Protein AF-0000000079763932 (afdb_homodimer)

Solvent-accessible surface area (backbone atoms only — not comparable to full-atom values): 23168 Å² total; per-residue (Å²): 128,81,52,71,60,56,52,47,22,42,35,22,72,59,38,64,94,49,87,74,55,71,66,56,52,50,50,48,52,51,35,51,53,48,44,70,73,46,50,54,69,40,68,52,70,49,78,34,53,29,45,62,50,88,66,25,36,31,36,45,70,90,44,79,42,71,17,48,64,57,24,61,65,33,59,88,20,56,32,27,40,40,37,39,38,33,36,32,54,56,43,49,50,54,46,52,43,27,60,74,69,33,49,31,57,24,47,50,36,49,33,39,50,51,33,49,49,48,52,52,50,50,52,50,50,50,56,54,36,57,62,34,43,77,69,59,31,32,65,43,64,78,46,40,58,43,44,88,60,30,54,48,71,52,47,57,54,51,39,59,76,62,41,25,52,81,75,60,55,39,46,59,48,97,79,68,43,52,35,38,68,63,47,50,54,37,38,25,25,36,24,80,56,88,62,93,64,73,79,61,60,54,85,74,43,81,57,84,81,39,91,76,45,76,128,127,80,52,72,57,54,51,46,21,43,37,22,71,58,38,64,91,50,88,75,55,71,67,57,52,50,50,49,52,52,36,52,53,50,46,69,72,47,49,54,68,41,68,51,72,49,76,34,52,29,45,62,48,87,66,26,36,30,35,44,70,91,45,80,42,69,16,47,66,56,24,62,66,33,59,87,20,55,30,26,40,40,37,39,38,32,36,32,55,54,44,50,51,55,46,51,43,27,60,74,71,34,48,32,59,24,47,51,37,49,33,40,50,52,34,50,49,48,52,51,52,50,51,50,49,50,56,54,38,56,62,33,42,79,69,60,30,31,61,42,62,76,45,40,58,43,42,87,60,30,55,49,72,52,45,58,54,52,39,60,77,63,42,25,52,79,73,58,58,38,48,62,49,99,79,68,43,52,35,37,70,65,48,49,54,37,39,24,24,36,24,78,54,89,62,92,63,72,78,61,60,54,84,75,41,83,56,84,79,39,91,77,44,77,127

Sequence (430 aa):
MTDARTKEAIRYLGYGRHAVDEQTLALIDVSFGELDQTTQAKSVYRIFDCKVTGEDQVTIGKMNIKSRSLGKNLRGCKEAVVFGATLGTSVDILMKRYSLTDMAKSVVLQACAAAYLEEYCDDLQLSIGEELKAQNKWLRPRFSPGYGDFDIHHQDDILRMLDTAKKIGLTMTDSYMLTPTKSVTAIIGISDTQEKCHIKGCEVCEKKDCIYRRNMTDARTKEAIRYLGYGRHAVDEQTLALIDVSFGELDQTTQAKSVYRIFDCKVTGEDQVTIGKMNIKSRSLGKNLRGCKEAVVFGATLGTSVDILMKRYSLTDMAKSVVLQACAAAYLEEYCDDLQLSIGEELKAQNKWLRPRFSPGYGDFDIHHQDDILRMLDTAKKIGLTMTDSYMLTPTKSVTAIIGISDTQEKCHIKGCEVCEKKDCIYRRN

pLDDT: mean 88.69, std 13.77, range [43.19, 98.81]

Foldseek 3Di:
DQDPLLLQLCVLVPCNPHDDDPVLSVLLVVLVVVLVVQFDKDKFKDKFFWDQDDQAWIDTHPDTWGGNLVSVQQPQFGMKMKMKMDRDCSLVVVLVVCVVPPVVSSVSSVSSLLSVLQVVVLVVQVVVQVVCVVVQKGKTAKAFAPADRRHLVCLQVSCVVGVCCVRPNWDADPVSQIPVNSMTITMMTIHNDDDPDDNDALVPVPPPPDSNHRD/DQDPLLLQLCVLVVCNPHDDDPVLSVLLVVLVVVLVVQFDKDKFKDKFFWDQDDQAWIDTHPDTWGGNLVSVQQPQFGMKMKMKMDRDVSLVVVLVVCVVPPVVSSVSSVSSLLSVLLVVVLVVQVVVQVVCVVVQKGKTAKAFAPADRRHLVCLQVSCVVGVCCVRPNWDADPVSQIPVNSMTITMMTIHNDDDPDDNDALVPVPPPPPSNRRD

Secondary structure (DSSP, 8-state):
---HHHHHHHHHTT-TTSPPPHHHHHHHHHHHHHHHHH---EEEEEEEEEEEETTTEEEETTEEEE-HHHHHHHTT-SEEEEEEEE--HHHHHHHHHHHHH-HHHHHHHHHHHHHHHHHHHHHHHHHHHHHHHTTT-EEEEEE-TTSTTS-TTHHHHHHHHHTHHHHH--EE-TTS-EESSSEEEEEEEEESS-----SS-TTT---TT-TT---/---HHHHHHHHHTT-TTSPPPHHHHHHHHHHHHHHHHH---EEEEEEEEEEEETTTEEEETTEEEE-HHHHHHHTT-SEEEEEEEE--HHHHHHHHHHHHH-HHHHHHHHHHHHHHHHHHHHHHHHHHHHHHHTTT-EEEEEE-TTSTTS-TTHHHHHHHHHTHHHHH--EE-TTS-EESSSEEEEEEEEESS-----SS-TTT---TT-TT---

Organism: NCBI:txid410072

Structure (mmCIF, N/CA/C/O backbone):
data_AF-0000000079763932-model_v1
#
loop_
_entity.id
_entity.type
_entity.pdbx_description
1 polymer 'Vitamin B12 dependent methionine synthase activation subunit'
#
loop_
_atom_site.group_PDB
_atom_site.id
_atom_site.type_symbol
_atom_site.label_atom_id
_atom_site.label_alt_id
_atom_site.label_comp_id
_atom_site.label_asym_id
_atom_site.label_entity_id
_atom_site.label_seq_id
_atom_site.pdbx_PDB_ins_code
_atom_site.Cartn_x
_atom_site.Cartn_y
_atom_site.Cartn_z
_atom_site.occupancy
_atom_site.B_iso_or_equiv
_atom_site.auth_seq_id
_atom_site.auth_comp_id
_atom_site.auth_asym_id
_atom_site.auth_atom_id
_atom_site.pdbx_PDB_model_num
ATOM 1 N N . MET A 1 1 ? 13.586 22.141 -15.555 1 43.69 1 MET A N 1
ATOM 2 C CA . MET A 1 1 ? 13.516 22.125 -14.102 1 43.69 1 MET A CA 1
ATOM 3 C C . MET A 1 1 ? 12.469 21.125 -13.617 1 43.69 1 MET A C 1
ATOM 5 O O . MET A 1 1 ? 11.312 21.172 -14.047 1 43.69 1 MET A O 1
ATOM 9 N N . THR A 1 2 ? 12.883 20.094 -12.992 1 66.56 2 THR A N 1
ATOM 10 C CA . THR A 1 2 ? 11.969 19.062 -12.531 1 66.56 2 THR A CA 1
ATOM 11 C C . THR A 1 2 ? 10.93 19.656 -11.57 1 66.56 2 THR A C 1
ATOM 13 O O . THR A 1 2 ? 11.281 20.391 -10.656 1 66.56 2 THR A O 1
ATOM 16 N N . ASP A 1 3 ? 9.641 19.641 -11.922 1 82.44 3 ASP A N 1
ATOM 17 C CA . ASP A 1 3 ? 8.57 20.188 -11.086 1 82.44 3 ASP A CA 1
ATOM 18 C C . ASP A 1 3 ? 8.609 19.594 -9.68 1 82.44 3 ASP A C 1
ATOM 20 O O . ASP A 1 3 ? 9.305 18.609 -9.438 1 82.44 3 ASP A O 1
ATOM 24 N N . ALA A 1 4 ? 8.016 20.266 -8.672 1 82.56 4 ALA A N 1
ATOM 25 C CA . ALA A 1 4 ? 8.086 19.984 -7.242 1 82.56 4 ALA A CA 1
ATOM 26 C C . ALA A 1 4 ? 7.684 18.547 -6.941 1 82.56 4 ALA A C 1
ATOM 28 O O . ALA A 1 4 ? 8.344 17.859 -6.152 1 82.56 4 ALA A O 1
ATOM 29 N N . ARG A 1 5 ? 6.609 18.125 -7.609 1 86.19 5 ARG A N 1
ATOM 30 C CA . ARG A 1 5 ? 6.148 16.781 -7.305 1 86.19 5 ARG A CA 1
ATOM 31 C C . ARG A 1 5 ? 7.121 15.727 -7.84 1 86.19 5 ARG A C 1
ATOM 33 O O . ARG A 1 5 ? 7.312 14.68 -7.223 1 86.19 5 ARG A O 1
ATOM 40 N N . THR A 1 6 ? 7.762 16.016 -8.938 1 88.75 6 THR A N 1
ATOM 41 C CA . THR A 1 6 ? 8.766 15.102 -9.484 1 88.75 6 THR A CA 1
ATOM 42 C C . THR A 1 6 ? 9.969 15 -8.547 1 88.75 6 THR A C 1
ATOM 44 O O . THR A 1 6 ? 10.461 13.898 -8.281 1 88.75 6 THR A O 1
ATOM 47 N N . LYS A 1 7 ? 10.375 16.109 -8.031 1 86.5 7 LYS A N 1
ATOM 48 C CA . LYS A 1 7 ? 11.492 16.141 -7.086 1 86.5 7 LYS A CA 1
ATOM 49 C C . LYS A 1 7 ? 11.172 15.312 -5.84 1 86.5 7 LYS A C 1
ATOM 51 O O . LYS A 1 7 ? 12.016 14.555 -5.363 1 86.5 7 LYS A O 1
ATOM 56 N N . GLU A 1 8 ? 9.961 15.453 -5.316 1 88.88 8 GLU A N 1
ATOM 57 C CA . GLU A 1 8 ? 9.539 14.711 -4.129 1 88.88 8 GLU A CA 1
ATOM 58 C C . GLU A 1 8 ? 9.508 13.211 -4.398 1 88.88 8 GLU A C 1
ATOM 60 O O . GLU A 1 8 ? 9.945 12.414 -3.564 1 88.88 8 GLU A O 1
ATOM 65 N N . ALA A 1 9 ? 8.969 12.844 -5.551 1 90.94 9 ALA A N 1
ATOM 66 C CA . ALA A 1 9 ? 8.914 11.43 -5.91 1 90.94 9 ALA A CA 1
ATOM 67 C C . ALA A 1 9 ? 10.32 10.828 -5.988 1 90.94 9 ALA A C 1
ATOM 69 O O . ALA A 1 9 ? 10.547 9.711 -5.508 1 90.94 9 ALA A O 1
ATOM 70 N N . ILE A 1 10 ? 11.25 11.578 -6.574 1 86.5 10 ILE A N 1
ATOM 71 C CA . ILE A 1 10 ? 12.633 11.133 -6.695 1 86.5 10 ILE A CA 1
ATOM 72 C C . ILE A 1 10 ? 13.227 10.922 -5.305 1 86.5 10 ILE A C 1
ATOM 74 O O . ILE A 1 10 ? 13.898 9.914 -5.055 1 86.5 10 ILE A O 1
ATOM 78 N N . ARG A 1 11 ? 12.93 11.789 -4.418 1 85.38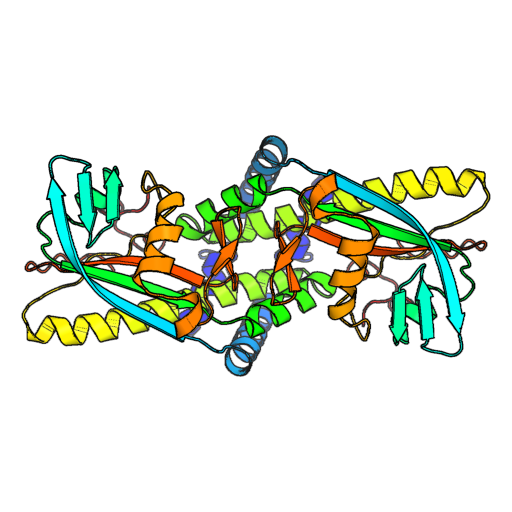 11 ARG A N 1
ATOM 79 C CA . ARG A 1 11 ? 13.398 11.672 -3.043 1 85.38 11 ARG A CA 1
ATOM 80 C C . ARG A 1 11 ? 12.836 10.43 -2.371 1 85.38 11 ARG A C 1
ATOM 82 O O . ARG A 1 11 ? 13.555 9.703 -1.68 1 85.38 11 ARG A O 1
ATOM 89 N N . TYR A 1 12 ? 11.586 10.148 -2.566 1 87.75 12 TYR A N 1
ATOM 90 C CA . TYR A 1 12 ? 10.938 8.992 -1.963 1 87.75 12 TYR A CA 1
ATOM 91 C C . TYR A 1 12 ? 11.555 7.695 -2.471 1 87.75 12 TYR A C 1
ATOM 93 O O . TYR A 1 12 ? 11.617 6.707 -1.738 1 87.75 12 TYR A O 1
ATOM 101 N N . LEU A 1 13 ? 12.031 7.742 -3.709 1 86.38 13 LEU A N 1
ATOM 102 C CA . LEU A 1 13 ? 12.609 6.547 -4.316 1 86.38 13 LEU A CA 1
ATOM 103 C C . LEU A 1 13 ? 14.031 6.32 -3.82 1 86.38 13 LEU A C 1
ATOM 105 O O . LEU A 1 13 ? 14.656 5.312 -4.16 1 86.38 13 LEU A O 1
ATOM 109 N N . GLY A 1 14 ? 14.578 7.207 -3.059 1 75.88 14 GLY A N 1
ATOM 110 C CA . GLY A 1 14 ? 15.867 7.008 -2.41 1 75.88 14 GLY A CA 1
ATOM 111 C C . GLY A 1 14 ? 17.016 7.641 -3.164 1 75.88 14 GLY A C 1
ATOM 112 O O . GLY A 1 14 ? 18.188 7.398 -2.842 1 75.88 14 GLY A O 1
ATOM 113 N N . TYR A 1 15 ? 16.703 8.328 -4.277 1 71.62 15 TYR A N 1
ATOM 114 C CA . TYR A 1 15 ? 17.781 8.906 -5.07 1 71.62 15 TYR A CA 1
ATOM 115 C C . TYR A 1 15 ? 18.281 10.211 -4.453 1 71.62 15 TYR A C 1
ATOM 117 O O . TYR A 1 15 ? 19.297 10.75 -4.871 1 71.62 15 TYR A O 1
ATOM 125 N N . GLY A 1 16 ? 17.922 10.477 -3.383 1 60.62 16 GLY A N 1
ATOM 126 C CA . GLY A 1 16 ? 18.375 11.703 -2.76 1 60.62 16 GLY A CA 1
ATOM 127 C C . GLY A 1 16 ? 18.906 12.719 -3.76 1 60.62 16 GLY A C 1
ATOM 128 O O . GLY A 1 16 ? 18.219 13.102 -4.699 1 60.62 16 GLY A O 1
ATOM 129 N N . ARG A 1 17 ? 20.203 13.031 -3.631 1 59.31 17 ARG A N 1
ATOM 130 C CA . ARG A 1 17 ? 20.906 14 -4.469 1 59.31 17 ARG A CA 1
ATOM 131 C C . ARG A 1 17 ? 21.578 13.312 -5.656 1 59.31 17 ARG A C 1
ATOM 133 O O . ARG A 1 17 ? 22.203 13.977 -6.484 1 59.31 17 ARG A O 1
ATOM 140 N N . HIS A 1 18 ? 21.375 12.055 -5.742 1 62.28 18 HIS A N 1
ATOM 141 C CA . HIS A 1 18 ? 22.031 11.312 -6.812 1 62.28 18 HIS A CA 1
ATOM 142 C C . HIS A 1 18 ? 21.234 11.391 -8.109 1 62.28 18 HIS A C 1
ATOM 144 O O . HIS A 1 18 ? 20.016 11.602 -8.078 1 62.28 18 HIS A O 1
ATOM 150 N N . ALA A 1 19 ? 21.969 11.32 -9.148 1 67.81 19 ALA A N 1
ATOM 151 C CA . ALA A 1 19 ? 21.375 11.422 -10.469 1 67.81 19 ALA A CA 1
ATOM 152 C C . ALA A 1 19 ? 20.406 10.258 -10.719 1 67.81 19 ALA A C 1
ATOM 154 O O . ALA A 1 19 ? 20.688 9.117 -10.359 1 67.81 19 ALA A O 1
ATOM 155 N N . VAL A 1 20 ? 19.188 10.602 -11.07 1 76.31 20 VAL A N 1
ATOM 156 C CA . VAL A 1 20 ? 18.172 9.641 -11.477 1 76.31 20 VAL A CA 1
ATOM 157 C C . VAL A 1 20 ? 18.312 9.336 -12.969 1 76.31 20 VAL A C 1
ATOM 159 O O . VAL A 1 20 ? 18.594 10.234 -13.766 1 76.31 20 VAL A O 1
ATOM 162 N N . ASP A 1 21 ? 18.219 8.047 -13.281 1 78.88 21 ASP A N 1
ATOM 163 C CA . ASP A 1 21 ? 18.391 7.68 -14.688 1 78.88 21 ASP A CA 1
ATOM 164 C C . ASP A 1 21 ? 17.141 8.031 -15.492 1 78.88 21 ASP A C 1
ATOM 166 O O . ASP A 1 21 ? 16.078 8.305 -14.922 1 78.88 21 ASP A O 1
ATOM 170 N N . GLU A 1 22 ? 17.328 8.016 -16.828 1 84.12 22 GLU A N 1
ATOM 171 C CA . GLU A 1 22 ? 16.297 8.453 -17.766 1 84.12 22 GLU A CA 1
ATOM 172 C C . GLU A 1 22 ? 15.078 7.535 -17.703 1 84.12 22 GLU A C 1
ATOM 174 O O . GLU A 1 22 ? 13.945 7.992 -17.844 1 84.12 22 GLU A O 1
ATOM 179 N N . GLN A 1 23 ? 15.227 6.32 -17.469 1 84.75 23 GLN A N 1
ATOM 180 C CA . GLN A 1 23 ? 14.125 5.363 -17.406 1 84.75 23 GLN A CA 1
ATOM 181 C C . GLN A 1 23 ? 13.219 5.641 -16.203 1 84.75 23 GLN A C 1
ATOM 183 O O . GLN A 1 23 ? 11.992 5.617 -16.328 1 84.75 23 GLN A O 1
ATOM 188 N N . THR A 1 24 ? 13.836 5.891 -15.125 1 85.75 24 THR A N 1
ATOM 189 C CA . THR A 1 24 ? 13.062 6.191 -13.922 1 85.75 24 THR A CA 1
ATOM 190 C C . THR A 1 24 ? 12.305 7.508 -14.078 1 85.75 24 THR A C 1
ATOM 192 O O . THR A 1 24 ? 11.141 7.609 -13.68 1 85.75 24 THR A O 1
ATOM 195 N N . LEU A 1 25 ? 12.961 8.453 -14.695 1 89.19 25 LEU A N 1
ATOM 196 C CA . LEU A 1 25 ? 12.297 9.727 -14.93 1 89.19 25 LEU A CA 1
ATOM 197 C C . LEU A 1 25 ? 11.086 9.555 -15.836 1 89.19 25 LEU A C 1
ATOM 199 O O . LEU A 1 25 ? 10.047 10.18 -15.617 1 89.19 25 LEU A O 1
ATOM 203 N N . ALA A 1 26 ? 11.227 8.719 -16.797 1 92.31 26 ALA A N 1
ATOM 204 C CA . ALA A 1 26 ? 10.109 8.438 -17.688 1 92.31 26 ALA A CA 1
ATOM 205 C C . ALA A 1 26 ? 8.961 7.762 -16.953 1 92.31 26 ALA A C 1
ATOM 207 O O . ALA A 1 26 ? 7.797 8.086 -17.172 1 92.31 26 ALA A O 1
ATOM 208 N N . LEU A 1 27 ? 9.281 6.863 -16.047 1 92.38 27 LEU A N 1
ATOM 209 C CA . LEU A 1 27 ? 8.273 6.176 -15.25 1 92.38 27 LEU A CA 1
ATOM 210 C C . LEU A 1 27 ? 7.543 7.156 -14.336 1 92.38 27 LEU A C 1
ATOM 212 O O . LEU A 1 27 ? 6.328 7.059 -14.164 1 92.38 27 LEU A O 1
ATOM 216 N N . ILE A 1 28 ? 8.305 8.078 -13.812 1 94.25 28 ILE A N 1
ATOM 217 C CA . ILE A 1 28 ? 7.719 9.086 -12.938 1 94.25 28 ILE A CA 1
ATOM 218 C C . ILE A 1 28 ? 6.734 9.945 -13.727 1 94.25 28 ILE A C 1
ATOM 220 O O . ILE A 1 28 ? 5.609 10.18 -13.281 1 94.25 28 ILE A O 1
ATOM 224 N N . ASP A 1 29 ? 7.145 10.328 -14.898 1 96.31 29 ASP A N 1
ATOM 225 C CA . ASP A 1 29 ? 6.297 11.164 -15.742 1 96.31 29 ASP A CA 1
ATOM 226 C C . ASP A 1 29 ? 5.008 10.445 -16.109 1 96.31 29 ASP A C 1
ATOM 228 O O . ASP A 1 29 ? 3.914 10.992 -15.969 1 96.31 29 ASP A O 1
ATOM 232 N N . VAL A 1 30 ? 5.105 9.242 -16.5 1 96.75 30 VAL A N 1
ATOM 233 C CA . VAL A 1 30 ? 3.945 8.438 -16.875 1 96.75 30 VAL A CA 1
ATOM 234 C C . VAL A 1 30 ? 3.047 8.227 -15.664 1 96.75 30 VAL A C 1
ATOM 236 O O . VAL A 1 30 ? 1.82 8.289 -15.773 1 96.75 30 VAL A O 1
ATOM 239 N N . SER A 1 31 ? 3.668 7.992 -14.516 1 97.44 31 SER A N 1
ATOM 240 C CA . SER A 1 31 ? 2.922 7.754 -13.281 1 97.44 31 SER A CA 1
ATOM 241 C C . SER A 1 31 ? 2.092 8.969 -12.898 1 97.44 31 SER A C 1
ATOM 243 O O . SER A 1 31 ? 0.906 8.844 -12.578 1 97.44 31 SER A O 1
ATOM 245 N N . PHE A 1 32 ? 2.709 10.125 -12.953 1 97.88 32 PHE A N 1
ATOM 246 C CA . PHE A 1 32 ? 1.952 11.32 -12.617 1 97.88 32 PHE A CA 1
ATOM 247 C C . PHE A 1 32 ? 0.854 11.578 -13.641 1 97.88 32 PHE A C 1
ATOM 249 O O . PHE A 1 32 ? -0.231 12.047 -13.297 1 97.88 32 PHE A O 1
ATOM 256 N N . GLY A 1 33 ? 1.136 11.305 -14.898 1 97.88 33 GLY A N 1
ATOM 257 C CA . GLY A 1 33 ? 0.1 11.414 -15.914 1 97.88 33 GLY A CA 1
ATOM 258 C C . GLY A 1 33 ? -1.1 10.523 -15.633 1 97.88 33 GLY A C 1
ATOM 259 O O . GLY A 1 33 ? -2.244 10.969 -15.742 1 97.88 33 GLY A O 1
ATOM 260 N N . GLU A 1 34 ? -0.882 9.359 -15.25 1 98 34 GLU A N 1
ATOM 261 C CA . GLU A 1 34 ? -1.954 8.422 -14.93 1 98 34 GLU A CA 1
ATOM 262 C C . GLU A 1 34 ? -2.701 8.852 -13.672 1 98 34 GLU A C 1
ATOM 264 O O . GLU A 1 34 ? -3.928 8.742 -13.602 1 98 34 GLU A O 1
ATOM 269 N N . LEU A 1 35 ? -1.959 9.328 -12.695 1 98.12 35 LEU A N 1
ATOM 270 C CA . LEU A 1 35 ? -2.592 9.812 -11.477 1 98.12 35 LEU A CA 1
ATOM 271 C C . LEU A 1 35 ? -3.496 11 -11.766 1 98.12 35 LEU A C 1
ATOM 273 O O . LEU A 1 35 ? -4.602 11.094 -11.227 1 98.12 35 LEU A O 1
ATOM 277 N N . ASP A 1 36 ? -3.016 11.867 -12.656 1 97.88 36 ASP A N 1
ATOM 278 C CA . ASP A 1 36 ? -3.818 13.031 -13.023 1 97.88 36 ASP A CA 1
ATOM 279 C C . ASP A 1 36 ? -5.141 12.602 -13.656 1 97.88 36 ASP A C 1
ATOM 281 O O . ASP A 1 36 ? -6.168 13.258 -13.453 1 97.88 36 ASP A O 1
ATOM 285 N N . GLN A 1 37 ? -5.133 11.516 -14.305 1 97.75 37 GLN A N 1
ATOM 286 C CA . GLN A 1 37 ? -6.309 11.062 -15.039 1 97.75 37 GLN A CA 1
ATOM 287 C C . GLN A 1 37 ? -7.223 10.227 -14.148 1 97.75 37 GLN A C 1
ATOM 289 O O . GLN A 1 37 ? -8.438 10.203 -14.344 1 97.75 37 GLN A O 1
ATOM 294 N N . THR A 1 38 ? -6.672 9.625 -13.141 1 96.94 38 THR A N 1
ATOM 295 C CA . THR A 1 38 ? -7.398 8.578 -12.43 1 96.94 38 THR A CA 1
ATOM 296 C C . THR A 1 38 ? -7.848 9.07 -11.055 1 96.94 38 THR A C 1
ATOM 298 O O . THR A 1 38 ? -8.859 8.609 -10.523 1 96.94 38 THR A O 1
ATOM 301 N N . THR A 1 39 ? -7.195 10.055 -10.492 1 97.94 39 THR A N 1
ATOM 302 C CA . THR A 1 39 ? -7.387 10.453 -9.102 1 97.94 39 THR A CA 1
ATOM 303 C C . THR A 1 39 ? -8.734 11.141 -8.922 1 97.94 39 THR A C 1
ATOM 305 O O . THR A 1 39 ? -9.102 12.016 -9.703 1 97.94 39 THR A O 1
ATOM 308 N N . GLN A 1 40 ? -9.422 10.703 -7.961 1 97.44 40 GLN A N 1
ATOM 309 C CA . GLN A 1 40 ? -10.625 11.367 -7.461 1 97.44 40 GLN A CA 1
ATOM 310 C C . GLN A 1 40 ? -10.43 11.836 -6.02 1 97.44 40 GLN A C 1
ATOM 312 O O . GLN A 1 40 ? -11.062 11.305 -5.102 1 97.44 40 GLN A O 1
ATOM 317 N N . ALA A 1 41 ? -9.664 12.891 -5.875 1 98.38 41 ALA A N 1
ATOM 318 C CA . ALA A 1 41 ? -9.273 13.367 -4.555 1 98.38 41 ALA A CA 1
ATOM 319 C C . ALA A 1 41 ? -10.461 14 -3.826 1 98.38 41 ALA A C 1
ATOM 321 O O . ALA A 1 41 ? -11.266 14.711 -4.434 1 98.38 41 ALA A O 1
ATOM 322 N N . LYS A 1 42 ? -10.648 13.625 -2.604 1 98.69 42 LYS A N 1
ATOM 323 C CA . LYS A 1 42 ? -11.664 14.195 -1.726 1 98.69 42 LYS A CA 1
ATOM 324 C C . LYS A 1 42 ? -11.094 14.484 -0.339 1 98.69 42 LYS A C 1
ATOM 326 O O . LYS A 1 42 ? -10.148 13.828 0.095 1 98.69 42 LYS A O 1
ATOM 331 N N . SER A 1 43 ? -11.656 15.438 0.294 1 98.81 43 SER A N 1
ATOM 332 C CA . SER A 1 43 ? -11.242 15.758 1.658 1 98.81 43 SER A CA 1
ATOM 333 C C . SER A 1 43 ? -12.406 16.312 2.467 1 98.81 43 SER A C 1
ATOM 335 O O . SER A 1 43 ? -13.43 16.719 1.901 1 98.81 43 SER A O 1
ATOM 337 N N . VAL A 1 44 ? -12.297 16.188 3.725 1 98.81 44 VAL A N 1
ATOM 338 C CA . VAL A 1 44 ? -13.227 16.781 4.68 1 98.81 44 VAL A CA 1
ATOM 339 C C . VAL A 1 44 ? -12.461 17.266 5.906 1 98.81 44 VAL A C 1
ATOM 341 O O . VAL A 1 44 ? -11.469 16.672 6.312 1 98.81 44 VAL A O 1
ATOM 344 N N . TYR A 1 45 ? -12.891 18.391 6.41 1 98.56 45 TYR A N 1
ATOM 345 C CA . TYR A 1 45 ? -12.297 18.859 7.656 1 98.56 45 TYR A CA 1
ATOM 346 C C . TYR A 1 45 ? -13.328 19.594 8.508 1 98.56 45 TYR A C 1
ATOM 348 O O . TYR A 1 45 ? -14.367 20.016 8 1 98.56 45 TYR A O 1
ATOM 356 N N . ARG A 1 46 ? -13.086 19.672 9.742 1 98.44 46 ARG A N 1
ATOM 357 C CA . ARG A 1 46 ? -13.828 20.453 10.727 1 98.44 46 ARG A CA 1
ATOM 358 C C . ARG A 1 46 ? -12.898 21.031 11.781 1 98.44 46 ARG A C 1
ATOM 360 O O . ARG A 1 46 ? -11.812 20.5 12.031 1 98.44 46 ARG A O 1
ATOM 367 N N . ILE A 1 47 ? -13.32 22.109 12.297 1 98.25 47 ILE A N 1
ATOM 368 C CA . ILE A 1 47 ? -12.57 22.75 13.375 1 98.25 47 ILE A CA 1
ATOM 369 C C . ILE A 1 47 ? -13.234 22.438 14.711 1 98.25 47 ILE A C 1
ATOM 371 O O . ILE A 1 47 ? -14.445 22.578 14.852 1 98.25 47 ILE A O 1
ATOM 375 N N . PHE A 1 48 ? -12.414 22 15.641 1 98.5 48 PHE A N 1
ATOM 376 C CA . PHE A 1 48 ? -12.891 21.656 16.984 1 98.5 48 PHE A CA 1
ATOM 377 C C . PHE A 1 48 ? -12.117 22.438 18.031 1 98.5 48 PHE A C 1
ATOM 379 O O . PHE A 1 48 ? -10.969 22.828 17.812 1 98.5 48 PHE A O 1
ATOM 386 N N . ASP A 1 49 ? -12.789 22.594 19.188 1 97.81 49 ASP A N 1
ATOM 387 C CA . ASP A 1 49 ? -12.047 23.078 20.344 1 97.81 49 ASP A CA 1
ATOM 388 C C . ASP A 1 49 ? -11 22.062 20.797 1 97.81 49 ASP A C 1
ATOM 390 O O . ASP A 1 49 ? -11.211 20.844 20.672 1 97.81 49 ASP A O 1
ATOM 394 N N . CYS A 1 50 ? -9.82 22.547 21.219 1 96.62 50 CYS A N 1
ATOM 395 C CA . CYS A 1 50 ? -8.82 21.641 21.75 1 96.62 50 CYS A CA 1
ATOM 396 C C . CYS A 1 50 ? -8.203 22.188 23.031 1 96.62 50 CYS A C 1
ATOM 398 O O . CYS A 1 50 ? -8.211 23.391 23.25 1 96.62 50 CYS A O 1
ATOM 400 N N . LYS A 1 51 ? -7.875 21.297 23.906 1 95.94 51 LYS A N 1
ATOM 401 C CA . LYS A 1 51 ? -7.266 21.641 25.188 1 95.94 51 LYS A CA 1
ATOM 402 C C . LYS A 1 51 ? -6.141 20.672 25.547 1 95.94 51 LYS A C 1
ATOM 404 O O . LYS A 1 51 ? -6.273 19.469 25.359 1 95.94 51 LYS A O 1
ATOM 409 N N . VAL A 1 52 ? -5.051 21.234 25.906 1 96.31 52 VAL A N 1
ATOM 410 C CA . VAL A 1 52 ? -3.938 20.438 26.406 1 96.31 52 VAL A CA 1
ATOM 411 C C . VAL A 1 52 ? -3.826 20.594 27.922 1 96.31 52 VAL A C 1
ATOM 413 O O . VAL A 1 52 ? -3.758 21.703 28.438 1 96.31 52 VAL A O 1
ATOM 416 N N . THR A 1 53 ? -3.965 19.484 28.578 1 94.75 53 THR A N 1
ATOM 417 C CA . THR A 1 53 ? -3.814 19.484 30.031 1 94.75 53 THR A CA 1
ATOM 418 C C . THR A 1 53 ? -2.557 18.719 30.438 1 94.75 53 THR A C 1
ATOM 420 O O . THR A 1 53 ? -2.383 17.547 30.078 1 94.75 53 THR A O 1
ATOM 423 N N . GLY A 1 54 ? -1.767 19.359 31.234 1 92.31 54 GLY A N 1
ATOM 424 C CA . GLY A 1 54 ? -0.491 18.734 31.562 1 92.31 54 GLY A CA 1
ATOM 425 C C . GLY A 1 54 ? 0.449 18.641 30.391 1 92.31 54 GLY A C 1
ATOM 426 O O . GLY A 1 54 ? 0.523 19.562 29.562 1 92.31 54 GLY A O 1
ATOM 427 N N . GLU A 1 55 ? 1.232 17.453 30.375 1 90.38 55 GLU A N 1
ATOM 428 C CA . GLU A 1 55 ? 2.256 17.312 29.328 1 90.38 55 GLU A CA 1
ATOM 429 C C . GLU A 1 55 ? 1.764 16.438 28.188 1 90.38 55 GLU A C 1
ATOM 431 O O . GLU A 1 55 ? 2.266 16.547 27.062 1 90.38 55 GLU A O 1
ATOM 436 N N . ASP A 1 56 ? 0.714 15.633 28.469 1 94.56 56 ASP A N 1
ATOM 437 C CA . ASP A 1 56 ? 0.474 14.625 27.438 1 94.56 56 ASP A CA 1
ATOM 438 C C . ASP A 1 56 ? -1.02 14.359 27.266 1 94.56 56 ASP A C 1
ATOM 440 O O . ASP A 1 56 ? -1.415 13.469 26.516 1 94.56 56 ASP A O 1
ATOM 444 N N . GLN A 1 57 ? -1.864 15.164 28 1 97.38 57 GLN A N 1
ATOM 445 C CA . GLN A 1 57 ? -3.303 14.969 27.844 1 97.38 57 GLN A CA 1
ATOM 446 C C . GLN A 1 57 ? -3.902 16 26.891 1 97.38 57 GLN A C 1
ATOM 448 O O . GLN A 1 57 ? -3.863 17.203 27.172 1 97.38 57 GLN A O 1
ATOM 453 N N . VAL A 1 58 ? -4.457 15.492 25.797 1 97.94 58 VAL A N 1
ATOM 454 C CA . VAL A 1 58 ? -5.016 16.359 24.766 1 97.94 58 VAL A CA 1
ATOM 455 C C . VAL A 1 58 ? -6.488 16.031 24.547 1 97.94 58 VAL A C 1
ATOM 457 O O . VAL A 1 58 ? -6.848 14.852 24.406 1 97.94 58 VAL A O 1
ATOM 460 N N . THR A 1 59 ? -7.285 17.062 24.609 1 98 59 THR A N 1
ATOM 461 C CA . THR A 1 59 ? -8.695 16.891 24.266 1 98 59 THR A CA 1
ATOM 462 C C . THR A 1 59 ? -9.047 17.688 23 1 98 59 THR A C 1
ATOM 464 O O . THR A 1 59 ? -8.758 18.875 22.922 1 98 59 THR A O 1
ATOM 467 N N . ILE A 1 60 ? -9.617 17.031 22.047 1 98.06 60 ILE A N 1
ATOM 468 C CA . ILE A 1 60 ? -10.102 17.656 20.812 1 98.06 60 ILE A CA 1
ATOM 469 C C . ILE A 1 60 ? -11.547 17.219 20.562 1 98.06 60 ILE A C 1
ATOM 471 O O . ILE A 1 60 ? -11.797 16.062 20.219 1 98.06 60 ILE A O 1
ATOM 475 N N . GLY A 1 61 ? -12.492 18.172 20.609 1 95.56 61 GLY A N 1
ATOM 476 C CA . GLY A 1 61 ? -13.883 17.766 20.547 1 95.56 61 GLY A CA 1
ATOM 477 C C . GLY A 1 61 ? -14.227 16.703 21.594 1 95.56 61 GLY A C 1
ATOM 478 O O . GLY A 1 61 ? -14.07 16.938 22.781 1 95.56 61 GLY A O 1
ATOM 479 N N . LYS A 1 62 ? -14.531 15.484 21.078 1 92.81 62 LYS A N 1
ATOM 480 C CA . LYS A 1 62 ? -14.891 14.391 21.969 1 92.81 62 LYS A CA 1
ATOM 481 C C . LYS A 1 62 ? -13.742 13.406 22.141 1 92.81 62 LYS A C 1
ATOM 483 O O . LYS A 1 62 ? -13.844 12.438 22.891 1 92.81 62 LYS A O 1
ATOM 488 N N . MET A 1 63 ? -12.641 13.727 21.531 1 96.69 63 MET A N 1
ATOM 489 C CA . MET A 1 63 ? -11.492 12.82 21.547 1 96.69 63 MET A CA 1
ATOM 490 C C . MET A 1 63 ? -10.547 13.156 22.703 1 96.69 63 MET A C 1
ATOM 492 O O . MET A 1 63 ? -10.195 14.32 22.891 1 96.69 63 MET A O 1
ATOM 496 N N . ASN A 1 64 ? -10.242 12.094 23.5 1 97.19 64 ASN A N 1
ATOM 497 C CA . ASN A 1 64 ? -9.227 12.219 24.547 1 97.19 64 ASN A CA 1
ATOM 498 C C . ASN A 1 64 ? -7.973 11.414 24.203 1 97.19 64 ASN A C 1
ATOM 500 O O . ASN A 1 64 ? -8.031 10.188 24.094 1 97.19 64 ASN A O 1
ATOM 504 N N . ILE A 1 65 ? -6.887 12.148 24.141 1 97.81 65 ILE A N 1
ATOM 505 C CA . ILE A 1 65 ? -5.66 11.547 23.641 1 97.81 65 ILE A CA 1
ATOM 506 C C . ILE A 1 65 ? -4.539 11.711 24.672 1 97.81 65 ILE A C 1
ATOM 508 O O . ILE A 1 65 ? -4.359 12.797 25.219 1 97.81 65 ILE A O 1
ATOM 512 N N . LYS A 1 66 ? -3.916 10.625 24.938 1 97.38 66 LYS A N 1
ATOM 513 C CA . LYS A 1 66 ? -2.674 10.703 25.703 1 97.38 66 LYS A CA 1
ATOM 514 C C . LYS A 1 66 ? -1.459 10.641 24.781 1 97.38 66 LYS A C 1
ATOM 516 O O . LYS A 1 66 ? -1.16 9.594 24.203 1 97.38 66 LYS A O 1
ATOM 521 N N . SER A 1 67 ? -0.804 11.773 24.594 1 96 67 SER A N 1
ATOM 522 C CA . SER A 1 67 ? 0.355 11.875 23.703 1 96 67 SER A CA 1
ATOM 523 C C . SER A 1 67 ? 1.198 13.102 24.047 1 96 67 SER A C 1
ATOM 525 O O . SER A 1 67 ? 0.727 14.234 23.938 1 96 67 SER A O 1
ATOM 527 N N . ARG A 1 68 ? 2.438 12.836 24.391 1 94.06 68 ARG A N 1
ATOM 528 C CA . ARG A 1 68 ? 3.348 13.938 24.688 1 94.06 68 ARG A CA 1
ATOM 529 C C . ARG A 1 68 ? 3.693 14.719 23.422 1 94.06 68 ARG A C 1
ATOM 531 O O . ARG A 1 68 ? 3.756 15.953 23.438 1 94.06 68 ARG A O 1
ATOM 538 N N . SER A 1 69 ? 3.939 14.039 22.359 1 90.56 69 SER A N 1
ATOM 539 C CA . SER A 1 69 ? 4.312 14.68 21.094 1 90.56 69 SER A CA 1
ATOM 540 C C . SER A 1 69 ? 3.191 15.562 20.562 1 90.56 69 SER A C 1
ATOM 542 O O . SER A 1 69 ? 3.438 16.703 20.141 1 90.56 69 SER A O 1
ATOM 544 N N . LEU A 1 70 ? 2.002 15.062 20.609 1 93 70 LEU A N 1
ATOM 545 C CA . LEU A 1 70 ? 0.86 15.859 20.172 1 93 70 LEU A CA 1
ATOM 546 C C . LEU A 1 70 ? 0.626 17.031 21.109 1 93 70 LEU A C 1
ATOM 548 O O . LEU A 1 70 ? 0.31 18.141 20.656 1 93 70 LEU A O 1
ATOM 552 N N . GLY A 1 71 ? 0.76 16.766 22.406 1 93.06 71 GLY A N 1
ATOM 553 C CA . GLY A 1 71 ? 0.633 17.844 23.391 1 93.06 71 GLY A CA 1
ATOM 554 C C . GLY A 1 71 ? 1.585 18.984 23.141 1 93.06 71 GLY A C 1
ATOM 555 O O . GLY A 1 71 ? 1.188 20.156 23.203 1 93.06 71 GLY A O 1
ATOM 556 N N . LYS A 1 72 ? 2.748 18.656 22.844 1 89.94 72 LYS A N 1
ATOM 557 C CA . LYS A 1 72 ? 3.752 19.672 22.531 1 89.94 72 LYS A CA 1
ATOM 558 C C . LYS A 1 72 ? 3.369 20.469 21.297 1 89.94 72 LYS A C 1
ATOM 560 O O . LYS A 1 72 ? 3.484 21.703 21.281 1 89.94 72 LYS A O 1
ATOM 565 N N . ASN A 1 73 ? 2.867 19.812 20.297 1 89.81 73 ASN A N 1
ATOM 566 C CA . ASN A 1 73 ? 2.479 20.453 19.047 1 89.81 73 ASN A CA 1
ATOM 567 C C . ASN A 1 73 ? 1.292 21.391 19.234 1 89.81 73 ASN A C 1
ATOM 569 O O . ASN A 1 73 ? 1.227 22.453 18.609 1 89.81 73 ASN A O 1
ATOM 573 N N . LEU A 1 74 ? 0.4 21.062 20.172 1 93.25 74 LEU A N 1
ATOM 574 C CA . LEU A 1 74 ? -0.857 21.797 20.297 1 93.25 74 LEU A CA 1
ATOM 575 C C . LEU A 1 74 ? -0.798 22.766 21.469 1 93.25 74 LEU A C 1
ATOM 577 O O . LEU A 1 74 ? -1.799 23.406 21.812 1 93.25 74 LEU A O 1
ATOM 581 N N . ARG A 1 75 ? 0.387 22.828 22.047 1 90.56 75 ARG A N 1
ATOM 582 C CA . ARG A 1 75 ? 0.502 23.703 23.219 1 90.56 75 ARG A CA 1
ATOM 583 C C . ARG A 1 75 ? 0.067 25.125 22.875 1 90.56 75 ARG A C 1
ATOM 585 O O . ARG A 1 75 ? 0.543 25.703 21.891 1 90.56 75 ARG A O 1
ATOM 592 N N . GLY A 1 76 ? -0.899 25.656 23.688 1 90.5 76 GLY A N 1
ATOM 593 C CA . GLY A 1 76 ? -1.348 27.031 23.516 1 90.5 76 GLY A CA 1
ATOM 594 C C . GLY A 1 76 ? -2.469 27.172 22.516 1 90.5 76 GLY A C 1
ATOM 595 O O . GLY A 1 76 ? -3.037 28.266 22.359 1 90.5 76 GLY A O 1
ATOM 596 N N . CYS A 1 77 ? -2.785 26.109 21.812 1 94.62 77 CYS A N 1
ATOM 597 C CA . CYS A 1 77 ? -3.869 26.156 20.844 1 94.62 77 CYS A CA 1
ATOM 598 C C . CYS A 1 77 ? -5.219 25.953 21.516 1 94.62 77 CYS A C 1
ATOM 600 O O . CYS A 1 77 ? -5.34 25.141 22.438 1 94.62 77 CYS A O 1
ATOM 602 N N . LYS A 1 78 ? -6.215 26.703 21.031 1 96 78 LYS A N 1
ATOM 603 C CA . LYS A 1 78 ? -7.562 26.547 21.578 1 96 78 LYS A CA 1
ATOM 604 C C . LYS A 1 78 ? -8.461 25.797 20.594 1 96 78 LYS A C 1
ATOM 606 O O . LYS A 1 78 ? -9.547 25.344 20.969 1 96 78 LYS A O 1
ATOM 611 N N . GLU A 1 79 ? -7.977 25.797 19.328 1 97.88 79 GLU A N 1
ATOM 612 C CA . GLU A 1 79 ? -8.695 25.094 18.281 1 97.88 79 GLU A CA 1
ATOM 613 C C . GLU A 1 79 ? -7.734 24.266 17.422 1 97.88 79 GLU A C 1
ATOM 615 O O . GLU A 1 79 ? -6.527 24.531 17.406 1 97.88 79 GLU A O 1
ATOM 620 N N . ALA A 1 80 ? -8.328 23.281 16.828 1 97.88 80 ALA A N 1
ATOM 621 C CA . ALA A 1 80 ? -7.555 22.469 15.906 1 97.88 80 ALA A CA 1
ATOM 622 C C . ALA A 1 80 ? -8.398 22.047 14.711 1 97.88 80 ALA A C 1
ATOM 624 O O . ALA A 1 80 ? -9.602 21.797 14.844 1 97.88 80 ALA A O 1
ATOM 625 N N . VAL A 1 81 ? -7.73 22.031 13.586 1 98.06 81 VAL A N 1
ATOM 626 C CA . VAL A 1 81 ? -8.328 21.438 12.391 1 98.06 81 VAL A CA 1
ATOM 627 C C . VAL A 1 81 ? -8.164 19.922 12.422 1 98.06 81 VAL A C 1
ATOM 629 O O . VAL A 1 81 ? -7.051 19.422 12.617 1 98.06 81 VAL A O 1
ATOM 632 N N . VAL A 1 82 ? -9.266 19.203 12.336 1 98.5 82 VAL A N 1
ATOM 633 C CA . VAL A 1 82 ? -9.234 17.75 12.102 1 98.5 82 VAL A CA 1
ATOM 634 C C . VAL A 1 82 ? -9.641 17.469 10.656 1 98.5 82 VAL A C 1
ATOM 636 O O . VAL A 1 82 ? -10.68 17.938 10.188 1 98.5 82 VAL A O 1
ATOM 639 N N . PHE A 1 83 ? -8.789 16.719 9.945 1 98.06 83 PHE A N 1
ATOM 640 C CA . PHE A 1 83 ? -9.172 16.516 8.555 1 98.06 83 PHE A CA 1
ATOM 641 C C . PHE A 1 83 ? -8.812 15.109 8.102 1 98.06 83 PHE A C 1
ATOM 643 O O . PHE A 1 83 ? -8.062 14.398 8.773 1 98.06 83 PHE A O 1
ATOM 650 N N . GLY A 1 84 ? -9.414 14.641 7.047 1 98.5 84 GLY A N 1
ATOM 651 C CA . GLY A 1 84 ? -9.148 13.445 6.258 1 98.5 84 GLY A CA 1
ATOM 652 C C . GLY A 1 84 ? -9.117 13.711 4.766 1 98.5 84 GLY A C 1
ATOM 653 O O . GLY A 1 84 ? -9.875 14.547 4.262 1 98.5 84 GLY A O 1
ATOM 654 N N . ALA A 1 85 ? -8.25 13.086 4.105 1 98.69 85 ALA A N 1
ATOM 655 C CA . ALA A 1 85 ? -8.094 13.234 2.662 1 98.69 85 ALA A CA 1
ATOM 656 C C . ALA A 1 85 ? -7.781 11.898 2 1 98.69 85 ALA A C 1
ATOM 658 O O . ALA A 1 85 ? -7.129 11.039 2.6 1 98.69 85 ALA A O 1
ATOM 659 N N . THR A 1 86 ? -8.266 11.68 0.799 1 98.56 86 THR A N 1
ATOM 660 C CA . THR A 1 86 ? -8.047 10.445 0.052 1 98.56 86 THR A CA 1
ATOM 661 C C . THR A 1 86 ? -7.879 10.742 -1.437 1 98.56 86 THR A C 1
ATOM 663 O O . THR A 1 86 ? -8.469 11.688 -1.959 1 98.56 86 THR A O 1
ATOM 666 N N . LEU A 1 87 ? -6.996 9.938 -2.057 1 98.38 87 LEU A N 1
ATOM 667 C CA . LEU A 1 87 ? -6.867 10.047 -3.506 1 98.38 87 LEU A CA 1
ATOM 668 C C . LEU A 1 87 ? -7.934 9.211 -4.207 1 98.38 87 LEU A C 1
ATOM 670 O O . LEU A 1 87 ? -8.102 9.305 -5.426 1 98.38 87 LEU A O 1
ATOM 674 N N . GLY A 1 88 ? -8.641 8.359 -3.416 1 97.31 88 GLY A N 1
ATOM 675 C CA . GLY A 1 88 ? -9.773 7.633 -3.967 1 97.31 88 GLY A CA 1
ATOM 676 C C . GLY A 1 88 ? -9.438 6.207 -4.363 1 97.31 88 GLY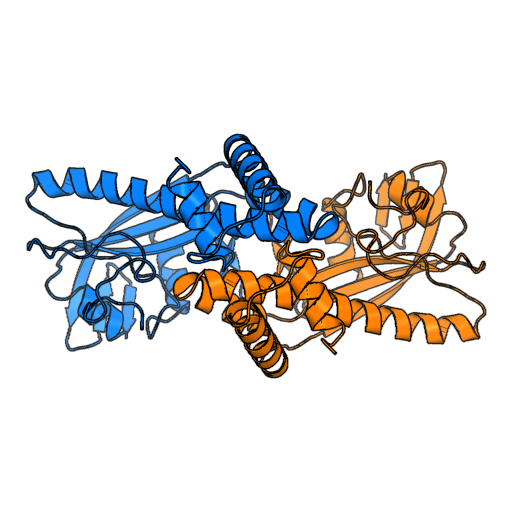 A C 1
ATOM 677 O O . GLY A 1 88 ? -8.266 5.871 -4.551 1 97.31 88 GLY A O 1
ATOM 678 N N . THR A 1 89 ? -10.477 5.402 -4.621 1 95.38 89 THR A N 1
ATOM 679 C CA . THR A 1 89 ? -10.359 3.975 -4.887 1 95.38 89 THR A CA 1
ATOM 680 C C . THR A 1 89 ? -9.766 3.727 -6.27 1 95.38 89 THR A C 1
ATOM 682 O O . THR A 1 89 ? -9.156 2.684 -6.512 1 95.38 89 THR A O 1
ATOM 685 N N . SER A 1 90 ? -9.984 4.664 -7.152 1 95.62 90 SER A N 1
ATOM 686 C CA . SER A 1 90 ? -9.469 4.504 -8.508 1 95.62 90 SER A CA 1
ATOM 687 C C . SER A 1 90 ? -7.945 4.383 -8.508 1 95.62 90 SER A C 1
ATOM 689 O O . SER A 1 90 ? -7.379 3.656 -9.328 1 95.62 90 SER A O 1
ATOM 691 N N . VAL A 1 91 ? -7.293 5.031 -7.57 1 96.75 91 VAL A N 1
ATOM 692 C CA . VAL A 1 91 ? -5.84 4.965 -7.449 1 96.75 91 VAL A CA 1
ATOM 693 C C . VAL A 1 91 ? -5.426 3.584 -6.941 1 96.75 91 VAL A C 1
ATOM 695 O O . VAL A 1 91 ? -4.449 3.006 -7.418 1 96.75 91 VAL A O 1
ATOM 698 N N . ASP A 1 92 ? -6.207 3.021 -6.02 1 94.25 92 ASP A N 1
ATOM 699 C CA . ASP A 1 92 ? -5.941 1.675 -5.52 1 94.25 92 ASP A CA 1
ATOM 700 C C . ASP A 1 92 ? -6 0.649 -6.648 1 94.25 92 ASP A C 1
ATOM 702 O O . ASP A 1 92 ? -5.141 -0.23 -6.742 1 94.25 92 ASP A O 1
ATOM 706 N N . ILE A 1 93 ? -6.969 0.812 -7.461 1 90.31 93 ILE A N 1
ATOM 707 C CA . ILE A 1 93 ? -7.172 -0.12 -8.562 1 90.31 93 ILE A CA 1
ATOM 708 C C . ILE A 1 93 ? -6 -0.031 -9.539 1 90.31 93 ILE A C 1
ATOM 710 O O . ILE A 1 93 ? -5.477 -1.055 -9.984 1 90.31 93 ILE A O 1
ATOM 714 N N . LEU A 1 94 ? -5.598 1.188 -9.828 1 92.69 94 LEU A N 1
ATOM 715 C CA . LEU A 1 94 ? -4.453 1.409 -10.711 1 92.69 94 LEU A CA 1
ATOM 716 C C . LEU A 1 94 ? -3.193 0.771 -10.141 1 92.69 94 LEU A C 1
ATOM 718 O O . LEU A 1 94 ? -2.471 0.068 -10.844 1 92.69 94 LEU A O 1
ATOM 722 N N . MET A 1 95 ? -2.965 0.972 -8.883 1 93.38 95 MET A N 1
ATOM 723 C CA . MET A 1 95 ? -1.779 0.435 -8.219 1 93.38 95 MET A CA 1
ATOM 724 C C . MET A 1 95 ? -1.818 -1.089 -8.188 1 93.38 95 MET A C 1
ATOM 726 O O . MET A 1 95 ? -0.794 -1.745 -8.383 1 93.38 95 MET A O 1
ATOM 730 N N . LYS A 1 96 ? -2.936 -1.634 -7.949 1 89.62 96 LYS A N 1
ATOM 731 C CA . LYS A 1 96 ? -3.086 -3.086 -7.926 1 89.62 96 LYS A CA 1
ATOM 732 C C . LYS A 1 96 ? -2.75 -3.695 -9.281 1 89.62 96 LYS A C 1
ATOM 734 O O . LYS A 1 96 ? -2.064 -4.719 -9.359 1 89.62 96 LYS A O 1
ATOM 739 N N . ARG A 1 97 ? -3.234 -3.092 -10.305 1 86.94 97 ARG A N 1
ATOM 740 C CA . ARG A 1 97 ? -2.971 -3.58 -11.656 1 86.94 97 ARG A CA 1
ATOM 741 C C . ARG A 1 97 ? -1.471 -3.689 -11.914 1 86.94 97 ARG A C 1
ATOM 743 O O . ARG A 1 97 ? -0.988 -4.73 -12.359 1 86.94 97 ARG A O 1
ATOM 750 N N . TYR A 1 98 ? -0.773 -2.674 -11.555 1 91.38 98 TYR A N 1
ATOM 751 C CA . TYR A 1 98 ? 0.66 -2.676 -11.828 1 91.38 98 TYR A CA 1
ATOM 752 C C . TYR A 1 98 ? 1.393 -3.625 -10.883 1 91.38 98 TYR A C 1
ATOM 754 O O . TYR A 1 98 ? 2.426 -4.191 -11.242 1 91.38 98 TYR A O 1
ATOM 762 N N . SER A 1 99 ? 0.87 -3.855 -9.703 1 90.44 99 SER A N 1
ATOM 763 C CA . SER A 1 99 ? 1.509 -4.781 -8.766 1 90.44 99 SER A CA 1
ATOM 764 C C . SER A 1 99 ? 1.494 -6.207 -9.312 1 90.44 99 SER A C 1
ATOM 766 O O . SER A 1 99 ? 2.283 -7.047 -8.875 1 90.44 99 SER A O 1
ATOM 768 N N . LEU A 1 100 ? 0.636 -6.445 -10.305 1 84.31 100 LEU A N 1
ATOM 769 C CA . LEU A 1 100 ? 0.499 -7.777 -10.883 1 84.31 100 LEU A CA 1
ATOM 770 C C . LEU A 1 100 ? 1.27 -7.887 -12.195 1 84.31 100 LEU A C 1
ATOM 772 O O . LEU A 1 100 ? 1.577 -8.992 -12.648 1 84.31 100 LEU A O 1
ATOM 776 N N . THR A 1 101 ? 1.607 -6.691 -12.773 1 85.12 101 THR A N 1
ATOM 777 C CA . THR A 1 101 ? 2.107 -6.758 -14.141 1 85.12 101 THR A CA 1
ATOM 778 C C . THR A 1 101 ? 3.51 -6.164 -14.234 1 85.12 101 THR A C 1
ATOM 780 O O . THR A 1 101 ? 4.312 -6.574 -15.078 1 85.12 101 THR A O 1
ATOM 783 N N . ASP A 1 102 ? 3.816 -5.195 -13.453 1 88.94 102 ASP A N 1
ATOM 784 C CA . ASP A 1 102 ? 5.066 -4.441 -13.516 1 88.94 102 ASP A CA 1
ATOM 785 C C . ASP A 1 102 ? 5.445 -3.885 -12.148 1 88.94 102 ASP A C 1
ATOM 787 O O . ASP A 1 102 ? 5.062 -2.766 -11.797 1 88.94 102 ASP A O 1
ATOM 791 N N . MET A 1 103 ? 6.324 -4.625 -11.508 1 86.62 103 MET A N 1
ATOM 792 C CA . MET A 1 103 ? 6.617 -4.285 -10.117 1 86.62 103 MET A CA 1
ATOM 793 C C . MET A 1 103 ? 7.422 -2.994 -10.031 1 86.62 103 MET A C 1
ATOM 795 O O . MET A 1 103 ? 7.219 -2.191 -9.117 1 86.62 103 MET A O 1
ATOM 799 N N . ALA A 1 104 ? 8.359 -2.795 -10.938 1 87 104 ALA A N 1
ATOM 800 C CA . ALA A 1 104 ? 9.102 -1.539 -10.922 1 87 104 ALA A CA 1
ATOM 801 C C . ALA A 1 104 ? 8.172 -0.344 -11.094 1 87 104 ALA A C 1
ATOM 803 O O . ALA A 1 104 ? 8.266 0.637 -10.352 1 87 104 ALA A O 1
ATOM 804 N N . LYS A 1 105 ? 7.246 -0.464 -12.094 1 92.56 105 LYS A N 1
ATOM 805 C CA . LYS A 1 105 ? 6.246 0.583 -12.289 1 92.56 105 LYS A CA 1
ATOM 806 C C . LYS A 1 105 ? 5.379 0.759 -11.047 1 92.56 105 LYS A C 1
ATOM 808 O O . LYS A 1 105 ? 5.047 1.885 -10.672 1 92.56 105 LYS A O 1
ATOM 813 N N . SER A 1 106 ? 5.055 -0.316 -10.43 1 93.81 106 SER A N 1
ATOM 814 C CA . SER A 1 106 ? 4.219 -0.269 -9.234 1 93.81 106 SER A CA 1
ATOM 815 C C . SER A 1 106 ? 4.891 0.525 -8.117 1 93.81 106 SER A C 1
ATOM 817 O O . SER A 1 106 ? 4.254 1.362 -7.477 1 93.81 106 SER A O 1
ATOM 819 N N . VAL A 1 107 ? 6.102 0.297 -7.902 1 92.25 107 VAL A N 1
ATOM 820 C CA . VAL A 1 107 ? 6.84 0.969 -6.836 1 92.25 107 VAL A CA 1
ATOM 821 C C . VAL A 1 107 ? 6.941 2.463 -7.141 1 92.25 107 VAL A C 1
ATOM 823 O O . VAL A 1 107 ? 6.695 3.297 -6.266 1 92.25 107 VAL A O 1
ATOM 826 N N . VAL A 1 108 ? 7.277 2.777 -8.336 1 92.56 108 VAL A N 1
ATOM 827 C CA . VAL A 1 108 ? 7.383 4.176 -8.734 1 92.56 108 VAL A CA 1
ATOM 828 C C . VAL A 1 108 ? 6.023 4.859 -8.602 1 92.56 108 VAL A C 1
ATOM 830 O O . VAL A 1 108 ? 5.93 5.98 -8.094 1 92.56 108 VAL A O 1
ATOM 833 N N . LEU A 1 109 ? 4.992 4.195 -9.055 1 96.5 109 LEU A N 1
ATOM 834 C CA . LEU A 1 109 ? 3.641 4.742 -8.953 1 96.5 109 LEU A CA 1
ATOM 835 C C . LEU A 1 109 ? 3.258 4.992 -7.504 1 96.5 109 LEU A C 1
ATOM 837 O O . LEU A 1 109 ? 2.627 6.004 -7.188 1 96.5 109 LEU A O 1
ATOM 841 N N . GLN A 1 110 ? 3.643 4.152 -6.648 1 95.25 110 GLN A N 1
ATOM 842 C CA . GLN A 1 110 ? 3.359 4.324 -5.23 1 95.25 110 GLN A CA 1
ATOM 843 C C . GLN A 1 110 ? 4.059 5.562 -4.676 1 95.25 110 GLN A C 1
ATOM 845 O O . GLN A 1 110 ? 3.465 6.332 -3.916 1 95.25 110 GLN A O 1
ATOM 850 N N . ALA A 1 111 ? 5.309 5.691 -5.02 1 93.38 111 ALA A N 1
ATOM 851 C CA . ALA A 1 111 ? 6.039 6.883 -4.594 1 93.38 111 ALA A CA 1
ATOM 852 C C . ALA A 1 111 ? 5.375 8.148 -5.121 1 93.38 111 ALA A C 1
ATOM 854 O O . ALA A 1 111 ? 5.223 9.133 -4.387 1 93.38 111 ALA A O 1
ATOM 855 N N . CYS A 1 112 ? 4.98 8.102 -6.367 1 96.62 112 CYS A N 1
ATOM 856 C CA . CYS A 1 112 ? 4.32 9.25 -6.98 1 96.62 112 CYS A CA 1
ATOM 857 C C . CYS A 1 112 ? 2.98 9.531 -6.312 1 96.62 112 CYS A C 1
ATOM 859 O O . CYS A 1 112 ? 2.617 10.695 -6.105 1 96.62 112 CYS A O 1
ATOM 861 N N . ALA A 1 113 ? 2.264 8.477 -6.008 1 97.31 113 ALA A N 1
ATOM 862 C CA . ALA A 1 113 ? 0.969 8.641 -5.352 1 97.31 113 ALA A CA 1
ATOM 863 C C . ALA A 1 113 ? 1.133 9.266 -3.967 1 97.31 113 ALA A C 1
ATOM 865 O O . ALA A 1 113 ? 0.311 10.078 -3.541 1 97.31 113 ALA A O 1
ATOM 866 N N . ALA A 1 114 ? 2.162 8.891 -3.281 1 94.81 114 ALA A N 1
ATOM 867 C CA . ALA A 1 114 ? 2.449 9.492 -1.982 1 94.81 114 ALA A CA 1
ATOM 868 C C . ALA A 1 114 ? 2.754 10.977 -2.123 1 94.81 114 ALA A C 1
ATOM 870 O O . ALA A 1 114 ? 2.229 11.797 -1.365 1 94.81 114 ALA A O 1
ATOM 871 N N . ALA A 1 115 ? 3.619 11.289 -3.074 1 93.94 115 ALA A N 1
ATOM 872 C CA . ALA A 1 115 ? 3.943 12.688 -3.328 1 93.94 115 ALA A CA 1
ATOM 873 C C . ALA A 1 115 ? 2.697 13.477 -3.73 1 93.94 115 ALA A C 1
ATOM 875 O O . ALA A 1 115 ? 2.512 14.617 -3.303 1 93.94 115 ALA A O 1
ATOM 876 N N . TYR A 1 116 ? 1.868 12.859 -4.531 1 96.88 116 TYR A N 1
ATOM 877 C CA . TYR A 1 116 ? 0.614 13.453 -4.973 1 96.88 116 TYR A CA 1
ATOM 878 C C . TYR A 1 116 ? -0.297 13.75 -3.791 1 96.88 116 TYR A C 1
ATOM 880 O O . TYR A 1 116 ? -0.867 14.844 -3.697 1 96.88 116 TYR A O 1
ATOM 888 N N . LEU A 1 117 ? -0.364 12.852 -2.912 1 96.5 117 LEU A N 1
ATOM 889 C CA . LEU A 1 117 ? -1.191 13.016 -1.722 1 96.5 117 LEU A CA 1
ATOM 890 C C . LEU A 1 117 ? -0.66 14.148 -0.846 1 96.5 117 LEU A C 1
ATOM 892 O O . LEU A 1 117 ? -1.436 14.961 -0.332 1 96.5 117 LEU A O 1
ATOM 896 N N . GLU A 1 118 ? 0.599 14.188 -0.674 1 93.06 118 GLU A N 1
ATOM 897 C CA . GLU A 1 118 ? 1.208 15.258 0.106 1 93.06 118 GLU A CA 1
ATOM 898 C C . GLU A 1 118 ? 0.912 16.625 -0.507 1 93.06 118 GLU A C 1
ATOM 900 O O . GLU A 1 118 ? 0.566 17.578 0.205 1 93.06 118 GLU A O 1
ATOM 905 N N . GLU A 1 119 ? 1.093 16.672 -1.753 1 93.56 119 GLU A N 1
ATOM 906 C CA . GLU A 1 119 ? 0.792 17.922 -2.449 1 93.56 119 GLU A CA 1
ATOM 907 C C . GLU A 1 119 ? -0.665 18.328 -2.246 1 93.56 119 GLU A C 1
ATOM 909 O O . GLU A 1 119 ? -0.958 19.5 -1.996 1 93.56 119 GLU A O 1
ATOM 914 N N . TYR A 1 120 ? -1.533 17.406 -2.357 1 97 120 TYR A N 1
ATOM 915 C CA . TYR A 1 120 ? -2.955 17.656 -2.154 1 97 120 TYR A CA 1
ATOM 916 C C . TYR A 1 120 ? -3.225 18.156 -0.737 1 97 120 TYR A C 1
ATOM 918 O O . TYR A 1 120 ? -3.959 19.125 -0.54 1 97 120 TYR A O 1
ATOM 926 N N . CYS A 1 121 ? -2.631 17.5 0.222 1 95.5 121 CYS A N 1
ATOM 927 C CA . CYS A 1 121 ? -2.791 17.891 1.62 1 95.5 121 CYS A CA 1
ATOM 928 C C . CYS A 1 121 ? -2.209 19.281 1.877 1 95.5 121 CYS A C 1
ATOM 930 O O . CYS A 1 121 ? -2.785 20.062 2.623 1 95.5 121 CYS A O 1
ATOM 932 N N . ASP A 1 122 ? -1.08 19.547 1.281 1 93.44 122 ASP A N 1
ATOM 933 C CA . ASP A 1 122 ? -0.458 20.859 1.427 1 93.44 122 ASP A CA 1
ATOM 934 C C . ASP A 1 122 ? -1.364 21.969 0.878 1 93.44 122 ASP A C 1
ATOM 936 O O . ASP A 1 122 ? -1.501 23.031 1.49 1 93.44 122 ASP A O 1
ATOM 940 N N . ASP A 1 123 ? -1.927 21.703 -0.24 1 95.69 123 ASP A N 1
ATOM 941 C CA . ASP A 1 123 ? -2.846 22.672 -0.832 1 95.69 123 ASP A CA 1
ATOM 942 C C . ASP A 1 123 ? -4.047 22.922 0.08 1 95.69 123 ASP A C 1
ATOM 944 O O . ASP A 1 123 ? -4.492 24.062 0.235 1 95.69 123 ASP A O 1
ATOM 948 N N . LEU A 1 124 ? -4.566 21.891 0.652 1 96.25 124 LEU A N 1
ATOM 949 C CA . LEU A 1 124 ? -5.68 22 1.588 1 96.25 124 LEU A CA 1
ATOM 950 C C . LEU A 1 124 ? -5.285 22.828 2.803 1 96.25 124 LEU A C 1
ATOM 952 O O . LEU A 1 124 ? -6.023 23.734 3.209 1 96.25 124 LEU A O 1
ATOM 956 N N . GLN A 1 125 ? -4.156 22.516 3.307 1 95.12 125 GLN A N 1
ATOM 957 C CA . GLN A 1 125 ? -3.664 23.25 4.473 1 95.12 125 GLN A CA 1
ATOM 958 C C . GLN A 1 125 ? -3.457 24.734 4.152 1 95.12 125 GLN A C 1
ATOM 960 O O . GLN A 1 125 ? -3.766 25.594 4.973 1 95.12 125 GLN A O 1
ATOM 965 N N . LEU A 1 126 ? -2.928 24.984 3.002 1 94.12 126 LEU A N 1
ATOM 966 C CA . LEU A 1 126 ? -2.729 26.359 2.568 1 94.12 126 LEU A CA 1
ATOM 967 C C . LEU A 1 126 ? -4.059 27.109 2.486 1 94.12 126 LEU A C 1
ATOM 969 O O . LEU A 1 126 ? -4.168 28.25 2.945 1 94.12 126 LEU A O 1
ATOM 973 N N . SER A 1 127 ? -5.023 26.516 1.942 1 96 127 SER A N 1
ATOM 974 C CA . SER A 1 127 ? -6.344 27.125 1.806 1 96 127 SER A CA 1
ATOM 975 C C . SER A 1 127 ? -6.961 27.422 3.17 1 96 127 SER A C 1
ATOM 977 O O . SER A 1 127 ? -7.473 28.516 3.4 1 96 127 SER A O 1
ATOM 979 N N . ILE A 1 128 ? -6.883 26.484 4.066 1 95.88 128 ILE A N 1
ATOM 980 C CA . ILE A 1 128 ? -7.402 26.656 5.418 1 95.88 128 ILE A CA 1
ATOM 981 C C . ILE A 1 128 ? -6.633 27.766 6.125 1 95.88 128 ILE A C 1
ATOM 983 O O . ILE A 1 128 ? -7.23 28.609 6.797 1 95.88 128 ILE A O 1
ATOM 987 N N . GLY A 1 129 ? -5.367 27.75 5.945 1 94.25 129 GLY A N 1
ATOM 988 C CA . GLY A 1 129 ? -4.508 28.734 6.574 1 94.25 129 GLY A CA 1
ATOM 989 C C . GLY A 1 129 ? -4.801 30.156 6.113 1 94.25 129 GLY A C 1
ATOM 990 O O . GLY A 1 129 ? -4.758 31.094 6.914 1 94.25 129 GLY A O 1
ATOM 991 N N . GLU A 1 130 ? -5.078 30.297 4.844 1 94.5 130 GLU A N 1
ATOM 992 C CA . GLU A 1 130 ? -5.402 31.609 4.301 1 94.5 130 GLU A CA 1
ATOM 993 C C . GLU A 1 130 ? -6.676 32.188 4.93 1 94.5 130 GLU A C 1
ATOM 995 O O . GLU A 1 130 ? -6.75 33.375 5.238 1 94.5 130 GLU A O 1
ATOM 1000 N N . GLU A 1 131 ? -7.57 31.359 5.16 1 94.62 131 GLU A N 1
ATOM 1001 C CA . GLU A 1 131 ? -8.812 31.781 5.801 1 94.62 131 GLU A CA 1
ATOM 1002 C C . GLU A 1 131 ? -8.578 32.188 7.258 1 94.62 131 GLU A C 1
ATOM 1004 O O . GLU A 1 131 ? -9.156 33.156 7.742 1 94.62 131 GLU A O 1
ATOM 1009 N N . LEU A 1 132 ? -7.723 31.516 7.879 1 94.88 132 LEU A N 1
ATOM 1010 C CA . LEU A 1 132 ? -7.453 31.75 9.297 1 94.88 132 LEU A CA 1
ATOM 1011 C C . LEU A 1 132 ? -6.555 32.969 9.484 1 94.88 132 LEU A C 1
ATOM 1013 O O . LEU A 1 132 ? -6.645 33.656 10.508 1 94.88 132 LEU A O 1
ATOM 1017 N N . LYS A 1 133 ? -5.754 33.188 8.5 1 92.25 133 LYS A N 1
ATOM 1018 C CA . LYS A 1 133 ? -4.859 34.344 8.562 1 92.25 133 LYS A CA 1
ATOM 1019 C C . LYS A 1 133 ? -5.648 35.656 8.68 1 92.25 133 LYS A C 1
ATOM 1021 O O . LYS A 1 133 ? -5.211 36.594 9.359 1 92.25 133 LYS A O 1
ATOM 1026 N N . ALA A 1 134 ? -6.734 35.688 8.062 1 92.5 134 ALA A N 1
ATOM 1027 C CA . ALA A 1 134 ? -7.613 36.844 8.148 1 92.5 134 ALA A CA 1
ATOM 1028 C C . ALA A 1 134 ? -8.055 37.094 9.586 1 92.5 134 ALA A C 1
ATOM 1030 O O . ALA A 1 134 ? -8.438 38.219 9.938 1 92.5 134 ALA A O 1
ATOM 1031 N N . GLN A 1 135 ? -7.922 36.156 10.359 1 93.69 135 GLN A N 1
ATOM 1032 C CA . GLN A 1 135 ? -8.312 36.25 11.758 1 93.69 135 GLN A CA 1
ATOM 1033 C C . GLN A 1 135 ? -7.086 36.25 12.672 1 93.69 135 GLN A C 1
ATOM 1035 O O . GLN A 1 135 ? -7.203 36.062 13.883 1 93.69 135 GLN A O 1
ATOM 1040 N N . ASN A 1 136 ? -5.938 36.406 12.062 1 93.56 136 ASN A N 1
ATOM 1041 C CA . ASN A 1 136 ? -4.652 36.438 12.758 1 93.56 136 ASN A CA 1
ATOM 1042 C C . ASN A 1 136 ? -4.367 35.125 13.469 1 93.56 136 ASN A C 1
ATOM 1044 O O . ASN A 1 136 ? -3.92 35.094 14.617 1 93.56 136 ASN A O 1
ATOM 1048 N N . LYS A 1 137 ? -4.73 34.125 12.852 1 95.19 137 LYS A N 1
ATOM 1049 C CA . LYS A 1 137 ? -4.453 32.75 13.328 1 95.19 137 LYS A CA 1
ATOM 1050 C C . LYS A 1 137 ? -3.535 32.031 12.367 1 95.19 137 LYS A C 1
ATOM 1052 O O . LYS A 1 137 ? -3.557 32.281 11.156 1 95.19 137 LYS A O 1
ATOM 1057 N N . TRP A 1 138 ? -2.771 31.078 12.961 1 93.12 138 TRP A N 1
ATOM 1058 C CA . TRP A 1 138 ? -1.79 30.344 12.18 1 93.12 138 TRP A CA 1
ATOM 1059 C C . TRP A 1 138 ? -1.881 28.844 12.461 1 93.12 138 TRP A C 1
ATOM 1061 O O . TRP A 1 138 ? -2.17 28.438 13.586 1 93.12 138 TRP A O 1
ATOM 1071 N N . LEU A 1 139 ? -1.48 28.125 11.453 1 94.06 139 LEU A N 1
ATOM 1072 C CA . LEU A 1 139 ? -1.575 26.688 11.562 1 94.06 139 LEU A CA 1
ATOM 1073 C C . LEU A 1 139 ? -0.265 26.094 12.078 1 94.06 139 LEU A C 1
ATOM 1075 O O . LEU A 1 139 ? 0.815 26.562 11.727 1 94.06 139 LEU A O 1
ATOM 1079 N N . ARG A 1 140 ? -0.406 25.031 12.867 1 91.56 140 ARG A N 1
ATOM 1080 C CA . ARG A 1 140 ? 0.721 24.203 13.281 1 91.56 140 ARG A CA 1
ATOM 1081 C C . ARG A 1 140 ? 0.953 23.062 12.289 1 91.56 140 ARG A C 1
ATOM 1083 O O . ARG A 1 140 ? 0.161 22.875 11.367 1 91.56 140 ARG A O 1
ATOM 1090 N N . PRO A 1 141 ? 2.107 22.328 12.406 1 89.62 141 PRO A N 1
ATOM 1091 C CA . PRO A 1 141 ? 2.336 21.172 11.547 1 89.62 141 PRO A CA 1
ATOM 1092 C C . PRO A 1 141 ? 1.276 20.078 11.734 1 89.62 141 PRO A C 1
ATOM 1094 O O . PRO A 1 141 ? 0.734 19.922 12.828 1 89.62 141 PRO A O 1
ATOM 1097 N N . ARG A 1 142 ? 1.063 19.391 10.625 1 92.25 142 ARG A N 1
ATOM 1098 C CA . ARG A 1 142 ? 0.103 18.281 10.664 1 92.25 142 ARG A CA 1
ATOM 1099 C C . ARG A 1 142 ? 0.636 17.125 11.484 1 92.25 142 ARG A C 1
ATOM 1101 O O . ARG A 1 142 ? 1.819 16.781 11.406 1 92.25 142 ARG A O 1
ATOM 1108 N N . PHE A 1 143 ? -0.261 16.531 12.211 1 92.06 143 PHE A N 1
ATOM 1109 C CA . PHE A 1 143 ? 0.081 15.391 13.07 1 92.06 143 PHE A CA 1
ATOM 1110 C C . PHE A 1 143 ? -0.907 14.25 12.875 1 92.06 143 PHE A C 1
ATOM 1112 O O . PHE A 1 143 ? -2.105 14.406 13.117 1 92.06 143 PHE A O 1
ATOM 1119 N N . SER A 1 144 ? -0.37 13.094 12.438 1 93.88 144 SER A N 1
ATOM 1120 C CA . SER A 1 144 ? -1.25 11.977 12.133 1 93.88 144 SER A CA 1
ATOM 1121 C C . SER A 1 144 ? -1.168 10.891 13.203 1 93.88 144 SER A C 1
ATOM 1123 O O . SER A 1 144 ? -0.107 10.672 13.789 1 93.88 144 SER A O 1
ATOM 1125 N N . PRO A 1 145 ? -2.328 10.18 13.453 1 94.69 145 PRO A N 1
ATOM 1126 C CA . PRO A 1 145 ? -2.25 9.008 14.328 1 94.69 145 PRO A CA 1
ATOM 1127 C C . PRO A 1 145 ? -1.287 7.945 13.805 1 94.69 145 PRO A C 1
ATOM 1129 O O . PRO A 1 145 ? -1.227 7.703 12.594 1 94.69 145 PRO A O 1
ATOM 1132 N N . GLY A 1 146 ? -0.635 7.367 14.781 1 88.81 146 GLY A N 1
ATOM 1133 C CA . GLY A 1 146 ? 0.36 6.367 14.422 1 88.81 146 GLY A CA 1
ATOM 1134 C C . GLY A 1 146 ? 1.778 6.906 14.438 1 88.81 146 GLY A C 1
ATOM 1135 O O . GLY A 1 146 ? 2.74 6.137 14.383 1 88.81 146 GLY A O 1
ATOM 1136 N N . TYR A 1 147 ? 1.857 8.109 14.453 1 83.69 147 TYR A N 1
ATOM 1137 C CA . TYR A 1 147 ? 3.158 8.766 14.539 1 83.69 147 TYR A CA 1
ATOM 1138 C C . TYR A 1 147 ? 3.59 8.93 15.984 1 83.69 147 TYR A C 1
ATOM 1140 O O . TYR A 1 147 ? 2.824 9.43 16.812 1 83.69 147 TYR A O 1
ATOM 1148 N N . GLY A 1 148 ? 4.805 8.562 16.234 1 84.44 148 GLY A N 1
ATOM 1149 C CA . GLY A 1 148 ? 5.316 8.734 17.594 1 84.44 148 GLY A CA 1
ATOM 1150 C C . GLY A 1 148 ? 4.484 8.008 18.641 1 84.44 148 GLY A C 1
ATOM 1151 O O . GLY A 1 148 ? 4.242 6.805 18.516 1 84.44 148 GLY A O 1
ATOM 1152 N N . ASP A 1 149 ? 4.09 8.867 19.734 1 91.31 149 ASP A N 1
ATOM 1153 C CA . ASP A 1 149 ? 3.301 8.273 20.812 1 91.31 149 ASP A CA 1
ATOM 1154 C C . ASP A 1 149 ? 1.816 8.586 20.641 1 91.31 149 ASP A C 1
ATOM 1156 O O . ASP A 1 149 ? 1.025 8.398 21.562 1 91.31 149 ASP A O 1
ATOM 1160 N N . PHE A 1 150 ? 1.488 9.172 19.438 1 93.25 150 PHE A N 1
ATOM 1161 C CA . PHE A 1 150 ? 0.088 9.375 19.078 1 93.25 150 PHE A CA 1
ATOM 1162 C C . PHE A 1 150 ? -0.537 8.078 18.594 1 93.25 150 PHE A C 1
ATOM 1164 O O . PHE A 1 150 ? -0.395 7.715 17.422 1 93.25 150 PHE A O 1
ATOM 1171 N N . ASP A 1 151 ? -1.263 7.402 19.391 1 93.81 151 ASP A N 1
ATOM 1172 C CA . ASP A 1 151 ? -1.758 6.047 19.188 1 93.81 151 ASP A CA 1
ATOM 1173 C C . ASP A 1 151 ? -2.613 5.953 17.922 1 93.81 151 ASP A C 1
ATOM 1175 O O . ASP A 1 151 ? -3.5 6.781 17.703 1 93.81 151 ASP A O 1
ATOM 1179 N N . ILE A 1 152 ? -2.355 4.953 17.109 1 92.25 152 ILE A N 1
ATOM 1180 C CA . ILE A 1 152 ? -3.021 4.746 15.836 1 92.25 152 ILE A CA 1
ATOM 1181 C C . ILE A 1 152 ? -4.512 4.504 16.062 1 92.25 152 ILE A C 1
ATOM 1183 O O . ILE A 1 152 ? -5.328 4.734 15.164 1 92.25 152 ILE A O 1
ATOM 1187 N N . HIS A 1 153 ? -4.961 4.148 17.266 1 93.44 153 HIS A N 1
ATOM 1188 C CA . HIS A 1 153 ? -6.352 3.848 17.578 1 93.44 153 HIS A CA 1
ATOM 1189 C C . HIS A 1 153 ? -7.227 5.094 17.469 1 93.44 153 HIS A C 1
ATOM 1191 O O . HIS A 1 153 ? -8.422 4.996 17.172 1 93.44 153 HIS A O 1
ATOM 1197 N N . HIS A 1 154 ? -6.625 6.18 17.578 1 96.31 154 HIS A N 1
ATOM 1198 C CA . HIS A 1 154 ? -7.383 7.426 17.5 1 96.31 154 HIS A CA 1
ATOM 1199 C C . HIS A 1 154 ? -7.785 7.75 16.078 1 96.31 154 HIS A C 1
ATOM 1201 O O . HIS A 1 154 ? -8.609 8.633 15.836 1 96.31 154 HIS A O 1
ATOM 1207 N N . GLN A 1 155 ? -7.23 7.016 15.125 1 96.44 155 GLN A N 1
ATOM 1208 C CA . GLN A 1 155 ? -7.66 7.191 13.742 1 96.44 155 GLN A CA 1
ATOM 1209 C C . GLN A 1 155 ? -9.148 6.887 13.586 1 96.44 155 GLN A C 1
ATOM 1211 O O . GLN A 1 155 ? -9.844 7.539 12.805 1 96.44 155 GLN A O 1
ATOM 1216 N N . ASP A 1 156 ? -9.594 5.949 14.336 1 96.75 156 ASP A N 1
ATOM 1217 C CA . ASP A 1 156 ? -11.016 5.617 14.305 1 96.75 156 ASP A CA 1
ATOM 1218 C C . ASP A 1 156 ? -11.859 6.789 14.805 1 96.75 156 ASP A C 1
ATOM 1220 O O . ASP A 1 156 ? -12.93 7.07 14.258 1 96.75 156 ASP A O 1
ATOM 1224 N N . ASP A 1 157 ? -11.414 7.43 15.844 1 97.69 157 ASP A N 1
ATOM 1225 C CA . ASP A 1 157 ? -12.109 8.594 16.375 1 97.69 157 ASP A CA 1
ATOM 1226 C C . ASP A 1 157 ? -12.234 9.688 15.312 1 97.69 157 ASP A C 1
ATOM 1228 O O . ASP A 1 157 ? -13.297 10.289 15.156 1 97.69 157 ASP A O 1
ATOM 1232 N N . ILE A 1 158 ? -11.172 9.875 14.617 1 98.12 158 ILE A N 1
ATOM 1233 C CA . ILE A 1 158 ? -11.141 10.922 13.602 1 98.12 158 ILE A CA 1
ATOM 1234 C C . ILE A 1 158 ? -12.141 10.594 12.492 1 98.12 158 ILE A C 1
ATOM 1236 O O . ILE A 1 158 ? -12.922 11.453 12.078 1 98.12 158 ILE A O 1
ATOM 1240 N N . LEU A 1 159 ? -12.141 9.375 12.062 1 98.44 159 LEU A N 1
ATOM 1241 C CA . LEU A 1 159 ? -13.039 8.961 10.984 1 98.44 159 LEU A CA 1
ATOM 1242 C C . LEU A 1 159 ? -14.492 9.156 11.391 1 98.44 159 LEU A C 1
ATOM 1244 O O . LEU A 1 159 ? -15.305 9.641 10.602 1 98.44 159 LEU A O 1
ATOM 1248 N N . ARG A 1 160 ? -14.789 8.867 12.609 1 97.69 160 ARG A N 1
ATOM 1249 C CA . ARG A 1 160 ? -16.156 9.008 13.109 1 97.69 160 ARG A CA 1
ATOM 1250 C C . ARG A 1 160 ? -16.531 10.477 13.273 1 97.69 160 ARG A C 1
ATOM 1252 O O . ARG A 1 160 ? -17.625 10.883 12.867 1 97.69 160 ARG A O 1
ATOM 1259 N N . MET A 1 161 ? -15.648 11.195 13.82 1 97.75 161 MET A N 1
ATOM 1260 C CA . MET A 1 161 ? -15.898 12.609 14.078 1 97.75 161 MET A CA 1
ATOM 1261 C C . MET A 1 161 ? -16.188 13.359 12.781 1 97.75 161 MET A C 1
ATOM 1263 O O . MET A 1 161 ? -16.969 14.312 12.773 1 97.75 161 MET A O 1
ATOM 1267 N N . LEU A 1 162 ? -15.609 12.867 11.719 1 98.44 162 LEU A N 1
ATOM 1268 C CA . LEU A 1 162 ? -15.727 13.57 10.453 1 98.44 162 LEU A CA 1
ATOM 1269 C C . LEU A 1 162 ? -16.75 12.898 9.547 1 98.44 162 LEU A C 1
ATOM 1271 O O . LEU A 1 162 ? -17.062 13.406 8.469 1 98.44 162 LEU A O 1
ATOM 1275 N N . ASP A 1 163 ? -17.281 11.797 9.969 1 98.38 163 ASP A N 1
ATOM 1276 C CA . ASP A 1 163 ? -18.172 11.016 9.133 1 98.38 163 ASP A CA 1
ATOM 1277 C C . ASP A 1 163 ? -17.578 10.773 7.75 1 98.38 163 ASP A C 1
ATOM 1279 O O . ASP A 1 163 ? -18.219 11.039 6.73 1 98.38 163 ASP A O 1
ATOM 1283 N N . THR A 1 164 ? -16.328 10.305 7.727 1 98.56 164 THR A N 1
ATOM 1284 C CA . THR A 1 164 ? -15.57 10.242 6.488 1 98.56 164 THR A CA 1
ATOM 1285 C C . THR A 1 164 ? -16.156 9.203 5.539 1 98.56 164 THR A C 1
ATOM 1287 O O . THR A 1 164 ? -16.078 9.359 4.316 1 98.56 164 THR A O 1
ATOM 1290 N N . ALA A 1 165 ? -16.688 8.047 6.043 1 97.69 165 ALA A N 1
ATOM 1291 C CA . ALA A 1 165 ? -17.266 7.016 5.184 1 97.69 165 ALA A CA 1
ATOM 1292 C C . ALA A 1 165 ? -18.359 7.598 4.297 1 97.69 165 ALA A C 1
ATOM 1294 O O . ALA A 1 165 ? -18.375 7.367 3.086 1 97.69 165 ALA A O 1
ATOM 1295 N N . LYS A 1 166 ? -19.156 8.367 4.871 1 98 166 LYS A N 1
ATOM 1296 C CA . LYS A 1 166 ? -20.281 8.961 4.168 1 98 166 LYS A CA 1
ATOM 1297 C C . LYS A 1 166 ? -19.828 10.125 3.293 1 98 166 LYS A C 1
ATOM 1299 O O . LYS A 1 166 ? -20.297 10.273 2.16 1 98 166 LYS A O 1
ATOM 1304 N N . LYS A 1 167 ? -18.953 10.961 3.744 1 98.5 167 LYS A N 1
ATOM 1305 C CA . LYS A 1 167 ? -18.641 12.227 3.098 1 98.5 167 LYS A CA 1
ATOM 1306 C C . LYS A 1 167 ? -17.625 12.039 1.975 1 98.5 167 LYS A C 1
ATOM 1308 O O . LYS A 1 167 ? -17.703 12.703 0.937 1 98.5 167 LYS A O 1
ATOM 1313 N N . ILE A 1 168 ? -16.641 11.156 2.256 1 98.5 168 ILE A N 1
ATOM 1314 C CA . ILE A 1 168 ? -15.594 11.094 1.237 1 98.5 168 ILE A CA 1
ATOM 1315 C C . ILE A 1 168 ? -15.227 9.633 0.961 1 98.5 168 ILE A C 1
ATOM 1317 O O . ILE A 1 168 ? -14.242 9.352 0.277 1 98.5 168 ILE A O 1
ATOM 1321 N N . GLY A 1 169 ? -15.93 8.688 1.491 1 97.31 169 GLY A N 1
ATOM 1322 C CA . GLY A 1 169 ? -15.688 7.281 1.224 1 97.31 169 GLY A CA 1
ATOM 1323 C C . GLY A 1 169 ? -14.422 6.758 1.883 1 97.31 169 GLY A C 1
ATOM 1324 O O . GLY A 1 169 ? -13.812 5.801 1.398 1 97.31 169 GLY A O 1
ATOM 1325 N N . LEU A 1 170 ? -13.953 7.379 2.904 1 98 170 LEU A N 1
ATOM 1326 C CA . LEU A 1 170 ? -12.734 7 3.611 1 98 170 LEU A CA 1
ATOM 1327 C C . LEU A 1 170 ? -13.062 6.188 4.859 1 98 170 LEU A C 1
ATOM 1329 O O . LEU A 1 170 ? -13.82 6.641 5.723 1 98 170 LEU A O 1
ATOM 1333 N N . THR A 1 171 ? -12.516 4.969 4.914 1 96.81 171 THR A N 1
ATOM 1334 C CA . THR A 1 171 ? -12.703 4.062 6.043 1 96.81 171 THR A CA 1
ATOM 1335 C C . THR A 1 171 ? -11.367 3.473 6.484 1 96.81 171 THR A C 1
ATOM 1337 O O . THR A 1 171 ? -10.305 3.947 6.074 1 96.81 171 THR A O 1
ATOM 1340 N N . MET A 1 172 ? -11.414 2.543 7.438 1 95.12 172 MET A N 1
ATOM 1341 C CA . MET A 1 172 ? -10.211 1.838 7.855 1 95.12 172 MET A CA 1
ATOM 1342 C C . MET A 1 172 ? -10.484 0.351 8.047 1 95.12 172 MET A C 1
ATOM 1344 O O . MET A 1 172 ? -11.625 -0.043 8.305 1 95.12 172 MET A O 1
ATOM 1348 N N . THR A 1 173 ? -9.5 -0.445 7.867 1 90.69 173 THR A N 1
ATOM 1349 C CA . THR A 1 173 ? -9.602 -1.876 8.133 1 90.69 173 THR A CA 1
ATOM 1350 C C . THR A 1 173 ? -9.484 -2.156 9.633 1 90.69 173 THR A C 1
ATOM 1352 O O . THR A 1 173 ? -9.219 -1.247 10.422 1 90.69 173 THR A O 1
ATOM 1355 N N . ASP A 1 174 ? -9.664 -3.422 9.977 1 84.5 174 ASP A N 1
ATOM 1356 C CA . ASP A 1 174 ? -9.539 -3.824 11.375 1 84.5 174 ASP A CA 1
ATOM 1357 C C . ASP A 1 174 ? -8.102 -3.656 11.867 1 84.5 174 ASP A C 1
ATOM 1359 O O . ASP A 1 174 ? -7.863 -3.553 13.07 1 84.5 174 ASP A O 1
ATOM 1363 N N . SER A 1 175 ? -7.191 -3.586 10.93 1 82.94 175 SER A N 1
ATOM 1364 C CA . SER A 1 175 ? -5.785 -3.402 11.281 1 82.94 175 SER A CA 1
ATOM 1365 C C . SER A 1 175 ? -5.391 -1.929 11.234 1 82.94 175 SER A C 1
ATOM 1367 O O . SER A 1 175 ? -4.207 -1.595 11.273 1 82.94 175 SER A O 1
ATOM 1369 N N . TYR A 1 176 ? -6.367 -1.034 11.078 1 88.44 176 TYR A N 1
ATOM 1370 C CA . TYR A 1 176 ? -6.242 0.415 11.188 1 88.44 176 TYR A CA 1
ATOM 1371 C C . TYR A 1 176 ? -5.551 0.999 9.961 1 88.44 176 TYR A C 1
ATOM 1373 O O . TYR A 1 176 ? -4.887 2.033 10.047 1 88.44 176 TYR A O 1
ATOM 1381 N N . MET A 1 177 ? -5.688 0.259 8.891 1 92.38 177 MET A N 1
ATOM 1382 C CA . MET A 1 177 ? -5.238 0.8 7.609 1 92.38 177 MET A CA 1
ATOM 1383 C C . MET A 1 177 ? -6.375 1.528 6.898 1 92.38 177 MET A C 1
ATOM 1385 O O . MET A 1 177 ? -7.496 1.025 6.836 1 92.38 177 MET A O 1
ATOM 1389 N N . LEU A 1 178 ? -6.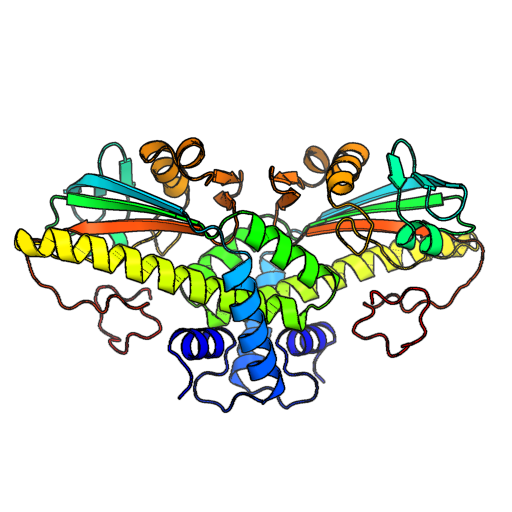023 2.639 6.445 1 95.81 178 LEU A N 1
ATOM 1390 C CA . LEU A 1 178 ? -7.051 3.422 5.77 1 95.81 178 LEU A CA 1
ATOM 1391 C C . LEU A 1 178 ? -7.395 2.812 4.41 1 95.81 178 LEU A C 1
ATOM 1393 O O . LEU A 1 178 ? -6.527 2.23 3.752 1 95.81 178 LEU A O 1
ATOM 1397 N N . THR A 1 179 ? -8.609 2.988 4.059 1 95.5 179 THR A N 1
ATOM 1398 C CA . THR A 1 179 ? -9.109 2.625 2.738 1 95.5 179 THR A CA 1
ATOM 1399 C C . THR A 1 179 ? -9.984 3.736 2.17 1 95.5 179 THR A C 1
ATOM 1401 O O . THR A 1 179 ? -10.992 4.113 2.775 1 95.5 179 THR A O 1
ATOM 1404 N N . PRO A 1 180 ? -9.609 4.18 1.005 1 96.5 180 PRO A N 1
ATOM 1405 C CA . PRO A 1 180 ? -8.516 3.832 0.096 1 96.5 180 PRO A CA 1
ATOM 1406 C C . PRO A 1 180 ? -7.141 3.98 0.745 1 96.5 180 PRO A C 1
ATOM 1408 O O . PRO A 1 180 ? -7 4.688 1.746 1 96.5 180 PRO A O 1
ATOM 1411 N N . THR A 1 181 ? -6.098 3.383 0.089 1 95 181 THR A N 1
ATOM 1412 C CA . THR A 1 181 ? -4.805 3.219 0.748 1 95 181 THR A CA 1
ATOM 1413 C C . THR A 1 181 ? -4.035 4.539 0.767 1 95 181 THR A C 1
ATOM 1415 O O . THR A 1 181 ? -3.318 4.828 1.726 1 95 181 THR A O 1
ATOM 1418 N N . LYS A 1 182 ? -4.148 5.305 -0.27 1 96 182 LYS A N 1
ATOM 1419 C CA . LYS A 1 182 ? -3.494 6.609 -0.28 1 96 182 LYS A CA 1
ATOM 1420 C C . LYS A 1 182 ? -4.398 7.684 0.313 1 96 182 LYS A C 1
ATOM 1422 O O . LYS A 1 182 ? -5.023 8.453 -0.421 1 96 182 LYS A O 1
ATOM 1427 N N . SER A 1 183 ? -4.379 7.684 1.589 1 97.31 183 SER A N 1
ATOM 1428 C CA . SER A 1 183 ? -5.223 8.547 2.406 1 97.31 183 SER A CA 1
ATOM 1429 C C . SER A 1 183 ? -4.504 8.969 3.686 1 97.31 183 SER A C 1
ATOM 1431 O O . SER A 1 183 ? -3.488 8.375 4.059 1 97.31 183 SER A O 1
ATOM 1433 N N . VAL A 1 184 ? -4.984 10.023 4.281 1 96.69 184 VAL A N 1
ATOM 1434 C CA . VAL A 1 184 ? -4.379 10.531 5.508 1 96.69 184 VAL A CA 1
ATOM 1435 C C . VAL A 1 184 ? -5.457 11.133 6.41 1 96.69 184 VAL A C 1
ATOM 1437 O O . VAL A 1 184 ? -6.473 11.633 5.922 1 96.69 184 VAL A O 1
ATOM 1440 N N . THR A 1 185 ? -5.312 10.922 7.664 1 97.62 185 THR A N 1
ATOM 1441 C CA . THR A 1 185 ? -5.996 11.719 8.672 1 97.62 185 THR A CA 1
ATOM 1442 C C . THR A 1 185 ? -4.988 12.492 9.523 1 97.62 185 THR A C 1
ATOM 1444 O O . THR A 1 185 ? -3.865 12.031 9.734 1 97.62 185 THR A O 1
ATOM 1447 N N . ALA A 1 186 ? -5.41 13.648 9.961 1 96.81 186 ALA A N 1
ATOM 1448 C CA . ALA A 1 186 ? -4.438 14.438 10.711 1 96.81 186 ALA A CA 1
ATOM 1449 C C . ALA A 1 186 ? -5.133 15.5 11.562 1 96.81 186 ALA A C 1
ATOM 1451 O O . ALA A 1 186 ? -6.316 15.781 11.367 1 96.81 186 ALA A O 1
ATOM 1452 N N . ILE A 1 187 ? -4.363 15.977 12.492 1 97 187 ILE A N 1
ATOM 1453 C CA . ILE A 1 187 ? -4.719 17.109 13.352 1 97 187 ILE A CA 1
ATOM 1454 C C . ILE A 1 187 ? -3.744 18.25 13.117 1 97 187 ILE A C 1
ATOM 1456 O O . ILE A 1 187 ? -2.535 18.047 13 1 97 187 ILE A O 1
ATOM 1460 N N . ILE A 1 188 ? -4.348 19.469 12.977 1 96.19 188 ILE A N 1
ATOM 1461 C CA . ILE A 1 188 ? -3.537 20.672 12.82 1 96.19 188 ILE A CA 1
ATOM 1462 C C . ILE A 1 188 ? -3.951 21.703 13.859 1 96.19 188 ILE A C 1
ATOM 1464 O O . ILE A 1 188 ? -5.094 22.172 13.867 1 96.19 188 ILE A O 1
ATOM 1468 N N . GLY A 1 189 ? -3.006 22.141 14.688 1 96.12 189 GLY A N 1
ATOM 1469 C CA . GLY A 1 189 ? -3.301 23.172 15.664 1 96.12 189 GLY A CA 1
ATOM 1470 C C . GLY A 1 189 ? -3.527 24.531 15.039 1 96.12 189 GLY A C 1
ATOM 1471 O O . GLY A 1 189 ? -2.936 24.859 14.008 1 96.12 189 GLY A O 1
ATOM 1472 N N . ILE A 1 190 ? -4.402 25.25 15.641 1 96.19 190 ILE A N 1
ATOM 1473 C CA . ILE A 1 190 ? -4.613 26.656 15.297 1 96.19 190 ILE A CA 1
ATOM 1474 C C . ILE A 1 190 ? -4.082 27.547 16.422 1 96.19 190 ILE A C 1
ATOM 1476 O O . ILE A 1 190 ? -4.602 27.516 17.531 1 96.19 190 ILE A O 1
ATOM 1480 N N . SER A 1 191 ? -3.08 28.266 16.062 1 93.12 191 SER A N 1
ATOM 1481 C CA . SER A 1 191 ? -2.391 29.062 17.062 1 93.12 191 SER A CA 1
ATOM 1482 C C . SER A 1 191 ? -2.631 30.562 16.844 1 93.12 191 SER A C 1
ATOM 1484 O O . SER A 1 191 ? -2.857 31 15.719 1 93.12 191 SER A O 1
ATOM 1486 N N . ASP A 1 192 ? -2.494 31.312 17.969 1 92 192 ASP A N 1
ATOM 1487 C CA . ASP A 1 192 ? -2.584 32.781 17.891 1 92 192 ASP A CA 1
ATOM 1488 C C . ASP A 1 192 ? -1.204 33.406 17.688 1 92 192 ASP A C 1
ATOM 1490 O O . ASP A 1 192 ? -1.077 34.625 17.609 1 92 192 ASP A O 1
ATOM 1494 N N . THR A 1 193 ? -0.217 32.531 17.656 1 85.5 193 THR A N 1
ATOM 1495 C CA . THR A 1 193 ? 1.15 33 17.453 1 85.5 193 THR A CA 1
ATOM 1496 C C . THR A 1 193 ? 1.741 32.438 16.172 1 85.5 193 THR A C 1
ATOM 1498 O O . THR A 1 193 ? 1.464 31.281 15.82 1 85.5 193 THR A O 1
ATOM 1501 N N . GLN A 1 194 ? 2.467 33.312 15.461 1 75.69 194 GLN A N 1
ATOM 1502 C CA . GLN A 1 194 ? 3.109 32.875 14.227 1 75.69 194 GLN A CA 1
ATOM 1503 C C . GLN A 1 194 ? 4.387 32.094 14.523 1 75.69 194 GLN A C 1
ATOM 1505 O O . GLN A 1 194 ? 5.285 32.594 15.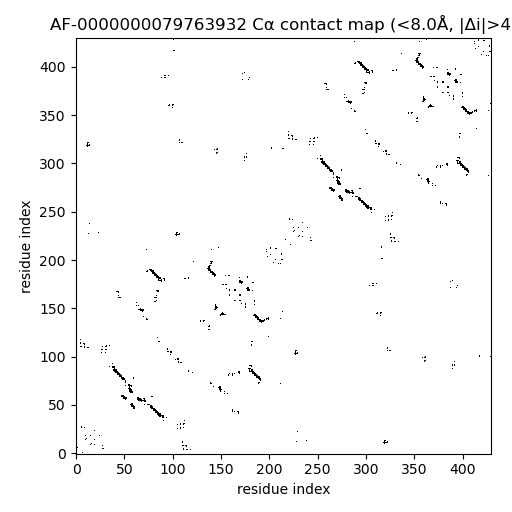195 1 75.69 194 GLN A O 1
ATOM 1510 N N . GLU A 1 195 ? 4.27 30.875 14.672 1 65.31 195 GLU A N 1
ATOM 1511 C CA . GLU A 1 195 ? 5.496 30.078 14.773 1 65.31 195 GLU A CA 1
ATOM 1512 C C . GLU A 1 195 ? 5.855 29.453 13.43 1 65.31 195 GLU A C 1
ATOM 1514 O O . GLU A 1 195 ? 4.977 29.062 12.664 1 65.31 195 GLU A O 1
ATOM 1519 N N . LYS A 1 196 ? 7.066 29.812 12.836 1 55.62 196 LYS A N 1
ATOM 1520 C CA . LYS A 1 196 ? 7.551 29.453 11.508 1 55.62 196 LYS A CA 1
ATOM 1521 C C . LYS A 1 196 ? 7.77 27.938 11.398 1 55.62 196 LYS A C 1
ATOM 1523 O O . LYS A 1 196 ? 8.688 27.406 12.023 1 55.62 196 LYS A O 1
ATOM 1528 N N . CYS A 1 197 ? 6.863 27.031 11.57 1 57.69 197 CYS A N 1
ATOM 1529 C CA . CYS A 1 197 ? 7.215 25.672 11.227 1 57.69 197 CYS A CA 1
ATOM 1530 C C . CYS A 1 197 ? 6.934 25.375 9.758 1 57.69 197 CYS A C 1
ATOM 1532 O O . CYS A 1 197 ? 5.922 25.828 9.219 1 57.69 197 CYS A O 1
ATOM 1534 N N . HIS A 1 198 ? 8.047 24.875 9.047 1 52.84 198 HIS A N 1
ATOM 1535 C CA . HIS A 1 198 ? 7.934 24.5 7.645 1 52.84 198 HIS A CA 1
ATOM 1536 C C . HIS A 1 198 ? 6.805 23.5 7.434 1 52.84 198 HIS A C 1
ATOM 1538 O O . HIS A 1 198 ? 6.672 22.531 8.195 1 52.84 198 HIS A O 1
ATOM 1544 N N . ILE A 1 199 ? 5.793 23.953 6.828 1 51.53 199 ILE A N 1
ATOM 1545 C CA . ILE A 1 199 ? 4.617 23.172 6.445 1 51.53 199 ILE A CA 1
ATOM 1546 C C . ILE A 1 199 ? 5.051 21.859 5.805 1 51.53 199 ILE A C 1
ATOM 1548 O O . ILE A 1 199 ? 4.375 20.844 5.957 1 51.53 199 ILE A O 1
ATOM 1552 N N . LYS A 1 200 ? 6.23 21.906 5.156 1 54.22 200 LYS A N 1
ATOM 1553 C CA . LYS A 1 200 ? 6.621 20.703 4.426 1 54.22 200 LYS A CA 1
ATOM 1554 C C . LYS A 1 200 ? 7.184 19.641 5.367 1 54.22 200 LYS A C 1
ATOM 1556 O O . LYS A 1 200 ? 7.445 19.922 6.539 1 54.22 200 LYS A O 1
ATOM 1561 N N . GLY A 1 201 ? 7.027 18.328 5.082 1 55.41 201 GLY A N 1
ATOM 1562 C CA . GLY A 1 201 ? 7.457 17.188 5.867 1 55.41 201 GLY A CA 1
ATOM 1563 C C . GLY A 1 201 ? 8.852 17.344 6.438 1 55.41 201 GLY A C 1
ATOM 1564 O O . GLY A 1 201 ? 9.672 18.078 5.883 1 55.41 201 GLY A O 1
ATOM 1565 N N . CYS A 1 202 ? 9.117 16.891 7.75 1 57.84 202 CYS A N 1
ATOM 1566 C CA . CYS A 1 202 ? 10.383 17 8.469 1 57.84 202 CYS A CA 1
ATOM 1567 C C . CYS A 1 202 ? 11.547 16.516 7.605 1 57.84 202 CYS A C 1
ATOM 1569 O O . CYS A 1 202 ? 12.695 16.875 7.84 1 57.84 202 CYS A O 1
ATOM 1571 N N . GLU A 1 203 ? 11.102 15.727 6.625 1 54.31 203 GLU A N 1
ATOM 1572 C CA . GLU A 1 203 ? 12.156 15.109 5.828 1 54.31 203 GLU A CA 1
ATOM 1573 C C . GLU A 1 203 ? 12.898 16.156 4.996 1 54.31 203 GLU A C 1
ATOM 1575 O O . GLU A 1 203 ? 14.07 15.969 4.672 1 54.31 203 GLU A O 1
ATOM 1580 N N . VAL A 1 204 ? 12.164 17.109 4.691 1 50.59 204 VAL A N 1
ATOM 1581 C CA . VAL A 1 204 ? 12.789 18.141 3.881 1 50.59 204 VAL A CA 1
ATOM 1582 C C . VAL A 1 204 ? 13.195 19.328 4.77 1 50.59 204 VAL A C 1
ATOM 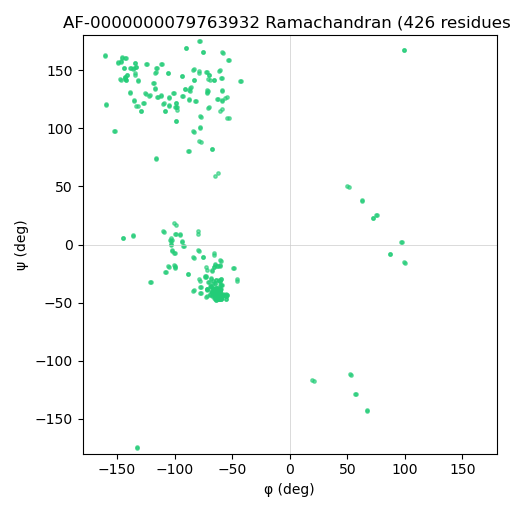1584 O O . VAL A 1 204 ? 13.906 20.234 4.324 1 50.59 204 VAL A O 1
ATOM 1587 N N . CYS A 1 205 ? 12.742 19.125 5.898 1 55.28 205 CYS A N 1
ATOM 1588 C CA . CYS A 1 205 ? 12.992 20.234 6.82 1 55.28 205 CYS A CA 1
ATOM 1589 C C . CYS A 1 205 ? 14.43 20.203 7.332 1 55.28 205 CYS A C 1
ATOM 1591 O O . CYS A 1 205 ? 14.906 19.172 7.801 1 55.28 205 CYS A O 1
ATOM 1593 N N . GLU A 1 206 ? 15.18 21.109 6.93 1 50.94 206 GLU A N 1
ATOM 1594 C CA . GLU A 1 206 ? 16.578 21.234 7.32 1 50.94 206 GLU A CA 1
ATOM 1595 C C . GLU A 1 206 ? 16.719 21.547 8.805 1 50.94 206 GLU A C 1
ATOM 1597 O O . GLU A 1 206 ? 17.828 21.562 9.352 1 50.94 206 GLU A O 1
ATOM 1602 N N . LYS A 1 207 ? 15.578 21.828 9.406 1 53.66 207 LYS A N 1
ATOM 1603 C CA . LYS A 1 207 ? 15.664 22.219 10.812 1 53.66 207 LYS A CA 1
ATOM 1604 C C . LYS A 1 207 ? 15.742 20.984 11.719 1 53.66 207 LYS A C 1
ATOM 1606 O O . LYS A 1 207 ? 14.727 20.344 11.984 1 53.66 207 LYS A O 1
ATOM 1611 N N . LYS A 1 208 ? 17 20.641 12.078 1 55.38 208 LYS A N 1
ATOM 1612 C CA . LYS A 1 208 ? 17.234 19.469 12.898 1 55.38 208 LYS A CA 1
ATOM 1613 C C . LYS A 1 208 ? 16.797 19.703 14.344 1 55.38 208 LYS A C 1
ATOM 1615 O O . LYS A 1 208 ? 16.625 18.75 15.109 1 55.38 208 LYS A O 1
ATOM 1620 N N . ASP A 1 209 ? 16.672 20.938 14.688 1 51.59 209 ASP A N 1
ATOM 1621 C CA . ASP A 1 209 ? 16.297 21.297 16.047 1 51.59 209 ASP A CA 1
ATOM 1622 C C . ASP A 1 209 ? 14.805 21.641 16.125 1 51.59 209 ASP A C 1
ATOM 1624 O O . ASP A 1 209 ? 14.375 22.375 17.016 1 51.59 209 ASP A O 1
ATOM 1628 N N . CYS A 1 210 ? 14.133 21.234 15.188 1 55 210 CYS A N 1
ATOM 1629 C CA . CYS A 1 210 ? 12.703 21.547 15.148 1 55 210 CYS A CA 1
ATOM 1630 C C . CYS A 1 210 ? 11.945 20.766 16.203 1 55 210 CYS A C 1
ATOM 1632 O O . CYS A 1 210 ? 12.07 19.547 16.297 1 55 210 CYS A O 1
ATOM 1634 N N . ILE A 1 211 ? 11.383 21.641 17.062 1 49.62 211 ILE A N 1
ATOM 1635 C CA . ILE A 1 211 ? 10.672 21.047 18.188 1 49.62 211 ILE A CA 1
ATOM 1636 C C . ILE A 1 211 ? 9.547 20.156 17.672 1 49.62 211 ILE A C 1
ATOM 1638 O O . ILE A 1 211 ? 9 19.344 18.422 1 49.62 211 ILE A O 1
ATOM 1642 N N . TYR A 1 212 ? 9.281 20.359 16.359 1 49.41 212 TYR A N 1
ATOM 1643 C CA . TYR A 1 212 ? 8.18 19.594 15.781 1 49.41 212 TYR A CA 1
ATOM 1644 C C . TYR A 1 212 ? 8.695 18.438 14.938 1 49.41 212 TYR A C 1
ATOM 1646 O O . TYR A 1 212 ? 7.91 17.719 14.312 1 49.41 212 TYR A O 1
ATOM 1654 N N . ARG A 1 213 ? 9.992 18.297 14.852 1 55.16 213 ARG A N 1
ATOM 1655 C CA . ARG A 1 213 ? 10.586 17.328 13.953 1 55.16 213 ARG A CA 1
ATOM 1656 C C . ARG A 1 213 ? 10.109 15.914 14.281 1 55.16 213 ARG A C 1
ATOM 1658 O O . ARG A 1 213 ? 10.062 15.523 15.453 1 55.16 213 ARG A O 1
ATOM 1665 N N . ARG A 1 214 ? 9.602 15.352 13.352 1 52.56 214 ARG A N 1
ATOM 1666 C CA . ARG A 1 214 ? 9.195 13.961 13.508 1 52.56 214 ARG A CA 1
ATOM 1667 C C . ARG A 1 214 ? 10.414 13.055 13.672 1 52.56 214 ARG A C 1
ATOM 1669 O O . ARG A 1 214 ? 11.344 13.109 12.867 1 52.56 214 ARG A O 1
ATOM 1676 N N . ASN A 1 215 ? 11.164 12.82 14.961 1 48.06 215 ASN A N 1
ATOM 1677 C CA . ASN A 1 215 ? 12.352 12.031 15.25 1 48.06 215 ASN A CA 1
ATOM 1678 C C . ASN A 1 215 ? 12.227 10.609 14.719 1 48.06 215 ASN A C 1
ATOM 1680 O O . ASN A 1 215 ? 11.141 10.016 14.789 1 48.06 215 ASN A O 1
ATOM 1684 N N . MET B 1 1 ? 27.859 -11.648 -2.895 1 43.19 1 MET B N 1
ATOM 1685 C CA . MET B 1 1 ? 26.797 -11.945 -3.855 1 43.19 1 MET B CA 1
ATOM 1686 C C . MET B 1 1 ? 25.438 -11.578 -3.287 1 43.19 1 MET B C 1
ATOM 1688 O O . MET B 1 1 ? 25.078 -12.016 -2.193 1 43.19 1 MET B O 1
ATOM 1692 N N . THR B 1 2 ? 24.812 -10.617 -3.826 1 65.94 2 THR B N 1
ATOM 1693 C CA . THR B 1 2 ? 23.531 -10.156 -3.326 1 65.94 2 THR B CA 1
ATOM 1694 C C . THR B 1 2 ? 22.484 -11.273 -3.385 1 65.94 2 THR B C 1
ATOM 1696 O O . THR B 1 2 ? 22.359 -11.953 -4.406 1 65.94 2 THR B O 1
ATOM 1699 N N . ASP B 1 3 ? 21.969 -11.75 -2.244 1 82.25 3 ASP B N 1
ATOM 1700 C CA . ASP B 1 3 ? 20.984 -12.828 -2.184 1 82.25 3 ASP B CA 1
ATOM 1701 C C . ASP B 1 3 ? 19.797 -12.531 -3.082 1 82.25 3 ASP B C 1
ATOM 1703 O O . ASP B 1 3 ? 19.625 -11.398 -3.553 1 82.25 3 ASP B O 1
ATOM 1707 N N . ALA B 1 4 ? 19.016 -13.547 -3.488 1 82.5 4 ALA B N 1
ATOM 1708 C CA . ALA B 1 4 ? 17.953 -13.523 -4.488 1 82.5 4 ALA B CA 1
ATOM 1709 C C . ALA B 1 4 ? 16.906 -12.453 -4.156 1 82.5 4 ALA B C 1
ATOM 1711 O O . ALA B 1 4 ? 16.469 -11.711 -5.039 1 82.5 4 ALA B O 1
ATOM 1712 N N . ARG B 1 5 ? 16.578 -12.398 -2.873 1 86.19 5 ARG B N 1
ATOM 1713 C CA . ARG B 1 5 ? 15.539 -11.438 -2.521 1 86.19 5 ARG B CA 1
ATOM 1714 C C . ARG B 1 5 ? 16.047 -10.008 -2.635 1 86.19 5 ARG B C 1
ATOM 1716 O O . ARG B 1 5 ? 15.305 -9.102 -3.008 1 86.19 5 ARG B O 1
ATOM 1723 N N . THR B 1 6 ? 17.328 -9.805 -2.373 1 88.69 6 THR B N 1
ATOM 1724 C CA . THR B 1 6 ? 17.906 -8.477 -2.523 1 88.69 6 THR B CA 1
ATOM 1725 C C . THR B 1 6 ? 17.938 -8.062 -3.99 1 88.69 6 THR B C 1
ATOM 1727 O O . THR B 1 6 ? 17.594 -6.922 -4.32 1 88.69 6 THR B O 1
ATOM 1730 N N . LYS B 1 7 ? 18.266 -8.977 -4.836 1 86.5 7 LYS B N 1
ATOM 1731 C CA . LYS B 1 7 ? 18.281 -8.711 -6.27 1 86.5 7 LYS B CA 1
ATOM 1732 C C . LYS B 1 7 ? 16.891 -8.328 -6.77 1 86.5 7 LYS B C 1
ATOM 1734 O O . LYS B 1 7 ? 16.734 -7.387 -7.547 1 86.5 7 LYS B O 1
ATOM 1739 N N . GLU B 1 8 ? 15.867 -9.039 -6.32 1 88.81 8 GLU B N 1
ATOM 1740 C CA . GLU B 1 8 ? 14.492 -8.766 -6.715 1 88.81 8 GLU B CA 1
ATOM 1741 C C . GLU B 1 8 ? 14.039 -7.387 -6.23 1 88.81 8 GLU B C 1
ATOM 1743 O O . GLU B 1 8 ? 13.391 -6.645 -6.973 1 88.81 8 GLU B O 1
ATOM 1748 N N . ALA B 1 9 ? 14.367 -7.074 -4.996 1 90.88 9 ALA B N 1
ATOM 1749 C CA . ALA B 1 9 ? 14.008 -5.77 -4.453 1 90.88 9 ALA B CA 1
ATOM 1750 C C . ALA B 1 9 ? 14.641 -4.645 -5.262 1 90.88 9 ALA B C 1
ATOM 1752 O O . ALA B 1 9 ? 13.984 -3.639 -5.555 1 90.88 9 ALA B O 1
ATOM 1753 N N . ILE B 1 10 ? 15.898 -4.828 -5.633 1 86.56 10 ILE B N 1
ATOM 1754 C CA . ILE B 1 10 ? 16.609 -3.84 -6.43 1 86.56 10 ILE B CA 1
ATOM 1755 C C . ILE B 1 10 ? 15.922 -3.654 -7.777 1 86.56 10 ILE B C 1
ATOM 1757 O O . ILE B 1 10 ? 15.727 -2.523 -8.234 1 86.56 10 ILE B O 1
ATOM 1761 N N . ARG B 1 11 ? 15.492 -4.711 -8.352 1 85.31 11 ARG B N 1
ATOM 1762 C CA . ARG B 1 11 ? 14.766 -4.66 -9.617 1 85.31 11 ARG B CA 1
ATOM 1763 C C . ARG B 1 11 ? 13.453 -3.9 -9.461 1 85.31 11 ARG B C 1
ATOM 1765 O O . ARG B 1 11 ? 13.094 -3.082 -10.312 1 85.31 11 ARG B O 1
ATOM 1772 N N . TYR B 1 12 ? 12.734 -4.129 -8.398 1 87.69 12 TYR B N 1
ATOM 1773 C CA . TYR B 1 12 ? 11.453 -3.475 -8.156 1 87.69 12 TYR B CA 1
ATOM 1774 C C . TYR B 1 12 ? 11.633 -1.971 -7.988 1 87.69 12 TYR B C 1
ATOM 1776 O O . TYR B 1 12 ? 10.758 -1.189 -8.359 1 87.69 12 TYR B O 1
ATOM 1784 N N . LEU B 1 13 ? 12.797 -1.585 -7.473 1 86.38 13 LEU B N 1
ATOM 1785 C CA . LEU B 1 13 ? 13.07 -0.172 -7.234 1 86.38 13 LEU B CA 1
ATOM 1786 C C . LEU B 1 13 ? 13.477 0.531 -8.523 1 86.38 13 LEU B C 1
ATOM 1788 O O . LEU B 1 13 ? 13.664 1.749 -8.539 1 86.38 13 LEU B O 1
ATOM 1792 N N . GLY B 1 14 ? 13.625 -0.175 -9.617 1 75.81 14 GLY B N 1
ATOM 1793 C CA . GLY B 1 14 ? 13.852 0.42 -10.922 1 75.81 14 GLY B CA 1
ATOM 1794 C C . GLY B 1 14 ? 15.32 0.47 -11.305 1 75.81 14 GLY B C 1
ATOM 1795 O O . GLY B 1 14 ? 15.68 1.111 -12.297 1 75.81 14 GLY B O 1
ATOM 1796 N N . TYR B 1 15 ? 16.172 -0.068 -10.43 1 71.56 15 TYR B N 1
ATOM 1797 C CA . TYR B 1 15 ? 17.609 0.008 -10.727 1 71.56 15 TYR B CA 1
ATOM 1798 C C . TYR B 1 15 ? 18 -1.064 -11.734 1 71.56 15 TYR B C 1
ATOM 1800 O O . TYR B 1 15 ? 19.125 -1.034 -12.273 1 71.56 15 TYR B O 1
ATOM 1808 N N . GLY B 1 16 ? 17.156 -1.669 -12.258 1 60.62 16 GLY B N 1
ATOM 1809 C CA . GLY B 1 16 ? 17.516 -2.697 -13.227 1 60.62 16 GLY B CA 1
ATOM 1810 C C . GLY B 1 16 ? 18.938 -3.201 -13.07 1 60.62 16 GLY B C 1
ATOM 1811 O O . GLY B 1 16 ? 19.328 -3.66 -11.992 1 60.62 16 GLY B O 1
ATOM 1812 N N . ARG B 1 17 ? 19.734 -2.982 -14.117 1 59.03 17 ARG B N 1
ATOM 1813 C CA . ARG B 1 17 ? 21.141 -3.406 -14.18 1 59.03 17 ARG B CA 1
ATOM 1814 C C . ARG B 1 17 ? 22.078 -2.295 -13.719 1 59.03 17 ARG B C 1
ATOM 1816 O O . ARG B 1 17 ? 23.297 -2.471 -13.695 1 59.03 17 ARG B O 1
ATOM 1823 N N . HIS B 1 18 ? 21.484 -1.235 -13.312 1 62.22 18 HIS B N 1
ATOM 1824 C CA . HIS B 1 18 ? 22.312 -0.104 -12.906 1 62.22 18 HIS B CA 1
ATOM 1825 C C . HIS B 1 18 ? 22.781 -0.256 -11.461 1 62.22 18 HIS B C 1
ATOM 1827 O O . HIS B 1 18 ? 22.156 -0.958 -10.664 1 62.22 18 HIS B O 1
ATOM 1833 N N . ALA B 1 19 ? 23.906 0.311 -11.25 1 67.31 19 ALA B N 1
ATOM 1834 C CA . ALA B 1 19 ? 24.516 0.23 -9.93 1 67.31 19 ALA B CA 1
ATOM 1835 C C . ALA B 1 19 ? 23.641 0.9 -8.875 1 67.31 19 ALA B C 1
ATOM 1837 O O . ALA B 1 19 ? 23.062 1.964 -9.117 1 67.31 19 ALA B O 1
ATOM 1838 N N . VAL B 1 20 ? 23.328 0.149 -7.84 1 76.31 20 VAL B N 1
ATOM 1839 C CA . VAL B 1 20 ? 22.609 0.648 -6.668 1 76.31 20 VAL B CA 1
ATOM 1840 C C . VAL B 1 20 ? 23.609 1.24 -5.672 1 76.31 20 VAL B C 1
ATOM 1842 O O . VAL B 1 20 ? 24.688 0.693 -5.469 1 76.31 20 VAL B O 1
ATOM 1845 N N . ASP B 1 21 ? 23.25 2.402 -5.16 1 79 21 ASP B N 1
ATOM 1846 C CA . ASP B 1 21 ? 24.172 3.045 -4.227 1 79 21 ASP B CA 1
ATOM 1847 C C . ASP B 1 21 ? 24.141 2.357 -2.863 1 79 21 ASP B C 1
ATOM 1849 O O . ASP B 1 21 ? 23.219 1.579 -2.574 1 79 21 ASP B O 1
ATOM 1853 N N . GLU B 1 22 ? 25.156 2.68 -2.062 1 84 22 GLU B N 1
ATOM 1854 C CA . GLU B 1 22 ? 25.375 2.027 -0.775 1 84 22 GLU B CA 1
ATOM 1855 C C . GLU B 1 22 ? 24.234 2.336 0.196 1 84 22 GLU B C 1
ATOM 1857 O O . GLU B 1 22 ? 23.859 1.484 1.001 1 84 22 GLU B O 1
ATOM 1862 N N . GLN B 1 23 ? 23.656 3.449 0.149 1 84.69 23 GLN B N 1
ATOM 1863 C CA . GLN B 1 23 ? 22.578 3.838 1.046 1 84.69 23 GLN B CA 1
ATOM 1864 C C . GLN B 1 23 ? 21.328 3.006 0.786 1 84.69 23 GLN B C 1
ATOM 1866 O O . GLN B 1 23 ? 20.672 2.539 1.726 1 84.69 23 GLN B O 1
ATOM 1871 N N . THR B 1 24 ? 21.047 2.842 -0.44 1 85.69 24 THR B N 1
ATOM 1872 C CA . THR B 1 24 ? 19.875 2.039 -0.804 1 85.69 24 THR B CA 1
ATOM 1873 C C . THR B 1 24 ? 20.078 0.581 -0.403 1 85.69 24 THR B C 1
ATOM 1875 O O . THR B 1 24 ? 19.156 -0.062 0.105 1 85.69 24 THR B O 1
ATOM 1878 N N . LEU B 1 25 ? 21.281 0.118 -0.598 1 89.12 25 LEU B N 1
ATOM 1879 C CA . LEU B 1 25 ? 21.578 -1.255 -0.205 1 89.12 25 LEU B CA 1
ATOM 1880 C C . LEU B 1 25 ? 21.406 -1.437 1.301 1 89.12 25 LEU B C 1
ATOM 1882 O O . LEU B 1 25 ? 20.906 -2.463 1.756 1 89.12 25 LEU B O 1
ATOM 1886 N N . ALA B 1 26 ? 21.828 -0.468 2.02 1 92.25 26 ALA B N 1
ATOM 1887 C CA . ALA B 1 26 ? 21.672 -0.516 3.471 1 92.25 26 ALA B CA 1
ATOM 1888 C C . ALA B 1 26 ? 20.203 -0.516 3.873 1 92.25 26 ALA B C 1
ATOM 1890 O O . ALA B 1 26 ? 19.797 -1.251 4.777 1 92.25 26 ALA B O 1
ATOM 1891 N N . LEU B 1 27 ? 19.391 0.258 3.193 1 92.38 27 LEU B N 1
ATOM 1892 C CA . LEU B 1 27 ? 17.953 0.314 3.459 1 92.38 27 LEU B CA 1
ATOM 1893 C C . LEU B 1 27 ? 17.297 -1.025 3.152 1 92.38 27 LEU B C 1
ATOM 1895 O O . LEU B 1 27 ? 16.422 -1.47 3.891 1 92.38 27 LEU B O 1
ATOM 1899 N N . ILE B 1 28 ? 17.766 -1.626 2.096 1 94.25 28 ILE B N 1
ATOM 1900 C CA . ILE B 1 28 ? 17.219 -2.926 1.711 1 94.25 28 ILE B CA 1
ATOM 1901 C C . ILE B 1 28 ? 17.547 -3.957 2.791 1 94.25 28 ILE B C 1
ATOM 1903 O O . ILE B 1 28 ? 16.656 -4.711 3.217 1 94.25 28 ILE B O 1
ATOM 1907 N N . ASP B 1 29 ? 18.75 -3.928 3.242 1 96.25 29 ASP B N 1
ATOM 1908 C CA . ASP B 1 29 ? 19.188 -4.871 4.27 1 96.25 29 ASP B CA 1
ATOM 1909 C C . ASP B 1 29 ? 18.375 -4.688 5.555 1 96.25 29 ASP B C 1
ATOM 1911 O O . ASP B 1 29 ? 17.859 -5.656 6.117 1 96.25 29 ASP B O 1
ATOM 1915 N N . VAL B 1 30 ? 18.219 -3.506 5.973 1 96.69 30 VAL B N 1
ATOM 1916 C CA . VAL B 1 30 ? 17.469 -3.197 7.188 1 96.69 30 VAL B CA 1
ATOM 1917 C C . VAL B 1 30 ? 16 -3.59 7.004 1 96.69 30 VAL B C 1
ATOM 1919 O O . VAL B 1 30 ? 15.383 -4.133 7.918 1 96.69 30 VAL B O 1
ATOM 1922 N N . SER B 1 31 ? 15.477 -3.332 5.809 1 97.38 31 SER B N 1
ATOM 1923 C CA . SER B 1 31 ? 14.078 -3.646 5.512 1 97.38 31 SER B CA 1
ATOM 1924 C C . SER B 1 31 ? 13.82 -5.145 5.602 1 97.38 31 SER B C 1
ATOM 1926 O O . SER B 1 31 ? 12.852 -5.578 6.223 1 97.38 31 SER B O 1
ATOM 1928 N N . PHE B 1 32 ? 14.695 -5.906 5.016 1 97.88 32 PHE B N 1
ATOM 1929 C CA . PHE B 1 32 ? 14.508 -7.352 5.09 1 97.88 32 PHE B CA 1
ATOM 1930 C C . PHE B 1 32 ? 14.672 -7.844 6.52 1 97.88 32 PHE B C 1
ATOM 1932 O O . PHE B 1 32 ? 13.984 -8.773 6.949 1 97.88 32 PHE B O 1
ATOM 1939 N N . GLY B 1 33 ? 15.609 -7.27 7.246 1 97.81 33 GLY B N 1
ATOM 1940 C CA . GLY B 1 33 ? 15.742 -7.605 8.656 1 97.81 33 GLY B CA 1
ATOM 1941 C C . GLY B 1 33 ? 14.477 -7.359 9.453 1 97.81 33 GLY B C 1
ATOM 1942 O O . GLY B 1 33 ? 14.055 -8.211 10.242 1 97.81 33 GLY B O 1
ATOM 1943 N N . GLU B 1 34 ? 13.859 -6.289 9.242 1 98 34 GLU B N 1
ATOM 1944 C CA . GLU B 1 34 ? 12.617 -5.953 9.922 1 98 34 GLU B CA 1
ATOM 1945 C C . GLU B 1 34 ? 11.477 -6.871 9.492 1 98 34 GLU B C 1
ATOM 1947 O O . GLU B 1 34 ? 10.656 -7.285 10.312 1 98 34 GLU B O 1
ATOM 1952 N N . LEU B 1 35 ? 11.43 -7.16 8.211 1 98.06 35 LEU B N 1
ATOM 1953 C CA . LEU B 1 35 ? 10.406 -8.07 7.715 1 98.06 35 LEU B CA 1
ATOM 1954 C C . LEU B 1 35 ? 10.562 -9.461 8.336 1 98.06 35 LEU B C 1
ATOM 1956 O O . LEU B 1 35 ? 9.578 -10.094 8.703 1 98.06 35 LEU B O 1
ATOM 1960 N N . ASP B 1 36 ? 11.82 -9.875 8.469 1 97.88 36 ASP B N 1
ATOM 1961 C CA . ASP B 1 36 ? 12.078 -11.18 9.078 1 97.88 36 ASP B CA 1
ATOM 1962 C C . ASP B 1 36 ? 11.555 -11.227 10.508 1 97.88 36 ASP B C 1
ATOM 1964 O O . ASP B 1 36 ? 11.07 -12.266 10.961 1 97.88 36 ASP B O 1
ATOM 1968 N N . GLN B 1 37 ? 11.57 -10.141 11.148 1 97.75 37 GLN B N 1
ATOM 1969 C CA . GLN B 1 37 ? 11.195 -10.086 12.555 1 97.75 37 GLN B CA 1
ATOM 1970 C C . GLN B 1 37 ? 9.695 -9.875 12.719 1 97.75 37 GLN B C 1
ATOM 1972 O O . GLN B 1 37 ? 9.102 -10.32 13.703 1 97.75 37 GLN B O 1
ATOM 1977 N N . THR B 1 38 ? 9.07 -9.289 11.742 1 96.88 38 THR B N 1
ATOM 1978 C CA . THR B 1 38 ? 7.719 -8.781 11.938 1 96.88 38 THR B CA 1
ATOM 1979 C C . THR B 1 38 ? 6.703 -9.656 11.195 1 96.88 38 THR B C 1
ATOM 1981 O O . THR B 1 38 ? 5.547 -9.75 11.609 1 96.88 38 THR B O 1
ATOM 1984 N N . THR B 1 39 ? 7.109 -10.367 10.188 1 97.94 39 THR B N 1
ATOM 1985 C CA . THR B 1 39 ? 6.199 -11.055 9.273 1 97.94 39 THR B CA 1
ATOM 1986 C C . THR B 1 39 ? 5.551 -12.258 9.961 1 97.94 39 THR B C 1
ATOM 1988 O O . THR B 1 39 ? 6.238 -13.055 10.609 1 97.94 39 THR B O 1
ATOM 1991 N N . GLN B 1 40 ? 4.301 -12.312 9.844 1 97.44 40 GLN B N 1
ATOM 1992 C CA . GLN B 1 40 ? 3.514 -13.484 10.211 1 97.44 40 GLN B CA 1
ATOM 1993 C C . GLN B 1 40 ? 2.816 -14.086 8.992 1 97.44 40 GLN B C 1
ATOM 1995 O O . GLN B 1 40 ? 1.59 -14.039 8.891 1 97.44 40 GLN B O 1
ATOM 2000 N N . ALA B 1 41 ? 3.598 -14.734 8.172 1 98.38 41 ALA B N 1
ATOM 2001 C CA . ALA B 1 41 ? 3.104 -15.234 6.891 1 98.38 41 ALA B CA 1
ATOM 2002 C C . ALA B 1 41 ? 2.158 -16.422 7.094 1 98.38 41 ALA B C 1
ATOM 2004 O O . ALA B 1 41 ? 2.404 -17.281 7.941 1 98.38 41 ALA B O 1
ATOM 2005 N N . LYS B 1 42 ? 1.056 -16.391 6.438 1 98.69 42 LYS B N 1
ATOM 2006 C CA . LYS B 1 42 ? 0.079 -17.469 6.43 1 98.69 42 LYS B CA 1
ATOM 2007 C C . LYS B 1 42 ? -0.431 -17.734 5.016 1 98.69 42 LYS B C 1
ATOM 2009 O O . LYS B 1 42 ? -0.438 -16.844 4.172 1 98.69 42 LYS B O 1
ATOM 2014 N N . SER B 1 43 ? -0.81 -18.938 4.785 1 98.81 43 SER B N 1
ATOM 2015 C CA . SER B 1 43 ? -1.387 -19.297 3.496 1 98.81 43 SER B CA 1
ATOM 2016 C C . SER B 1 43 ? -2.404 -20.422 3.639 1 98.81 43 SER B C 1
ATOM 2018 O O . SER B 1 43 ? -2.441 -21.109 4.668 1 98.81 43 SER B O 1
ATOM 2020 N N . VAL B 1 44 ? -3.271 -20.484 2.709 1 98.81 44 VAL B N 1
ATOM 2021 C CA . VAL B 1 44 ? -4.242 -21.562 2.58 1 98.81 44 VAL B CA 1
ATOM 2022 C C . VAL B 1 44 ? -4.441 -21.906 1.105 1 98.81 44 VAL B C 1
ATOM 2024 O O . VAL B 1 44 ? -4.383 -21.031 0.244 1 98.81 44 VAL B O 1
ATOM 2027 N N . TYR B 1 45 ? -4.586 -23.172 0.848 1 98.56 45 TYR B N 1
ATOM 2028 C CA . TYR B 1 45 ? -4.906 -23.578 -0.519 1 98.56 45 TYR B CA 1
ATOM 2029 C C . TYR B 1 45 ? -5.805 -24.812 -0.531 1 98.56 45 TYR B C 1
ATOM 2031 O O . TYR B 1 45 ? -5.902 -25.516 0.468 1 98.56 45 TYR B O 1
ATOM 2039 N N . ARG B 1 46 ? -6.488 -24.984 -1.569 1 98.44 46 ARG B N 1
ATOM 2040 C CA . ARG B 1 46 ? -7.297 -26.172 -1.88 1 98.44 46 ARG B CA 1
ATOM 2041 C C . ARG B 1 46 ? -7.238 -26.484 -3.369 1 98.44 46 ARG B C 1
ATOM 2043 O O . ARG B 1 46 ? -6.992 -25.609 -4.195 1 98.44 46 ARG B O 1
ATOM 2050 N N . ILE B 1 47 ? -7.395 -27.734 -3.631 1 98.25 47 ILE B N 1
ATOM 2051 C CA . ILE B 1 47 ? -7.441 -28.172 -5.023 1 98.25 47 ILE B CA 1
ATOM 2052 C C . ILE B 1 47 ? -8.891 -28.406 -5.438 1 98.25 47 ILE B C 1
ATOM 2054 O O . ILE B 1 47 ? -9.648 -29.062 -4.719 1 98.25 47 ILE B O 1
ATOM 2058 N N . PHE B 1 48 ? -9.25 -27.828 -6.562 1 98.5 48 PHE B N 1
ATOM 2059 C CA . PHE B 1 48 ? -10.602 -27.969 -7.098 1 98.5 48 PHE B CA 1
ATOM 2060 C C . PHE B 1 48 ? -10.562 -28.531 -8.516 1 98.5 48 PHE B C 1
ATOM 2062 O O . PHE B 1 48 ? -9.562 -28.375 -9.227 1 98.5 48 PHE B O 1
ATOM 2069 N N . ASP B 1 49 ? -11.688 -29.156 -8.875 1 97.81 49 ASP B N 1
ATOM 2070 C CA . ASP B 1 49 ? -11.852 -29.484 -10.281 1 97.81 49 ASP B CA 1
ATOM 2071 C C . ASP B 1 49 ? -11.977 -28.234 -11.141 1 97.81 49 ASP B C 1
ATOM 2073 O O . ASP B 1 49 ? -12.516 -27.219 -10.688 1 97.81 49 ASP B O 1
ATOM 2077 N N . CYS B 1 50 ? -11.367 -28.266 -12.344 1 96.69 50 CYS B N 1
ATOM 2078 C CA . CYS B 1 50 ? -11.531 -27.125 -13.25 1 96.69 50 CYS B CA 1
ATOM 2079 C C . CYS B 1 50 ? -11.828 -27.594 -14.664 1 96.69 50 CYS B C 1
ATOM 2081 O O . CYS B 1 50 ? -11.5 -28.719 -15.031 1 96.69 50 CYS B O 1
ATOM 2083 N N . LYS B 1 51 ? -12.602 -26.812 -15.359 1 95.94 51 LYS B N 1
ATOM 2084 C CA . LYS B 1 51 ? -12.992 -27.094 -16.734 1 95.94 51 LYS B CA 1
ATOM 2085 C C . LYS B 1 51 ? -12.969 -25.828 -17.578 1 95.94 51 LYS B C 1
ATOM 2087 O O . LYS B 1 51 ? -13.406 -24.766 -17.141 1 95.94 51 LYS B O 1
ATOM 2092 N N . VAL B 1 52 ? -12.336 -25.953 -18.688 1 96.25 52 VAL B N 1
ATOM 2093 C CA . VAL B 1 52 ? -12.359 -24.859 -19.656 1 96.25 52 VAL B CA 1
ATOM 2094 C C . VAL B 1 52 ? -13.281 -25.219 -20.812 1 96.25 52 VAL B C 1
ATOM 2096 O O . VAL B 1 52 ? -13.141 -26.281 -21.422 1 96.25 52 VAL B O 1
ATOM 2099 N N . THR B 1 53 ? -14.281 -24.406 -20.984 1 94.75 53 THR B N 1
ATOM 2100 C CA . THR B 1 53 ? -15.203 -24.594 -22.094 1 94.75 53 THR B CA 1
ATOM 2101 C C . THR B 1 53 ? -15.055 -23.469 -23.109 1 94.75 53 THR B C 1
ATOM 2103 O O . THR B 1 53 ? -15.188 -22.297 -22.781 1 94.75 53 THR B O 1
ATOM 2106 N N . GLY B 1 54 ? -14.867 -23.875 -24.328 1 92.38 54 GLY B N 1
ATOM 2107 C CA . GLY B 1 54 ? -14.594 -22.859 -25.344 1 92.38 54 GLY B CA 1
ATOM 2108 C C . GLY B 1 54 ? -13.25 -22.172 -25.141 1 92.38 54 GLY B C 1
ATOM 2109 O O . GLY B 1 54 ? -12.266 -22.828 -24.781 1 92.38 54 GLY B O 1
ATOM 2110 N N . GLU B 1 55 ? -13.273 -20.781 -25.453 1 90.44 55 GLU B N 1
ATOM 2111 C CA . GLU B 1 55 ? -12.008 -20.047 -25.422 1 90.44 55 GLU B CA 1
ATOM 2112 C C . GLU B 1 55 ? -11.859 -19.266 -24.125 1 90.44 55 GLU B C 1
ATOM 2114 O O . GLU B 1 55 ? -10.742 -18.953 -23.703 1 90.44 55 GLU B O 1
ATOM 2119 N N . ASP B 1 56 ? -13.016 -19.031 -23.453 1 94.44 56 ASP B N 1
ATOM 2120 C CA . ASP B 1 56 ? -12.852 -18.047 -22.391 1 94.44 56 ASP B CA 1
ATOM 2121 C C . ASP B 1 56 ? -13.727 -18.391 -21.188 1 94.44 56 ASP B C 1
ATOM 2123 O O . ASP B 1 56 ? -13.812 -17.625 -20.234 1 94.44 56 ASP B O 1
ATOM 2127 N N . GLN B 1 57 ? -14.398 -19.578 -21.25 1 97.38 57 GLN B N 1
ATOM 2128 C CA . GLN B 1 57 ? -15.227 -19.969 -20.109 1 97.38 57 GLN B CA 1
ATOM 2129 C C . GLN B 1 57 ? -14.5 -20.969 -19.219 1 97.38 57 GLN B C 1
ATOM 2131 O O . GLN B 1 57 ? -14.172 -22.078 -19.656 1 97.38 57 GLN B O 1
ATOM 2136 N N . VAL B 1 58 ? -14.273 -20.562 -17.984 1 97.88 58 VAL B N 1
ATOM 2137 C CA . VAL B 1 58 ? -13.531 -21.375 -17.031 1 97.88 58 VAL B CA 1
ATOM 2138 C C . VAL B 1 58 ? -14.391 -21.656 -15.805 1 97.88 58 VAL B C 1
ATOM 2140 O O . VAL B 1 58 ? -14.984 -20.719 -15.242 1 97.88 58 VAL B O 1
ATOM 2143 N N . THR B 1 59 ? -14.477 -22.906 -15.461 1 98.06 59 THR B N 1
ATOM 2144 C CA . THR B 1 59 ? -15.141 -23.281 -14.219 1 98.06 59 THR B CA 1
ATOM 2145 C C . THR B 1 59 ? -14.148 -23.906 -13.242 1 98.06 59 THR B C 1
ATOM 2147 O O . THR B 1 59 ? -13.422 -24.844 -13.602 1 98.06 59 THR B O 1
ATOM 2150 N N . ILE B 1 60 ? -14.086 -23.391 -12.055 1 98.06 60 ILE B N 1
ATOM 2151 C CA . ILE B 1 60 ? -13.266 -23.922 -10.977 1 98.06 60 ILE B CA 1
ATOM 2152 C C . ILE B 1 60 ? -14.109 -24.094 -9.719 1 98.06 60 ILE B C 1
ATOM 2154 O O . ILE B 1 60 ? -14.5 -23.094 -9.094 1 98.06 60 ILE B O 1
ATOM 2158 N N . GLY B 1 61 ? -14.305 -25.328 -9.266 1 95.56 61 GLY B N 1
ATOM 2159 C CA . GLY B 1 61 ? -15.258 -25.531 -8.188 1 95.56 61 GLY B CA 1
ATOM 2160 C C . GLY B 1 61 ? -16.625 -24.922 -8.469 1 95.56 61 GLY B C 1
ATOM 2161 O O . GLY B 1 61 ? -17.266 -25.266 -9.453 1 95.56 61 GLY B O 1
ATOM 2162 N N . LYS B 1 62 ? -16.938 -23.859 -7.676 1 92.81 62 LYS B N 1
ATOM 2163 C CA . LYS B 1 62 ? -18.234 -23.203 -7.855 1 92.81 62 LYS B CA 1
ATOM 2164 C C . LYS B 1 62 ? -18.078 -21.875 -8.594 1 92.81 62 LYS B C 1
ATOM 2166 O O . LYS B 1 62 ? -19.062 -21.188 -8.859 1 92.81 62 LYS B O 1
ATOM 2171 N N . MET B 1 63 ? -16.875 -21.594 -9 1 96.69 63 MET B N 1
ATOM 2172 C CA . MET B 1 63 ? -16.578 -20.312 -9.641 1 96.69 63 MET B CA 1
ATOM 2173 C C . MET B 1 63 ? -16.688 -20.438 -11.156 1 96.69 63 MET B C 1
ATOM 2175 O O . MET B 1 63 ? -16.141 -21.359 -11.758 1 96.69 63 MET B O 1
ATOM 2179 N N . ASN B 1 64 ? -17.5 -19.5 -11.734 1 97.25 64 ASN B N 1
ATOM 2180 C CA . ASN B 1 64 ? -17.578 -19.375 -13.188 1 97.25 64 ASN B CA 1
ATOM 2181 C C . ASN B 1 64 ? -16.922 -18.094 -13.68 1 97.25 64 ASN B C 1
ATOM 2183 O O . ASN B 1 64 ? -17.375 -17 -13.344 1 97.25 64 ASN B O 1
ATOM 2187 N N . ILE B 1 65 ? -15.945 -18.281 -14.531 1 97.81 65 ILE B N 1
ATOM 2188 C CA . ILE B 1 65 ? -15.109 -17.141 -14.914 1 97.81 65 ILE B CA 1
ATOM 2189 C C . ILE B 1 65 ? -15.094 -17.016 -16.438 1 97.81 65 ILE B C 1
ATOM 2191 O O . ILE B 1 65 ? -14.93 -18 -17.156 1 97.81 65 ILE B O 1
ATOM 2195 N N . LYS B 1 66 ? -15.352 -15.844 -16.859 1 97.44 66 LYS B N 1
ATOM 2196 C CA . LYS B 1 66 ? -15.117 -15.531 -18.266 1 97.44 66 LYS B CA 1
ATOM 2197 C C . LYS B 1 66 ? -13.781 -14.812 -18.453 1 97.44 66 LYS B C 1
ATOM 2199 O O . LYS B 1 66 ? -13.641 -13.648 -18.078 1 97.44 66 LYS B O 1
ATOM 2204 N N . SER B 1 67 ? -12.812 -15.508 -18.984 1 96 67 SER B N 1
ATOM 2205 C CA . SER B 1 67 ? -11.477 -14.969 -19.203 1 96 67 SER B CA 1
ATOM 2206 C C . SER B 1 67 ? -10.711 -15.773 -20.25 1 96 67 SER B C 1
ATOM 2208 O O . SER B 1 67 ? -10.453 -16.953 -20.047 1 96 67 SER B O 1
ATOM 2210 N N . ARG B 1 68 ? -10.32 -15.086 -21.297 1 94.06 68 ARG B N 1
ATOM 2211 C CA . ARG B 1 68 ? -9.531 -15.742 -22.328 1 94.06 68 ARG B CA 1
ATOM 2212 C C . ARG B 1 68 ? -8.133 -16.078 -21.828 1 94.06 68 ARG B C 1
ATOM 2214 O O . ARG B 1 68 ? -7.602 -17.156 -22.109 1 94.06 68 ARG B O 1
ATOM 2221 N N . SER B 1 69 ? -7.523 -15.18 -21.141 1 90.5 69 SER B N 1
ATOM 2222 C CA . SER B 1 69 ? -6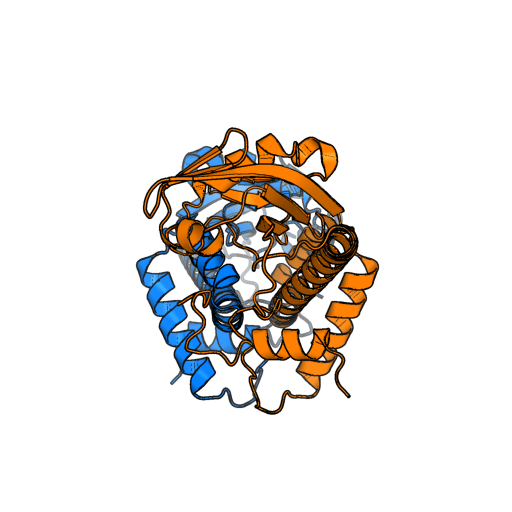.164 -15.367 -20.641 1 90.5 69 SER B CA 1
ATOM 2223 C C . SER B 1 69 ? -6.102 -16.531 -19.656 1 90.5 69 SER B C 1
ATOM 2225 O O . SER B 1 69 ? -5.199 -17.375 -19.734 1 90.5 69 SER B O 1
ATOM 2227 N N . LEU B 1 70 ? -7.031 -16.594 -18.766 1 93 70 LEU B N 1
ATOM 2228 C CA . LEU B 1 70 ? -7.078 -17.688 -17.812 1 93 70 LEU B CA 1
ATOM 2229 C C . LEU B 1 70 ? -7.383 -19 -18.531 1 93 70 LEU B C 1
ATOM 2231 O O . LEU B 1 70 ? -6.805 -20.047 -18.188 1 93 70 LEU B O 1
ATOM 2235 N N . GLY B 1 71 ? -8.336 -18.938 -19.469 1 93.06 71 GLY B N 1
ATOM 2236 C CA . GLY B 1 71 ? -8.648 -20.109 -20.25 1 93.06 71 GLY B CA 1
ATOM 2237 C C . GLY B 1 71 ? -7.441 -20.719 -20.953 1 93.06 71 GLY B C 1
ATOM 2238 O O . GLY B 1 71 ? -7.246 -21.922 -20.938 1 93.06 71 GLY B O 1
ATOM 2239 N N . LYS B 1 72 ? -6.676 -19.875 -21.5 1 89.88 72 LYS B N 1
ATOM 2240 C CA . LYS B 1 72 ? -5.461 -20.328 -22.172 1 89.88 72 LYS B CA 1
ATOM 2241 C C . LYS B 1 72 ? -4.496 -20.984 -21.188 1 89.88 72 LYS B C 1
ATOM 2243 O O . LYS B 1 72 ? -3.914 -22.031 -21.484 1 89.88 72 LYS B O 1
ATOM 2248 N N . ASN B 1 73 ? -4.367 -20.422 -20.031 1 89.69 73 ASN B N 1
ATOM 2249 C CA . ASN B 1 73 ? -3.461 -20.922 -19 1 89.69 73 ASN B CA 1
ATOM 2250 C C . ASN B 1 73 ? -3.912 -22.297 -18.484 1 89.69 73 ASN B C 1
ATOM 2252 O O . ASN B 1 73 ? -3.084 -23.156 -18.188 1 89.69 73 ASN B O 1
ATOM 2256 N N . LEU B 1 74 ? -5.215 -22.531 -18.453 1 93.25 74 LEU B N 1
ATOM 2257 C CA . LEU B 1 74 ? -5.754 -23.719 -17.797 1 93.25 74 LEU B CA 1
ATOM 2258 C C . LEU B 1 74 ? -6.129 -24.781 -18.844 1 93.25 74 LEU B C 1
ATOM 2260 O O . LEU B 1 74 ? -6.684 -25.828 -18.484 1 93.25 74 LEU B O 1
ATOM 2264 N N . ARG B 1 75 ? -5.816 -24.438 -20.078 1 90.56 75 ARG B N 1
ATOM 2265 C CA . ARG B 1 75 ? -6.191 -25.391 -21.125 1 90.56 75 ARG B CA 1
ATOM 2266 C C . ARG B 1 75 ? -5.625 -26.766 -20.828 1 90.56 75 ARG B C 1
ATOM 2268 O O . ARG B 1 75 ? -4.426 -26.922 -20.594 1 90.56 75 ARG B O 1
ATOM 2275 N N . GLY B 1 76 ? -6.547 -27.797 -20.828 1 90.5 76 GLY B N 1
ATOM 2276 C CA . GLY B 1 76 ? -6.129 -29.188 -20.656 1 90.5 76 GLY B CA 1
ATOM 2277 C C . GLY B 1 76 ? -6.031 -29.594 -19.203 1 90.5 76 GLY B C 1
ATOM 2278 O O . GLY B 1 76 ? -5.805 -30.766 -18.891 1 90.5 76 GLY B O 1
ATOM 2279 N N . CYS B 1 77 ? -6.16 -28.656 -18.312 1 94.62 77 CYS B N 1
ATOM 2280 C CA . CYS B 1 77 ? -6.102 -28.969 -16.875 1 94.62 77 CYS B CA 1
ATOM 2281 C C . CYS B 1 77 ? -7.457 -29.453 -16.375 1 94.62 77 CYS B C 1
ATOM 2283 O O . CYS B 1 77 ? -8.5 -28.938 -16.781 1 94.62 77 CYS B O 1
ATOM 2285 N N . LYS B 1 78 ? -7.418 -30.438 -15.492 1 96 78 LYS B N 1
ATOM 2286 C CA . LYS B 1 78 ? -8.648 -30.953 -14.898 1 96 78 LYS B CA 1
ATOM 2287 C C . LYS B 1 78 ? -8.812 -30.484 -13.461 1 96 78 LYS B C 1
ATOM 2289 O O . LYS B 1 78 ? -9.898 -30.578 -12.883 1 96 78 LYS B O 1
ATOM 2294 N N . GLU B 1 79 ? -7.641 -30.062 -12.922 1 97.88 79 GLU B N 1
ATOM 2295 C CA . GLU B 1 79 ? -7.621 -29.547 -11.562 1 97.88 79 GLU B CA 1
ATOM 2296 C C . GLU B 1 79 ? -6.797 -28.25 -11.477 1 97.88 79 GLU B C 1
ATOM 2298 O O . GLU B 1 79 ? -5.977 -27.984 -12.359 1 97.88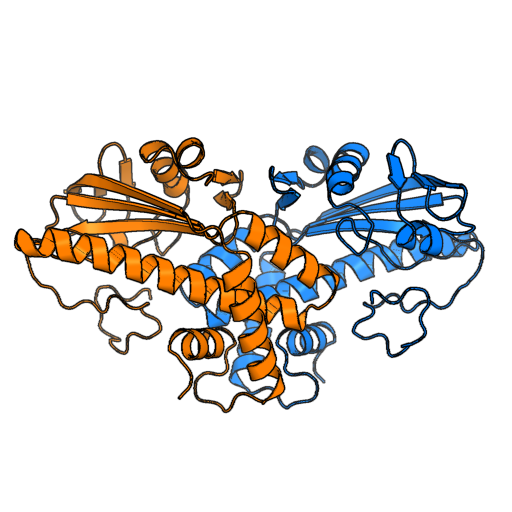 79 GLU B O 1
ATOM 2303 N N . ALA B 1 80 ? -7.137 -27.531 -10.477 1 97.88 80 ALA B N 1
ATOM 2304 C CA . ALA B 1 80 ? -6.375 -26.297 -10.219 1 97.88 80 ALA B CA 1
ATOM 2305 C C . ALA B 1 80 ? -6.207 -26.062 -8.719 1 97.88 80 ALA B C 1
ATOM 2307 O O . ALA B 1 80 ? -7.109 -26.359 -7.934 1 97.88 80 ALA B O 1
ATOM 2308 N N . VAL B 1 81 ? -5.051 -25.562 -8.398 1 98.12 81 VAL B N 1
ATOM 2309 C CA . VAL B 1 81 ? -4.809 -25.078 -7.043 1 98.12 81 VAL B CA 1
ATOM 2310 C C . VAL B 1 81 ? -5.352 -23.656 -6.898 1 98.12 81 VAL B C 1
ATOM 2312 O O . VAL B 1 81 ? -5.043 -22.781 -7.715 1 98.12 81 VAL B O 1
ATOM 2315 N N . VAL B 1 82 ? -6.238 -23.453 -5.941 1 98.56 82 VAL B N 1
ATOM 2316 C CA . VAL B 1 82 ? -6.645 -22.125 -5.527 1 98.56 82 VAL B CA 1
ATOM 2317 C C . VAL B 1 82 ? -5.996 -21.766 -4.191 1 98.56 82 VAL B C 1
ATOM 2319 O O . VAL B 1 82 ? -6.086 -22.531 -3.23 1 98.56 82 VAL B O 1
ATOM 2322 N N . PHE B 1 83 ? -5.301 -20.625 -4.148 1 98.06 83 PHE B N 1
ATOM 2323 C CA . PHE B 1 83 ? -4.648 -20.344 -2.875 1 98.06 83 PHE B CA 1
ATOM 2324 C C . PHE B 1 83 ? -4.695 -18.859 -2.549 1 98.06 83 PHE B C 1
ATOM 2326 O O . PHE B 1 83 ? -5.02 -18.047 -3.412 1 98.06 83 PHE B O 1
ATOM 2333 N N . GLY B 1 84 ? -4.512 -18.5 -1.317 1 98.5 84 GLY B N 1
ATOM 2334 C CA . GLY B 1 84 ? -4.297 -17.188 -0.736 1 98.5 84 GLY B CA 1
ATOM 2335 C C . GLY B 1 84 ? -3.131 -17.141 0.232 1 98.5 84 GLY B C 1
ATOM 2336 O O . GLY B 1 84 ? -2.883 -18.109 0.957 1 98.5 84 GLY B O 1
ATOM 2337 N N . ALA B 1 85 ? -2.414 -16.109 0.196 1 98.69 85 ALA B N 1
ATOM 2338 C CA . ALA B 1 85 ? -1.258 -15.93 1.069 1 98.69 85 ALA B CA 1
ATOM 2339 C C . ALA B 1 85 ? -1.161 -14.484 1.555 1 98.69 85 ALA B C 1
ATOM 2341 O O . ALA B 1 85 ? -1.545 -13.555 0.84 1 98.69 85 ALA B O 1
ATOM 2342 N N . THR B 1 86 ? -0.698 -14.273 2.762 1 98.56 86 THR B N 1
ATOM 2343 C CA . THR B 1 86 ? -0.558 -12.953 3.354 1 98.56 86 THR B CA 1
ATOM 2344 C C . THR B 1 86 ? 0.695 -12.875 4.223 1 98.56 86 THR B C 1
ATOM 2346 O O . THR B 1 86 ? 1.101 -13.875 4.824 1 98.56 86 THR B O 1
ATOM 2349 N N . LEU B 1 87 ? 1.321 -11.688 4.18 1 98.38 87 LEU B N 1
ATOM 2350 C CA . LEU B 1 87 ? 2.445 -11.469 5.082 1 98.38 87 LEU B CA 1
ATOM 2351 C C . LEU B 1 87 ? 1.96 -11.039 6.465 1 98.38 87 LEU B C 1
ATOM 2353 O O . LEU B 1 87 ? 2.748 -10.969 7.41 1 98.38 87 LEU B O 1
ATOM 2357 N N . GLY B 1 88 ? 0.64 -10.703 6.555 1 97.25 88 GLY B N 1
ATOM 2358 C CA . GLY B 1 88 ? 0.056 -10.422 7.859 1 97.25 88 GLY B CA 1
ATOM 2359 C C . GLY B 1 88 ? -0.057 -8.938 8.156 1 97.25 88 GLY B C 1
ATOM 2360 O O . GLY B 1 88 ? 0.619 -8.125 7.527 1 97.25 88 GLY B O 1
ATOM 2361 N N . THR B 1 89 ? -0.822 -8.609 9.211 1 95.31 89 THR B N 1
ATOM 2362 C CA . THR B 1 89 ? -1.157 -7.234 9.57 1 95.31 89 THR B CA 1
ATOM 2363 C C . THR B 1 89 ? 0.052 -6.52 10.164 1 95.31 89 THR B C 1
ATOM 2365 O O . THR B 1 89 ? 0.154 -5.293 10.086 1 95.31 89 THR B O 1
ATOM 2368 N N . SER B 1 90 ? 0.925 -7.285 10.758 1 95.69 90 SER B N 1
ATOM 2369 C CA . SER B 1 90 ? 2.104 -6.684 11.375 1 95.69 90 SER B CA 1
ATOM 2370 C C . SER B 1 90 ? 2.955 -5.953 10.344 1 95.69 90 SER B C 1
ATOM 2372 O O . SER B 1 90 ? 3.559 -4.922 10.641 1 95.69 90 SER B O 1
ATOM 2374 N N . VAL B 1 91 ? 2.951 -6.434 9.117 1 96.75 91 VAL B N 1
ATOM 2375 C CA . VAL B 1 91 ? 3.701 -5.801 8.039 1 96.75 91 VAL B CA 1
ATOM 2376 C C . VAL B 1 91 ? 3.025 -4.488 7.641 1 96.75 91 VAL B C 1
ATOM 2378 O O . VAL B 1 91 ? 3.699 -3.484 7.402 1 96.75 91 VAL B O 1
ATOM 2381 N N . ASP B 1 92 ? 1.693 -4.469 7.641 1 94.25 92 ASP B N 1
ATOM 2382 C CA . ASP B 1 92 ? 0.95 -3.244 7.352 1 94.25 92 ASP B CA 1
ATOM 2383 C C . ASP B 1 92 ? 1.277 -2.15 8.359 1 94.25 92 ASP B C 1
ATOM 2385 O O . ASP B 1 92 ? 1.485 -0.994 7.988 1 94.25 92 ASP B O 1
ATOM 2389 N N . ILE B 1 93 ? 1.339 -2.551 9.57 1 90.25 93 ILE B N 1
ATOM 2390 C CA . ILE B 1 93 ? 1.602 -1.603 10.648 1 90.25 93 ILE B CA 1
ATOM 2391 C C . ILE B 1 93 ? 3.008 -1.026 10.492 1 90.25 93 ILE B C 1
ATOM 2393 O O . ILE B 1 93 ? 3.207 0.184 10.625 1 90.25 93 ILE B O 1
ATOM 2397 N N . LEU B 1 94 ? 3.943 -1.898 10.203 1 92.69 94 LEU B N 1
ATOM 2398 C CA . LEU B 1 94 ? 5.32 -1.472 9.984 1 92.69 94 LEU B CA 1
ATOM 2399 C C . LEU B 1 94 ? 5.406 -0.487 8.82 1 92.69 94 LEU B C 1
ATOM 2401 O O . LEU B 1 94 ? 6.043 0.563 8.938 1 92.69 94 LEU B O 1
ATOM 2405 N N . MET B 1 95 ? 4.754 -0.792 7.754 1 93.31 95 MET B N 1
ATOM 2406 C CA . MET B 1 95 ? 4.773 0.055 6.562 1 93.31 95 MET B CA 1
ATOM 2407 C C . MET B 1 95 ? 4.105 1.397 6.84 1 93.31 95 MET B C 1
ATOM 2409 O O . MET B 1 95 ? 4.582 2.439 6.387 1 93.31 95 MET B O 1
ATOM 2413 N N . LYS B 1 96 ? 3.059 1.395 7.547 1 89.5 96 LYS B N 1
ATOM 2414 C CA . LYS B 1 96 ? 2.355 2.627 7.895 1 89.5 96 LYS B CA 1
ATOM 2415 C C . LYS B 1 96 ? 3.244 3.553 8.719 1 89.5 96 LYS B C 1
ATOM 2417 O O . LYS B 1 96 ? 3.281 4.762 8.477 1 89.5 96 LYS B O 1
ATOM 2422 N N . ARG B 1 97 ? 3.916 2.99 9.656 1 86.69 97 ARG B N 1
ATOM 2423 C CA . ARG B 1 97 ? 4.809 3.775 10.5 1 86.69 97 ARG B CA 1
ATOM 2424 C C . ARG B 1 97 ? 5.832 4.535 9.656 1 86.69 97 ARG B C 1
ATOM 2426 O O . ARG B 1 97 ? 6 5.746 9.82 1 86.69 97 ARG B O 1
ATOM 2433 N N . TYR B 1 98 ? 6.414 3.85 8.742 1 91.38 98 TYR B N 1
ATOM 2434 C CA . TYR B 1 98 ? 7.449 4.488 7.938 1 91.38 98 TYR B CA 1
ATOM 2435 C C . TYR B 1 98 ? 6.84 5.469 6.941 1 91.38 98 TYR B C 1
ATOM 2437 O O . TYR B 1 98 ? 7.469 6.465 6.578 1 91.38 98 TYR B O 1
ATOM 2445 N N . SER B 1 99 ? 5.609 5.25 6.516 1 90.38 99 SER B N 1
ATOM 2446 C CA . SER B 1 99 ? 4.961 6.172 5.59 1 90.38 99 SER B CA 1
ATOM 2447 C C . SER B 1 99 ? 4.742 7.539 6.23 1 90.38 99 SER B C 1
ATOM 2449 O O . SER B 1 99 ? 4.562 8.539 5.531 1 90.38 99 SER B O 1
ATOM 2451 N N . LEU B 1 100 ? 4.824 7.582 7.566 1 84.19 100 LEU B N 1
ATOM 2452 C CA . LEU B 1 100 ? 4.598 8.82 8.305 1 84.19 100 LEU B CA 1
ATOM 2453 C C . LEU B 1 100 ? 5.918 9.469 8.695 1 84.19 100 LEU B C 1
ATOM 2455 O O . LEU B 1 100 ? 5.961 10.672 8.992 1 84.19 100 LEU B O 1
ATOM 2459 N N . THR B 1 101 ? 7.008 8.641 8.664 1 85.12 101 THR B N 1
ATOM 2460 C CA . THR B 1 101 ? 8.227 9.156 9.281 1 85.12 101 THR B CA 1
ATOM 2461 C C . THR B 1 101 ? 9.359 9.211 8.266 1 85.12 101 THR B C 1
ATOM 2463 O O . THR B 1 101 ? 10.25 10.062 8.367 1 85.12 101 THR B O 1
ATOM 2466 N N . ASP B 1 102 ? 9.398 8.336 7.328 1 88.94 102 ASP B N 1
ATOM 2467 C CA . ASP B 1 102 ? 10.492 8.188 6.371 1 88.94 102 ASP B CA 1
ATOM 2468 C C . ASP B 1 102 ? 10 7.602 5.055 1 88.94 102 ASP B C 1
ATOM 2470 O O . ASP B 1 102 ? 9.984 6.379 4.879 1 88.94 102 ASP B O 1
ATOM 2474 N N . MET B 1 103 ? 9.773 8.5 4.121 1 86.56 103 MET B N 1
ATOM 2475 C CA . MET B 1 103 ? 9.117 8.062 2.893 1 86.56 103 MET B CA 1
ATOM 2476 C C . MET B 1 103 ? 10.062 7.227 2.041 1 86.56 103 MET B C 1
ATOM 2478 O O . MET B 1 103 ? 9.641 6.262 1.4 1 86.56 103 MET B O 1
ATOM 2482 N N . ALA B 1 104 ? 11.328 7.602 1.992 1 86.94 104 ALA B N 1
ATOM 2483 C CA . ALA B 1 104 ? 12.273 6.781 1.238 1 86.94 104 ALA B CA 1
ATOM 2484 C C . ALA B 1 104 ? 12.328 5.359 1.792 1 86.94 104 ALA B C 1
ATOM 2486 O O . ALA B 1 104 ? 12.273 4.391 1.032 1 86.94 104 ALA B O 1
ATOM 2487 N N . LYS B 1 105 ? 12.43 5.262 3.146 1 92.56 105 LYS B N 1
ATOM 2488 C CA . LYS B 1 105 ? 12.414 3.953 3.791 1 92.56 105 LYS B CA 1
ATOM 2489 C C . LYS B 1 105 ? 11.109 3.219 3.5 1 92.56 105 LYS B C 1
ATOM 2491 O O . LYS B 1 105 ? 11.109 2.008 3.268 1 92.56 105 LYS B O 1
ATOM 2496 N N . SER B 1 106 ? 10.047 3.939 3.484 1 93.75 106 SER B N 1
ATOM 2497 C CA . SER B 1 106 ? 8.742 3.34 3.225 1 93.75 106 SER B CA 1
ATOM 2498 C C . SER B 1 106 ? 8.688 2.705 1.84 1 93.75 106 SER B C 1
ATOM 2500 O O . SER B 1 106 ? 8.211 1.578 1.686 1 93.75 106 SER B O 1
ATOM 2502 N N . VAL B 1 107 ? 9.156 3.365 0.894 1 92.25 107 VAL B N 1
ATOM 2503 C CA . VAL B 1 107 ? 9.133 2.877 -0.481 1 92.25 107 VAL B CA 1
ATOM 2504 C C . VAL B 1 107 ? 10.016 1.636 -0.605 1 92.25 107 VAL B C 1
ATOM 2506 O O . VAL B 1 107 ? 9.609 0.632 -1.193 1 92.25 107 VAL B O 1
ATOM 2509 N N . VAL B 1 108 ? 11.18 1.709 -0.061 1 92.5 108 VAL B N 1
ATOM 2510 C CA . VAL B 1 108 ? 12.094 0.57 -0.114 1 92.5 108 VAL B CA 1
ATOM 2511 C C . VAL B 1 108 ? 11.477 -0.62 0.616 1 92.5 108 VAL B C 1
ATOM 2513 O O . VAL B 1 108 ? 11.523 -1.751 0.127 1 92.5 108 VAL B O 1
ATOM 2516 N N . LEU B 1 109 ? 10.898 -0.37 1.767 1 96.5 109 LEU B N 1
ATOM 2517 C CA . LEU B 1 109 ? 10.258 -1.431 2.535 1 96.5 109 LEU B CA 1
ATOM 2518 C C . LEU B 1 109 ? 9.125 -2.068 1.741 1 96.5 109 LEU B C 1
ATOM 2520 O O . LEU B 1 109 ? 8.945 -3.287 1.779 1 96.5 109 LEU B O 1
ATOM 2524 N N . GLN B 1 110 ? 8.414 -1.312 1.036 1 95.25 110 GLN B N 1
ATOM 2525 C CA . GLN B 1 110 ? 7.332 -1.837 0.21 1 95.25 110 GLN B CA 1
ATOM 2526 C C . GLN B 1 110 ? 7.867 -2.756 -0.883 1 95.25 110 GLN B C 1
ATOM 2528 O O . GLN B 1 110 ? 7.301 -3.82 -1.141 1 95.25 110 GLN B O 1
ATOM 2533 N N . ALA B 1 111 ? 8.898 -2.293 -1.531 1 93.38 111 ALA B N 1
ATOM 2534 C CA . ALA B 1 111 ? 9.523 -3.133 -2.549 1 93.38 111 ALA B CA 1
ATOM 2535 C C . ALA B 1 111 ? 10.016 -4.445 -1.946 1 93.38 111 ALA B C 1
ATOM 2537 O O . ALA B 1 111 ? 9.82 -5.516 -2.525 1 93.38 111 ALA B O 1
ATOM 2538 N N . CYS B 1 112 ? 10.641 -4.344 -0.797 1 96.62 112 CYS B N 1
ATOM 2539 C CA . CYS B 1 112 ? 11.148 -5.531 -0.118 1 96.62 112 CYS B CA 1
ATOM 2540 C C . CYS B 1 112 ? 10.008 -6.453 0.298 1 96.62 112 CYS B C 1
ATOM 2542 O O . CYS B 1 112 ? 10.117 -7.676 0.192 1 96.62 112 CYS B O 1
ATOM 2544 N N . ALA B 1 113 ? 8.938 -5.863 0.773 1 97.25 113 ALA B N 1
ATOM 2545 C CA . ALA B 1 113 ? 7.789 -6.66 1.185 1 97.25 113 ALA B CA 1
ATOM 2546 C C . ALA B 1 113 ? 7.176 -7.395 -0.005 1 97.25 113 ALA B C 1
ATOM 2548 O O . ALA B 1 113 ? 6.73 -8.539 0.124 1 97.25 113 ALA B O 1
ATOM 2549 N N . ALA B 1 114 ? 7.148 -6.754 -1.131 1 94.81 114 ALA B N 1
ATOM 2550 C CA . ALA B 1 114 ? 6.656 -7.406 -2.342 1 94.81 114 ALA B CA 1
ATOM 2551 C C . ALA B 1 114 ? 7.547 -8.586 -2.725 1 94.81 114 ALA B C 1
ATOM 2553 O O . ALA B 1 114 ? 7.047 -9.672 -3.035 1 94.81 114 ALA B O 1
ATOM 2554 N N . ALA B 1 115 ? 8.852 -8.336 -2.717 1 94 115 ALA B N 1
ATOM 2555 C CA . ALA B 1 115 ? 9.797 -9.414 -3.016 1 94 115 ALA B CA 1
ATOM 2556 C C . ALA B 1 115 ? 9.656 -10.555 -2.012 1 94 115 ALA B C 1
ATOM 2558 O O . ALA B 1 115 ? 9.719 -11.727 -2.387 1 94 115 ALA B O 1
ATOM 2559 N N . TYR B 1 116 ? 9.469 -10.203 -0.77 1 96.81 116 TYR B N 1
ATOM 2560 C CA . TYR B 1 116 ? 9.281 -11.172 0.303 1 96.81 116 TYR B CA 1
ATOM 2561 C C . TYR B 1 116 ? 8.039 -12.031 0.056 1 96.81 116 TYR B C 1
ATOM 2563 O O . TYR B 1 116 ? 8.086 -13.25 0.188 1 96.81 116 TYR B O 1
ATOM 2571 N N . LEU B 1 117 ? 7.02 -11.406 -0.341 1 96.5 117 LEU B N 1
ATOM 2572 C CA . LEU B 1 117 ? 5.773 -12.109 -0.628 1 96.5 117 LEU B CA 1
ATOM 2573 C C . LEU B 1 117 ? 5.945 -13.055 -1.812 1 96.5 117 LEU B C 1
ATOM 2575 O O . LEU B 1 117 ? 5.465 -14.188 -1.777 1 96.5 117 LEU B O 1
ATOM 2579 N N . GLU B 1 118 ? 6.586 -12.602 -2.822 1 93.12 118 GLU B N 1
ATOM 2580 C CA . GLU B 1 118 ? 6.848 -13.445 -3.984 1 93.12 118 GLU B CA 1
ATOM 2581 C C . GLU B 1 118 ? 7.656 -14.68 -3.598 1 93.12 118 GLU B C 1
ATOM 2583 O O . GLU B 1 118 ? 7.344 -15.789 -4.023 1 93.12 118 GLU B O 1
ATOM 2588 N N . GLU B 1 119 ? 8.648 -14.422 -2.861 1 93.56 119 GLU B N 1
ATOM 2589 C CA . GLU B 1 119 ? 9.469 -15.539 -2.395 1 93.56 119 GLU B CA 1
ATOM 2590 C C . GLU B 1 119 ? 8.633 -16.547 -1.598 1 93.56 119 GLU B C 1
ATOM 2592 O O . GLU B 1 119 ? 8.758 -17.75 -1.781 1 93.56 119 GLU B O 1
ATOM 2597 N N . TYR B 1 120 ? 7.816 -16.062 -0.745 1 97 120 TYR B N 1
ATOM 2598 C CA . TYR B 1 120 ? 6.938 -16.906 0.055 1 97 120 TYR B CA 1
ATOM 2599 C C . TYR B 1 120 ? 5.996 -17.719 -0.835 1 97 120 TYR B C 1
ATOM 2601 O O . TYR B 1 120 ? 5.82 -18.922 -0.639 1 97 120 TYR B O 1
ATOM 2609 N N . CYS B 1 121 ? 5.406 -17.062 -1.799 1 95.5 121 CYS B N 1
ATOM 2610 C CA . CYS B 1 121 ? 4.496 -17.719 -2.73 1 95.5 121 CYS B CA 1
ATOM 2611 C C . CYS B 1 121 ? 5.23 -18.766 -3.566 1 95.5 121 CYS B C 1
ATOM 2613 O O . CYS B 1 121 ? 4.695 -19.844 -3.826 1 95.5 121 CYS B O 1
ATOM 2615 N N . ASP B 1 122 ? 6.426 -18.438 -3.984 1 93.44 122 ASP B N 1
ATOM 2616 C CA . ASP B 1 122 ? 7.23 -19.375 -4.754 1 93.44 122 ASP B CA 1
ATOM 2617 C C . ASP B 1 122 ? 7.527 -20.641 -3.943 1 93.44 122 ASP B C 1
ATOM 2619 O O . ASP B 1 122 ? 7.457 -21.75 -4.469 1 93.44 122 ASP B O 1
ATOM 2623 N N . ASP B 1 123 ? 7.867 -20.438 -2.729 1 95.69 123 ASP B N 1
ATOM 2624 C CA . ASP B 1 123 ? 8.133 -21.578 -1.853 1 95.69 123 ASP B CA 1
ATOM 2625 C C . ASP B 1 123 ? 6.891 -22.453 -1.698 1 95.69 123 ASP B C 1
ATOM 2627 O O . ASP B 1 123 ? 6.988 -23.688 -1.706 1 95.69 123 ASP B O 1
ATOM 2631 N N . LEU B 1 124 ? 5.758 -21.844 -1.544 1 96.25 124 LEU B N 1
ATOM 2632 C CA . LEU B 1 124 ? 4.5 -22.562 -1.445 1 96.25 124 LEU B CA 1
ATOM 2633 C C . LEU B 1 124 ? 4.23 -23.359 -2.717 1 96.25 124 LEU B C 1
ATOM 2635 O O . LEU B 1 124 ? 3.887 -24.547 -2.652 1 96.25 124 LEU B O 1
ATOM 2639 N N . GLN B 1 125 ? 4.422 -22.703 -3.803 1 95.12 125 GLN B N 1
ATOM 2640 C CA . GLN B 1 125 ? 4.199 -23.359 -5.09 1 95.12 125 GLN B CA 1
ATOM 2641 C C . GLN B 1 125 ? 5.152 -24.531 -5.277 1 95.12 125 GLN B C 1
ATOM 2643 O O . GLN B 1 125 ? 4.758 -25.578 -5.793 1 95.12 125 GLN B O 1
ATOM 2648 N N . LEU B 1 126 ? 6.379 -24.344 -4.887 1 94.12 126 LEU B N 1
ATOM 2649 C CA . LEU B 1 126 ? 7.367 -25.422 -4.973 1 94.12 126 LEU B CA 1
ATOM 2650 C C . LEU B 1 126 ? 6.941 -26.609 -4.133 1 94.12 126 LEU B C 1
ATOM 2652 O O . LEU B 1 126 ? 7.023 -27.766 -4.586 1 94.12 126 LEU B O 1
ATOM 2656 N N . SER B 1 127 ? 6.496 -26.391 -2.969 1 96 127 SER B N 1
ATOM 2657 C CA . SER B 1 127 ? 6.062 -27.453 -2.072 1 96 127 SER B CA 1
ATOM 2658 C C . SER B 1 127 ? 4.871 -28.219 -2.652 1 96 127 SER B C 1
ATOM 2660 O O . SER B 1 127 ? 4.859 -29.453 -2.662 1 96 127 SER B O 1
ATOM 2662 N N . ILE B 1 128 ? 3.908 -27.5 -3.16 1 95.88 128 ILE B N 1
ATOM 2663 C CA . ILE B 1 128 ? 2.736 -28.109 -3.777 1 95.88 128 ILE B CA 1
ATOM 2664 C C . ILE B 1 128 ? 3.156 -28.906 -5.008 1 95.88 128 ILE B C 1
ATOM 2666 O O . ILE B 1 128 ? 2.682 -30.031 -5.223 1 95.88 128 ILE B O 1
ATOM 2670 N N . GLY B 1 129 ? 4.02 -28.328 -5.762 1 94.25 129 GLY B N 1
ATOM 2671 C CA . GLY B 1 129 ? 4.5 -28.969 -6.973 1 94.25 129 GLY B CA 1
ATOM 2672 C C . GLY B 1 129 ? 5.227 -30.266 -6.711 1 94.25 129 GLY B C 1
ATOM 2673 O O . GLY B 1 129 ? 5.086 -31.234 -7.473 1 94.25 129 GLY B O 1
ATOM 2674 N N . GLU B 1 130 ? 6.008 -30.297 -5.656 1 94.5 130 GLU B N 1
ATOM 2675 C CA . GLU B 1 130 ? 6.73 -31.516 -5.293 1 94.5 130 GLU B CA 1
ATOM 2676 C C . GLU B 1 130 ? 5.77 -32.656 -4.953 1 94.5 130 GLU B C 1
ATOM 2678 O O . GLU B 1 130 ? 5.996 -33.812 -5.34 1 94.5 130 GLU B O 1
ATOM 2683 N N . GLU B 1 131 ? 4.746 -32.344 -4.352 1 94.69 131 GLU B N 1
ATOM 2684 C CA . GLU B 1 131 ? 3.74 -33.344 -4.012 1 94.69 131 GLU B CA 1
ATOM 2685 C C . GLU B 1 131 ? 3.029 -33.844 -5.262 1 94.69 131 GLU B C 1
ATOM 2687 O O . GLU B 1 131 ? 2.75 -35.031 -5.379 1 94.69 131 GLU B O 1
ATOM 2692 N N . LEU B 1 132 ? 2.824 -33 -6.164 1 94.94 132 LEU B N 1
ATOM 2693 C CA . LEU B 1 132 ? 2.094 -33.344 -7.383 1 94.94 132 LEU B CA 1
ATOM 2694 C C . LEU B 1 132 ? 2.988 -34.125 -8.359 1 94.94 132 LEU B C 1
ATOM 2696 O O . LEU B 1 132 ? 2.51 -34.938 -9.133 1 94.94 132 LEU B O 1
ATOM 2700 N N . LYS B 1 133 ? 4.242 -33.781 -8.273 1 92.25 133 LYS B N 1
ATOM 2701 C CA . LYS B 1 133 ? 5.199 -34.469 -9.148 1 92.25 133 LYS B CA 1
ATOM 2702 C C . LYS B 1 133 ? 5.191 -35.969 -8.914 1 92.25 133 LYS B C 1
ATOM 2704 O O . LYS B 1 133 ? 5.355 -36.75 -9.852 1 92.25 133 LYS B O 1
ATOM 2709 N N . ALA B 1 134 ? 4.996 -36.344 -7.723 1 92.62 134 ALA B N 1
ATOM 2710 C CA . ALA B 1 134 ? 4.898 -37.75 -7.379 1 92.62 134 ALA B CA 1
ATOM 2711 C C . ALA B 1 134 ? 3.736 -38.406 -8.109 1 92.62 134 ALA B C 1
ATOM 2713 O O . ALA B 1 134 ? 3.725 -39.656 -8.281 1 92.62 134 ALA B O 1
ATOM 2714 N N . GLN B 1 135 ? 2.889 -37.656 -8.578 1 93.81 135 GLN B N 1
ATOM 2715 C CA . GLN B 1 135 ? 1.719 -38.156 -9.297 1 93.81 135 GLN B CA 1
ATOM 2716 C C . GLN B 1 135 ? 1.815 -37.844 -10.789 1 93.81 135 GLN B C 1
ATOM 2718 O O . GLN B 1 135 ? 0.821 -37.938 -11.516 1 93.81 135 GLN B O 1
ATOM 2723 N N . ASN B 1 136 ? 2.967 -37.406 -11.188 1 93.56 136 ASN B N 1
ATOM 2724 C CA . ASN B 1 136 ? 3.256 -37.031 -12.57 1 93.56 136 ASN B CA 1
ATOM 2725 C C . ASN B 1 136 ? 2.383 -35.844 -13.031 1 93.56 136 ASN B C 1
ATOM 2727 O O . ASN B 1 136 ? 1.843 -35.875 -14.133 1 93.56 136 ASN B O 1
ATOM 2731 N N . LYS B 1 137 ? 2.191 -35 -12.164 1 95.19 137 LYS B N 1
ATOM 2732 C CA . LYS B 1 137 ? 1.467 -33.781 -12.445 1 95.19 137 LYS B CA 1
ATOM 2733 C C . LYS B 1 137 ? 2.371 -32.562 -12.281 1 95.19 137 LYS B C 1
ATOM 2735 O O . LYS B 1 137 ? 3.297 -32.562 -11.469 1 95.19 137 LYS B O 1
ATOM 2740 N N . TRP B 1 138 ? 2.021 -31.516 -13.055 1 93.12 138 TRP B N 1
ATOM 2741 C CA . TRP B 1 138 ? 2.848 -30.312 -13.047 1 93.12 138 TRP B CA 1
ATOM 2742 C C . TRP B 1 138 ? 1.985 -29.047 -12.914 1 93.12 138 TRP B C 1
ATOM 2744 O O . TRP B 1 138 ? 0.869 -29 -13.438 1 93.12 138 TRP B O 1
ATOM 2754 N N . LEU B 1 139 ? 2.625 -28.078 -12.359 1 94.06 139 LEU B N 1
ATOM 2755 C CA . LEU B 1 139 ? 1.895 -26.844 -12.109 1 94.06 139 LEU B CA 1
ATOM 2756 C C . LEU B 1 139 ? 2.066 -25.859 -13.273 1 94.06 139 LEU B C 1
ATOM 2758 O O . LEU B 1 139 ? 3.145 -25.781 -13.867 1 94.06 139 LEU B O 1
ATOM 2762 N N . ARG B 1 140 ? 1.004 -25.109 -13.531 1 91.62 140 ARG B N 1
ATOM 2763 C CA . ARG B 1 140 ? 1.037 -23.984 -14.445 1 91.62 140 ARG B CA 1
ATOM 2764 C C . ARG B 1 140 ? 1.397 -22.688 -13.711 1 91.62 140 ARG B C 1
ATOM 2766 O O . ARG B 1 140 ? 1.495 -22.688 -12.484 1 91.62 140 ARG B O 1
ATOM 2773 N N . PRO B 1 141 ? 1.693 -21.594 -14.453 1 89.62 141 PRO B N 1
ATOM 2774 C CA . PRO B 1 141 ? 1.949 -20.297 -13.805 1 89.62 141 PRO B CA 1
ATOM 2775 C C . PRO B 1 141 ? 0.754 -19.797 -12.992 1 89.62 141 PRO B C 1
ATOM 2777 O O . PRO B 1 141 ? -0.395 -20.078 -13.344 1 89.62 141 PRO B O 1
ATOM 2780 N N . ARG B 1 142 ? 1.112 -19.062 -11.969 1 92.25 142 ARG B N 1
ATOM 2781 C CA . ARG B 1 142 ? 0.074 -18.484 -11.125 1 92.25 142 ARG B CA 1
ATOM 2782 C C . ARG B 1 142 ? -0.665 -17.375 -11.852 1 92.25 142 ARG B C 1
ATOM 2784 O O . ARG B 1 142 ? -0.049 -16.562 -12.562 1 92.25 142 ARG B O 1
ATOM 2791 N N . PHE B 1 143 ? -1.945 -17.328 -11.617 1 92.06 143 PHE B N 1
ATOM 2792 C CA . PHE B 1 143 ? -2.803 -16.328 -12.25 1 92.06 143 PHE B CA 1
ATOM 2793 C C . PHE B 1 143 ? -3.721 -15.688 -11.219 1 92.06 143 PHE B C 1
ATOM 2795 O O . PHE B 1 143 ? -4.531 -16.359 -10.586 1 92.06 143 PHE B O 1
ATOM 2802 N N . SER B 1 144 ? -3.574 -14.359 -11.078 1 93.88 144 SER B N 1
ATOM 2803 C CA . SER B 1 144 ? -4.34 -13.664 -10.047 1 93.88 144 SER B CA 1
ATOM 2804 C C . SER B 1 144 ? -5.48 -12.859 -10.656 1 93.88 144 SER B C 1
ATOM 2806 O O . SER B 1 144 ? -5.355 -12.336 -11.766 1 93.88 144 SER B O 1
ATOM 2808 N N . PRO B 1 145 ? -6.633 -12.734 -9.891 1 94.75 145 PRO B N 1
ATOM 2809 C CA . PRO B 1 145 ? -7.676 -11.805 -10.344 1 94.75 145 PRO B CA 1
ATOM 2810 C C . PRO B 1 145 ? -7.176 -10.367 -10.453 1 94.75 145 PRO B C 1
ATOM 2812 O O . PRO B 1 145 ? -6.402 -9.914 -9.609 1 94.75 145 PRO B O 1
ATOM 2815 N N . GLY B 1 146 ? -7.707 -9.766 -11.477 1 88.75 146 GLY B N 1
ATOM 2816 C CA . GLY B 1 146 ? -7.281 -8.398 -11.734 1 88.75 146 GLY B CA 1
ATOM 2817 C C . GLY B 1 146 ? -6.238 -8.297 -12.836 1 88.75 146 GLY B C 1
ATOM 2818 O O . GLY B 1 146 ? -5.938 -7.203 -13.32 1 88.75 146 GLY B O 1
ATOM 2819 N N . TYR B 1 147 ? -5.707 -9.336 -13.117 1 83.62 147 TYR B N 1
ATOM 2820 C CA . TYR B 1 147 ? -4.73 -9.398 -14.195 1 83.62 147 TYR B CA 1
ATOM 2821 C C . TYR B 1 147 ? -5.418 -9.633 -15.539 1 83.62 147 TYR B C 1
ATOM 2823 O O . TYR B 1 147 ? -6.238 -10.547 -15.672 1 83.62 147 TYR B O 1
ATOM 2831 N N . GLY B 1 148 ? -5.016 -8.859 -16.5 1 84.31 148 GLY B N 1
ATOM 2832 C CA . GLY B 1 148 ? -5.59 -9.039 -17.812 1 84.31 148 GLY B CA 1
ATOM 2833 C C . GLY B 1 148 ? -7.102 -8.914 -17.828 1 84.31 148 GLY B C 1
ATOM 2834 O O . GLY B 1 148 ? -7.656 -7.914 -17.375 1 84.31 148 GLY B O 1
ATOM 2835 N N . ASP B 1 149 ? -7.738 -10.031 -18.484 1 91.25 149 ASP B N 1
ATOM 2836 C CA . ASP B 1 149 ? -9.195 -10.016 -18.578 1 91.25 149 ASP B CA 1
ATOM 2837 C C . ASP B 1 149 ? -9.828 -10.875 -17.484 1 91.25 149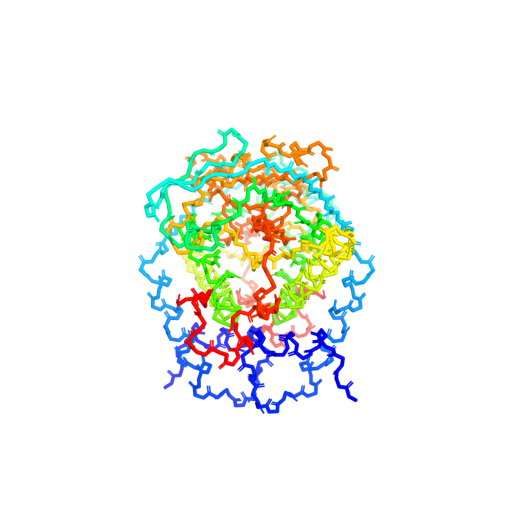 ASP B C 1
ATOM 2839 O O . ASP B 1 149 ? -11.016 -11.188 -17.547 1 91.25 149 ASP B O 1
ATOM 2843 N N . PHE B 1 150 ? -8.953 -11.328 -16.531 1 93.19 150 PHE B N 1
ATOM 2844 C CA . PHE B 1 150 ? -9.445 -12.016 -15.344 1 93.19 150 PHE B CA 1
ATOM 2845 C C . PHE B 1 150 ? -10.008 -11.023 -14.328 1 93.19 150 PHE B C 1
ATOM 2847 O O . PHE B 1 150 ? -9.258 -10.43 -13.555 1 93.19 150 PHE B O 1
ATOM 2854 N N . ASP B 1 151 ? -11.266 -10.875 -14.258 1 93.88 151 ASP B N 1
ATOM 2855 C CA . ASP B 1 151 ? -11.977 -9.836 -13.531 1 93.88 151 ASP B CA 1
ATOM 2856 C C . ASP B 1 151 ? -11.641 -9.875 -12.047 1 93.88 151 ASP B C 1
ATOM 2858 O O . ASP B 1 151 ? -11.672 -10.938 -11.422 1 93.88 151 ASP B O 1
ATOM 2862 N N . ILE B 1 152 ? -11.328 -8.734 -11.484 1 92.31 152 ILE B N 1
ATOM 2863 C CA . ILE B 1 152 ? -10.922 -8.594 -10.086 1 92.31 152 ILE B CA 1
ATOM 2864 C C . ILE B 1 152 ? -12.055 -9.031 -9.172 1 92.31 152 ILE B C 1
ATOM 2866 O O . ILE B 1 152 ? -11.82 -9.422 -8.023 1 92.31 152 ILE B O 1
ATOM 2870 N N . HIS B 1 153 ? -13.297 -9.109 -9.633 1 93.56 153 HIS B N 1
ATOM 2871 C CA . HIS B 1 153 ? -14.461 -9.461 -8.82 1 93.56 153 HIS B CA 1
ATOM 2872 C C . HIS B 1 153 ? -14.391 -10.914 -8.367 1 93.56 153 HIS B C 1
ATOM 2874 O O . HIS B 1 153 ? -14.938 -11.273 -7.316 1 93.56 153 HIS B O 1
ATOM 2880 N N . HIS B 1 154 ? -13.664 -11.664 -9.055 1 96.38 154 HIS B N 1
ATOM 2881 C CA . HIS B 1 154 ? -13.555 -13.078 -8.711 1 96.38 154 HIS B CA 1
ATOM 2882 C C . HIS B 1 154 ? -12.664 -13.273 -7.488 1 96.38 154 HIS B C 1
ATOM 2884 O O . HIS B 1 154 ? -12.633 -14.367 -6.91 1 96.38 154 HIS B O 1
ATOM 2890 N N . GLN B 1 155 ? -11.977 -12.242 -7.086 1 96.5 155 GLN B N 1
ATOM 2891 C CA . GLN B 1 155 ? -11.195 -12.328 -5.855 1 96.5 155 GLN B CA 1
ATOM 2892 C C . GLN B 1 155 ? -12.086 -12.633 -4.656 1 96.5 155 GLN B C 1
ATOM 2894 O O . GLN B 1 155 ? -11.688 -13.367 -3.748 1 96.5 155 GLN B O 1
ATOM 2899 N N . ASP B 1 156 ? -13.258 -12.109 -4.695 1 96.75 156 ASP B N 1
ATOM 2900 C CA . ASP B 1 156 ? -14.211 -12.391 -3.631 1 96.75 156 ASP B CA 1
ATOM 2901 C C . ASP B 1 156 ? -14.578 -13.875 -3.6 1 96.75 156 ASP B C 1
ATOM 2903 O O . ASP B 1 156 ? -14.719 -14.461 -2.525 1 96.75 156 ASP B O 1
ATOM 2907 N N . ASP B 1 157 ? -14.773 -14.445 -4.738 1 97.69 157 ASP B N 1
ATOM 2908 C CA . ASP B 1 157 ? -15.078 -15.867 -4.836 1 97.69 157 ASP B CA 1
ATOM 2909 C C . ASP B 1 157 ? -13.961 -16.703 -4.211 1 97.69 157 ASP B C 1
ATOM 2911 O O . ASP B 1 157 ? -14.234 -17.656 -3.471 1 97.69 157 ASP B O 1
ATOM 2915 N N . ILE B 1 158 ? -12.773 -16.312 -4.504 1 98.19 158 ILE B N 1
ATOM 2916 C CA . ILE B 1 158 ? -11.625 -17.062 -4.008 1 98.19 158 ILE B CA 1
ATOM 2917 C C . ILE B 1 158 ? -11.578 -16.984 -2.484 1 98.19 158 ILE B C 1
ATOM 2919 O O . ILE B 1 158 ? -11.391 -18 -1.808 1 98.19 158 ILE B O 1
ATOM 2923 N N . LEU B 1 159 ? -11.773 -15.812 -1.964 1 98.44 159 LEU B N 1
ATOM 2924 C CA . LEU B 1 159 ? -11.727 -15.625 -0.519 1 98.44 159 LEU B CA 1
ATOM 2925 C C . LEU B 1 159 ? -12.789 -16.469 0.178 1 98.44 159 LEU B C 1
ATOM 2927 O O . LEU B 1 159 ? -12.516 -17.094 1.208 1 98.44 159 LEU B O 1
ATOM 2931 N N . ARG B 1 160 ? -13.914 -16.547 -0.414 1 97.69 160 ARG B N 1
ATOM 2932 C CA . ARG B 1 160 ? -15.016 -17.312 0.161 1 97.69 160 ARG B CA 1
ATOM 2933 C C . ARG B 1 160 ? -14.75 -18.812 0.047 1 97.69 160 ARG B C 1
ATOM 2935 O O . ARG B 1 160 ? -14.938 -19.562 1.013 1 97.69 160 ARG B O 1
ATOM 2942 N N . MET B 1 161 ? -14.32 -19.203 -1.072 1 97.81 161 MET B N 1
ATOM 2943 C CA . MET B 1 161 ? -14.07 -20.609 -1.336 1 97.81 161 MET B CA 1
ATOM 2944 C C . MET B 1 161 ? -13.031 -21.172 -0.368 1 97.81 161 MET B C 1
ATOM 2946 O O . MET B 1 161 ? -13.094 -22.344 0.008 1 97.81 161 MET B O 1
ATOM 2950 N N . LEU B 1 162 ? -12.156 -20.297 0.052 1 98.38 162 LEU B N 1
ATOM 2951 C CA . LEU B 1 162 ? -11.055 -20.75 0.889 1 98.38 162 LEU B CA 1
ATOM 2952 C C . LEU B 1 162 ? -11.305 -20.406 2.354 1 98.38 162 LEU B C 1
ATOM 2954 O O . LEU B 1 162 ? -10.531 -20.797 3.229 1 98.38 162 LEU B O 1
ATOM 2958 N N . ASP B 1 163 ? -12.352 -19.703 2.623 1 98.38 163 ASP B N 1
ATOM 2959 C CA . ASP B 1 163 ? -12.617 -19.234 3.975 1 98.38 163 ASP B CA 1
ATOM 2960 C C . ASP B 1 163 ? -11.398 -18.516 4.559 1 98.38 163 ASP B C 1
ATOM 2962 O O . ASP B 1 163 ? -10.961 -18.844 5.668 1 98.38 163 ASP B O 1
ATOM 2966 N N . THR B 1 164 ? -10.844 -17.594 3.799 1 98.56 164 THR B N 1
ATOM 2967 C CA . THR B 1 164 ? -9.555 -17 4.137 1 98.56 164 THR B CA 1
ATOM 2968 C C . THR B 1 164 ? -9.664 -16.141 5.391 1 98.56 164 THR B C 1
ATOM 2970 O O . THR B 1 164 ? -8.711 -16.031 6.168 1 98.56 164 THR B O 1
ATOM 2973 N N . ALA B 1 165 ? -10.797 -15.414 5.625 1 97.75 165 ALA B N 1
ATOM 2974 C CA . ALA B 1 165 ? -10.961 -14.578 6.812 1 97.75 165 ALA B CA 1
ATOM 2975 C C . ALA B 1 165 ? -10.758 -15.391 8.086 1 97.75 165 ALA B C 1
ATOM 2977 O O . ALA B 1 165 ? -10.023 -14.977 8.984 1 97.75 165 ALA B O 1
ATOM 2978 N N . LYS B 1 166 ? -11.312 -16.5 8.094 1 98 166 LYS B N 1
ATOM 2979 C CA . LYS B 1 166 ? -11.242 -17.375 9.266 1 98 166 LYS B CA 1
ATOM 2980 C C . LYS B 1 166 ? -9.891 -18.078 9.352 1 98 166 LYS B C 1
ATOM 2982 O O . LYS B 1 166 ? -9.312 -18.203 10.43 1 98 166 LYS B O 1
ATOM 2987 N N . LYS B 1 167 ? -9.352 -18.547 8.266 1 98.5 167 LYS B N 1
ATOM 2988 C CA . LYS B 1 167 ? -8.195 -19.438 8.273 1 98.5 167 LYS B CA 1
ATOM 2989 C C . LYS B 1 167 ? -6.891 -18.656 8.383 1 98.5 167 LYS B C 1
ATOM 2991 O O . LYS B 1 167 ? -5.949 -19.094 9.047 1 98.5 167 LYS B O 1
ATOM 2996 N N . ILE B 1 168 ? -6.863 -17.5 7.66 1 98.44 168 ILE B N 1
ATOM 2997 C CA . ILE B 1 168 ? -5.566 -16.828 7.656 1 98.44 168 ILE B CA 1
ATOM 2998 C C . ILE B 1 168 ? -5.758 -15.328 7.859 1 98.44 168 ILE B C 1
ATOM 3000 O O . ILE B 1 168 ? -4.816 -14.547 7.691 1 98.44 168 ILE B O 1
ATOM 3004 N N . GLY B 1 169 ? -6.926 -14.875 8.156 1 97.25 169 GLY B N 1
ATOM 3005 C CA . GLY B 1 169 ? -7.176 -13.469 8.43 1 97.25 169 GLY B CA 1
ATOM 3006 C C . GLY B 1 169 ? -7.105 -12.602 7.188 1 97.25 169 GLY B C 1
ATOM 3007 O O . GLY B 1 169 ? -6.801 -11.406 7.277 1 97.25 169 GLY B O 1
ATOM 3008 N N . LEU B 1 170 ? -7.289 -13.148 6.039 1 98 170 LEU B N 1
ATOM 3009 C CA . LEU B 1 170 ? -7.215 -12.438 4.77 1 98 170 LEU B CA 1
ATOM 3010 C C . LEU B 1 170 ? -8.609 -12.062 4.27 1 98 170 LEU B C 1
ATOM 3012 O O . LEU B 1 170 ? -9.469 -12.938 4.117 1 98 170 LEU B O 1
ATOM 3016 N N . THR B 1 171 ? -8.828 -10.758 4.074 1 96.81 171 THR B N 1
ATOM 3017 C CA . THR B 1 171 ? -10.094 -10.234 3.58 1 96.81 171 THR B CA 1
ATOM 3018 C C . THR B 1 171 ? -9.859 -9.234 2.449 1 96.81 171 THR B C 1
ATOM 3020 O O . THR B 1 171 ? -8.758 -9.156 1.903 1 96.81 171 THR B O 1
ATOM 3023 N N . MET B 1 172 ? -10.938 -8.586 1.995 1 95.12 172 MET B N 1
ATOM 3024 C CA . MET B 1 172 ? -10.805 -7.531 0.991 1 95.12 172 MET B CA 1
ATOM 3025 C C . MET B 1 172 ? -11.719 -6.352 1.316 1 95.12 172 MET B C 1
ATOM 3027 O O . MET B 1 172 ? -12.727 -6.512 2.004 1 95.12 172 MET B O 1
ATOM 3031 N N . THR B 1 173 ? -11.328 -5.203 0.899 1 90.81 173 THR B N 1
ATOM 3032 C CA . THR B 1 173 ? -12.156 -4.012 1.038 1 90.81 173 THR B CA 1
ATOM 3033 C C . THR B 1 173 ? -13.25 -3.982 -0.031 1 90.81 173 THR B C 1
ATOM 3035 O O . THR B 1 173 ? -13.273 -4.832 -0.923 1 90.81 173 THR B O 1
ATOM 3038 N N . ASP B 1 174 ? -14.117 -2.98 0.078 1 84.75 174 ASP B N 1
ATOM 3039 C CA . ASP B 1 174 ? -15.18 -2.818 -0.909 1 84.75 174 ASP B CA 1
ATOM 3040 C C . ASP B 1 174 ? -14.609 -2.467 -2.281 1 84.75 174 ASP B C 1
ATOM 3042 O O . ASP B 1 174 ? -15.258 -2.674 -3.305 1 84.75 174 ASP B O 1
ATOM 3046 N N . SER B 1 175 ? -13.398 -1.993 -2.285 1 83.31 175 SER B N 1
ATOM 3047 C CA . SER B 1 175 ? -12.734 -1.643 -3.535 1 83.31 175 SER B CA 1
ATOM 3048 C C . SER B 1 175 ? -11.867 -2.791 -4.043 1 83.31 175 SER B C 1
ATOM 3050 O O . SER B 1 175 ? -11.055 -2.609 -4.949 1 83.31 175 SER B O 1
ATOM 3052 N N . TYR B 1 176 ? -11.961 -3.959 -3.412 1 88.62 176 TYR B N 1
ATOM 3053 C CA . TYR B 1 176 ? -11.375 -5.223 -3.838 1 88.62 176 TYR B CA 1
ATOM 3054 C C . TYR B 1 176 ? -9.875 -5.246 -3.57 1 88.62 176 TYR B C 1
ATOM 3056 O O . TYR B 1 176 ? -9.117 -5.914 -4.277 1 88.62 176 TYR B O 1
ATOM 3064 N N . MET B 1 177 ? -9.508 -4.453 -2.607 1 92.5 177 MET B N 1
ATOM 3065 C CA . MET B 1 177 ? -8.133 -4.523 -2.127 1 92.5 177 MET B CA 1
ATOM 3066 C C . MET B 1 177 ? -8.008 -5.512 -0.972 1 92.5 177 MET B C 1
ATOM 3068 O O . MET B 1 177 ? -8.828 -5.508 -0.057 1 92.5 177 MET B O 1
ATOM 3072 N N . LEU B 1 178 ? -7.031 -6.273 -1.099 1 95.81 178 LEU B N 1
ATOM 3073 C CA . LEU B 1 178 ? -6.844 -7.27 -0.051 1 95.81 178 LEU B CA 1
ATOM 3074 C C . LEU B 1 178 ? -6.352 -6.617 1.238 1 95.81 178 LEU B C 1
ATOM 3076 O O . LEU B 1 178 ? -5.625 -5.625 1.198 1 95.81 178 LEU B O 1
ATOM 3080 N N . THR B 1 179 ? -6.746 -7.207 2.307 1 95.5 179 THR B N 1
ATOM 3081 C CA . THR B 1 179 ? -6.273 -6.852 3.641 1 95.5 179 THR B CA 1
ATOM 3082 C C . THR B 1 179 ? -5.941 -8.102 4.449 1 95.5 179 THR B C 1
ATOM 3084 O O . THR B 1 179 ? -6.805 -8.961 4.66 1 95.5 179 THR B O 1
ATOM 3087 N N . PRO B 1 180 ? -4.723 -8.148 4.914 1 96.44 180 PRO B N 1
ATOM 3088 C CA . PRO B 1 180 ? -3.588 -7.223 4.844 1 96.44 180 PRO B CA 1
ATOM 3089 C C . PRO B 1 180 ? -3.168 -6.914 3.406 1 96.44 180 PRO B C 1
ATOM 3091 O O . PRO B 1 180 ? -3.492 -7.672 2.488 1 96.44 180 PRO B O 1
ATOM 3094 N N . THR B 1 181 ? -2.336 -5.84 3.242 1 94.94 181 THR B N 1
ATOM 3095 C CA . THR B 1 181 ? -2.1 -5.285 1.914 1 94.94 181 THR B CA 1
ATOM 3096 C C . THR B 1 181 ? -1.114 -6.152 1.134 1 94.94 181 THR B C 1
ATOM 3098 O O . THR B 1 181 ? -1.232 -6.289 -0.085 1 94.94 181 THR B O 1
ATOM 3101 N N . LYS B 1 182 ? -0.142 -6.691 1.792 1 96 182 LYS B N 1
ATOM 3102 C CA . LYS B 1 182 ? 0.79 -7.59 1.112 1 96 182 LYS B CA 1
ATOM 3103 C C . LYS B 1 182 ? 0.284 -9.031 1.134 1 96 182 LYS B C 1
ATOM 3105 O O . LYS B 1 182 ? 0.747 -9.844 1.935 1 96 182 LYS B O 1
ATOM 3110 N N . SER B 1 183 ? -0.588 -9.242 0.237 1 97.38 183 SER B N 1
ATOM 3111 C CA . SER B 1 183 ? -1.301 -10.508 0.096 1 97.38 183 SER B CA 1
ATOM 3112 C C . SER B 1 183 ? -1.596 -10.812 -1.368 1 97.38 183 SER B C 1
ATOM 3114 O O . SER B 1 183 ? -1.491 -9.93 -2.227 1 97.38 183 SER B O 1
ATOM 3116 N N . VAL B 1 184 ? -1.875 -12.055 -1.636 1 96.69 184 VAL B N 1
ATOM 3117 C CA . VAL B 1 184 ? -2.164 -12.477 -3.002 1 96.69 184 VAL B CA 1
ATOM 3118 C C . VAL B 1 184 ? -3.182 -13.617 -2.988 1 96.69 184 VAL B C 1
ATOM 3120 O O . VAL B 1 184 ? -3.236 -14.398 -2.035 1 96.69 184 VAL B O 1
ATOM 3123 N N . THR B 1 185 ? -4.055 -13.594 -3.926 1 97.62 185 THR B N 1
ATOM 3124 C CA . THR B 1 185 ? -4.832 -14.773 -4.297 1 97.62 185 THR B CA 1
ATOM 3125 C C . THR B 1 185 ? -4.52 -15.195 -5.73 1 97.62 185 THR B C 1
ATOM 3127 O O . THR B 1 185 ? -4.191 -14.359 -6.574 1 97.62 185 THR B O 1
ATOM 3130 N N . ALA B 1 186 ? -4.586 -16.484 -5.953 1 96.81 186 ALA B N 1
ATOM 3131 C CA . ALA B 1 186 ? -4.215 -16.922 -7.297 1 96.81 186 ALA B CA 1
ATOM 3132 C C . ALA B 1 186 ? -4.773 -18.312 -7.598 1 96.81 186 ALA B C 1
ATOM 3134 O O . ALA B 1 186 ? -5.223 -19.016 -6.691 1 96.81 186 ALA B O 1
ATOM 3135 N N . ILE B 1 187 ? -4.781 -18.578 -8.867 1 97 187 ILE B N 1
ATOM 3136 C CA . ILE B 1 187 ? -5.129 -19.891 -9.422 1 97 187 ILE B CA 1
ATOM 3137 C C . ILE B 1 187 ? -3.92 -20.469 -10.148 1 97 187 ILE B C 1
ATOM 3139 O O . ILE B 1 187 ? -3.219 -19.766 -10.875 1 97 187 ILE B O 1
ATOM 3143 N N . ILE B 1 188 ? -3.676 -21.781 -9.859 1 96.19 188 ILE B N 1
ATOM 3144 C CA . ILE B 1 188 ? -2.598 -22.484 -10.539 1 96.19 188 ILE B CA 1
ATOM 3145 C C . ILE B 1 188 ? -3.141 -23.781 -11.164 1 96.19 188 ILE B C 1
ATOM 3147 O O . ILE B 1 188 ? -3.629 -24.656 -10.453 1 96.19 188 ILE B O 1
ATOM 3151 N N . GLY B 1 189 ? -2.984 -23.906 -12.461 1 96.12 189 GLY B N 1
ATOM 3152 C CA . GLY B 1 189 ? -3.414 -25.125 -13.125 1 96.12 189 GLY B CA 1
ATOM 3153 C C . GLY B 1 189 ? -2.553 -26.328 -12.781 1 96.12 189 GLY B C 1
ATOM 3154 O O . GLY B 1 189 ? -1.354 -26.188 -12.523 1 96.12 189 GLY B O 1
ATOM 3155 N N . ILE B 1 190 ? -3.189 -27.438 -12.727 1 96.12 190 ILE B N 1
ATOM 3156 C CA . ILE B 1 190 ? -2.498 -28.719 -12.594 1 96.12 190 ILE B CA 1
ATOM 3157 C C . ILE B 1 190 ? -2.596 -29.484 -13.898 1 96.12 190 ILE B C 1
ATOM 3159 O O . ILE B 1 190 ? -3.688 -29.891 -14.312 1 96.12 190 ILE B O 1
ATOM 3163 N N . SER B 1 191 ? -1.463 -29.672 -14.484 1 93.06 191 SER B N 1
ATOM 3164 C CA . SER B 1 191 ? -1.424 -30.281 -15.805 1 93.06 191 SER B CA 1
ATOM 3165 C C . SER B 1 191 ? -0.8 -31.672 -15.758 1 93.06 191 SER B C 1
ATOM 3167 O O . SER B 1 191 ? 0.037 -31.953 -14.898 1 93.06 191 SER B O 1
ATOM 3169 N N . ASP B 1 192 ? -1.174 -32.5 -16.766 1 92 192 ASP B N 1
ATOM 3170 C CA . ASP B 1 192 ? -0.577 -33.812 -16.906 1 92 192 ASP B CA 1
ATOM 3171 C C . ASP B 1 192 ? 0.628 -33.781 -17.844 1 92 192 ASP B C 1
ATOM 3173 O O . ASP B 1 192 ? 1.262 -34.812 -18.094 1 92 192 ASP B O 1
ATOM 3177 N N . THR B 1 193 ? 0.881 -32.594 -18.359 1 85.5 193 THR B N 1
ATOM 3178 C CA . THR B 1 193 ? 2.02 -32.438 -19.25 1 85.5 193 THR B CA 1
ATOM 3179 C C . THR B 1 193 ? 3.023 -31.438 -18.656 1 85.5 193 THR B C 1
ATOM 3181 O O . THR B 1 193 ? 2.635 -30.469 -18 1 85.5 193 THR B O 1
ATOM 3184 N N . GLN B 1 194 ? 4.32 -31.812 -18.812 1 75.62 194 GLN B N 1
ATOM 3185 C CA . GLN B 1 194 ? 5.379 -30.938 -18.328 1 75.62 194 GLN B CA 1
ATOM 3186 C C . GLN B 1 194 ? 5.613 -29.766 -19.266 1 75.62 194 GLN B C 1
ATOM 3188 O O . GLN B 1 194 ? 5.895 -29.953 -20.453 1 75.62 194 GLN B O 1
ATOM 3193 N N . GLU B 1 195 ? 4.918 -28.734 -19.078 1 64.94 195 GLU B N 1
ATOM 3194 C CA . GLU B 1 195 ? 5.242 -27.547 -19.859 1 64.94 195 GLU B CA 1
ATOM 3195 C C . GLU B 1 195 ? 6.109 -26.578 -19.047 1 64.94 195 GLU B C 1
ATOM 3197 O O . GLU B 1 195 ? 5.926 -26.438 -17.844 1 64.94 195 GLU B O 1
ATOM 3202 N N . LYS B 1 196 ? 7.395 -26.328 -19.5 1 55.53 196 LYS B N 1
ATOM 3203 C CA . LYS B 1 196 ? 8.43 -25.547 -18.828 1 55.53 196 LYS B CA 1
ATOM 3204 C C . LYS B 1 196 ? 8.008 -24.094 -18.656 1 55.53 196 LYS B C 1
ATOM 3206 O O . LYS B 1 196 ? 7.867 -23.375 -19.641 1 55.53 196 LYS B O 1
ATOM 3211 N N . CYS B 1 197 ? 7 -23.688 -17.984 1 57.56 197 CYS B N 1
ATOM 3212 C CA . CYS B 1 197 ? 6.867 -22.25 -17.75 1 57.56 197 CYS B CA 1
ATOM 3213 C C . CYS B 1 197 ? 7.609 -21.812 -16.5 1 57.56 197 CYS B C 1
ATOM 3215 O O . CYS B 1 197 ? 7.594 -22.531 -15.492 1 57.56 197 CYS B O 1
ATOM 3217 N N . HIS B 1 198 ? 8.547 -20.781 -16.703 1 52.28 198 HIS B N 1
ATOM 3218 C CA . HIS B 1 198 ? 9.312 -20.219 -15.594 1 52.28 198 HIS B CA 1
ATOM 3219 C C . HIS B 1 198 ? 8.383 -19.766 -14.469 1 52.28 198 HIS B C 1
ATOM 3221 O O . HIS B 1 198 ? 7.371 -19.109 -14.727 1 52.28 198 HIS B O 1
ATOM 3227 N N . ILE B 1 199 ? 8.414 -20.469 -13.43 1 51.09 199 ILE B N 1
ATOM 3228 C CA . ILE B 1 199 ? 7.688 -20.188 -12.195 1 51.09 199 ILE B CA 1
ATOM 3229 C C . ILE B 1 199 ? 7.84 -18.719 -11.836 1 51.09 199 ILE B C 1
ATOM 3231 O O . ILE B 1 199 ? 6.922 -18.109 -11.273 1 51.09 199 ILE B O 1
ATOM 3235 N N . LYS B 1 200 ? 9.008 -18.156 -12.219 1 53.69 200 LYS B N 1
ATOM 3236 C CA . LYS B 1 200 ? 9.258 -16.781 -11.781 1 53.69 200 LYS B CA 1
ATOM 3237 C C . LYS B 1 200 ? 8.484 -15.781 -12.648 1 53.69 200 LYS B C 1
ATOM 3239 O O . LYS B 1 200 ? 7.953 -16.141 -13.695 1 53.69 200 LYS B O 1
ATOM 3244 N N . GLY B 1 201 ? 8.031 -14.617 -12.102 1 54.59 201 GLY B N 1
ATOM 3245 C CA . GLY B 1 201 ? 7.258 -13.57 -12.742 1 54.59 201 GLY B CA 1
ATOM 3246 C C . GLY B 1 201 ? 7.746 -13.242 -14.148 1 54.59 201 GLY B C 1
ATOM 3247 O O . GLY B 1 201 ? 8.914 -13.461 -14.469 1 54.59 201 GLY B O 1
ATOM 3248 N N . CYS B 1 202 ? 6.801 -12.977 -15.148 1 57.41 202 CYS B N 1
ATOM 3249 C CA . CYS B 1 202 ? 7.094 -12.688 -16.547 1 57.41 202 CYS B CA 1
ATOM 3250 C C . CYS B 1 202 ? 8.172 -11.617 -16.672 1 57.41 202 CYS B C 1
ATOM 3252 O O . CYS B 1 202 ? 8.836 -11.516 -17.703 1 57.41 202 CYS B O 1
ATOM 3254 N N . GLU B 1 203 ? 8.258 -10.914 -15.547 1 53.12 203 GLU B N 1
ATOM 3255 C CA . GLU B 1 203 ? 9.172 -9.781 -15.625 1 53.12 203 GLU B CA 1
ATOM 3256 C C . GLU B 1 203 ? 10.617 -10.25 -15.742 1 53.12 203 GLU B C 1
ATOM 3258 O O . GLU B 1 203 ? 11.461 -9.547 -16.312 1 53.12 203 GLU B O 1
ATOM 3263 N N . VAL B 1 204 ? 10.797 -11.359 -15.188 1 49.75 204 VAL B N 1
ATOM 3264 C CA . VAL B 1 204 ? 12.156 -11.875 -15.25 1 49.75 204 VAL B CA 1
ATOM 3265 C C . VAL B 1 204 ? 12.258 -12.922 -16.359 1 49.75 204 VAL B C 1
ATOM 3267 O O . VAL B 1 204 ? 13.352 -13.375 -16.703 1 49.75 204 VAL B O 1
ATOM 3270 N N . CYS B 1 205 ? 11.141 -13.141 -16.781 1 54.31 205 CYS B N 1
ATOM 3271 C CA . CYS B 1 205 ? 11.102 -14.188 -17.797 1 54.31 205 CYS B CA 1
ATOM 3272 C C . CYS B 1 205 ? 11.578 -13.664 -19.141 1 54.31 205 CYS B C 1
ATOM 3274 O O . CYS B 1 205 ? 11.109 -12.625 -19.609 1 54.31 205 CYS B O 1
ATOM 3276 N N . GLU B 1 206 ? 12.68 -14.062 -19.562 1 50.38 206 GLU B N 1
ATOM 3277 C CA . GLU B 1 206 ? 13.289 -13.664 -20.828 1 50.38 206 GLU B CA 1
ATOM 3278 C C . GLU B 1 206 ? 12.469 -14.18 -22.016 1 50.38 206 GLU B C 1
ATOM 3280 O O . GLU B 1 206 ? 12.75 -13.836 -23.172 1 50.38 206 GLU B O 1
ATOM 3285 N N . LYS B 1 207 ? 11.477 -14.992 -21.688 1 53.03 207 LYS B N 1
ATOM 3286 C CA . LYS B 1 207 ? 10.719 -15.555 -22.797 1 53.03 207 LYS B CA 1
ATOM 3287 C C . LYS B 1 207 ? 9.633 -14.586 -23.266 1 53.03 207 LYS B C 1
ATOM 3289 O O . LYS B 1 207 ? 8.586 -14.461 -22.625 1 53.03 207 LYS B O 1
ATOM 3294 N N . LYS B 1 208 ? 9.977 -13.859 -24.328 1 54.53 208 LYS B N 1
ATOM 3295 C CA . LYS B 1 208 ? 9.062 -12.859 -24.891 1 54.53 208 LYS B CA 1
ATOM 3296 C C . LYS B 1 208 ? 7.895 -13.523 -25.609 1 54.53 208 LYS B C 1
ATOM 3298 O O . LYS B 1 208 ? 6.871 -12.883 -25.859 1 54.53 208 LYS B O 1
ATOM 3303 N N . ASP B 1 209 ? 8.094 -14.727 -25.984 1 50.5 209 ASP B N 1
ATOM 3304 C CA . ASP B 1 209 ? 7.066 -15.469 -26.719 1 50.5 209 ASP B CA 1
ATOM 3305 C C . ASP B 1 209 ? 6.281 -16.391 -25.781 1 50.5 209 ASP B C 1
ATOM 3307 O O . ASP B 1 209 ? 5.707 -17.391 -26.234 1 50.5 209 ASP B O 1
ATOM 3311 N N . CYS B 1 210 ? 6.402 -16.125 -24.594 1 53.84 210 CYS B N 1
ATOM 3312 C CA . CYS B 1 210 ? 5.727 -16.984 -23.625 1 53.84 210 CYS B CA 1
ATOM 3313 C C . CYS B 1 210 ? 4.215 -16.797 -23.688 1 53.84 210 CYS B C 1
ATOM 3315 O O . CYS B 1 210 ? 3.725 -15.664 -23.625 1 53.84 210 CYS B O 1
ATOM 3317 N N . ILE B 1 211 ? 3.635 -17.953 -24.031 1 48.72 211 ILE B N 1
ATOM 3318 C CA . ILE B 1 211 ? 2.188 -17.922 -24.219 1 48.72 211 ILE B CA 1
ATOM 3319 C C . ILE B 1 211 ? 1.519 -17.5 -22.906 1 48.72 211 ILE B C 1
ATOM 3321 O O . ILE B 1 211 ? 0.339 -17.125 -22.906 1 48.72 211 ILE B O 1
ATOM 3325 N N . TYR B 1 212 ? 2.371 -17.547 -21.844 1 48.62 212 TYR B N 1
ATOM 3326 C CA . TYR B 1 212 ? 1.811 -17.203 -20.547 1 48.62 212 TYR B CA 1
ATOM 3327 C C . TYR B 1 212 ? 2.223 -15.797 -20.125 1 48.62 212 TYR B C 1
ATOM 3329 O O . TYR B 1 212 ? 1.909 -15.359 -19.016 1 48.62 212 TYR B O 1
ATOM 3337 N N . ARG B 1 213 ? 2.99 -15.141 -20.969 1 54.12 213 ARG B N 1
ATOM 3338 C CA . ARG B 1 213 ? 3.568 -13.852 -20.594 1 54.12 213 ARG B CA 1
ATOM 3339 C C . ARG B 1 213 ? 2.479 -12.844 -20.234 1 54.12 213 ARG B C 1
ATOM 3341 O O . ARG B 1 213 ? 1.478 -12.734 -20.938 1 54.12 213 ARG B O 1
ATOM 3348 N N . ARG B 1 214 ? 2.586 -12.367 -19.141 1 52.06 214 ARG B N 1
ATOM 3349 C CA . ARG B 1 214 ? 1.679 -11.305 -18.734 1 52.06 214 ARG B CA 1
ATOM 3350 C C . ARG B 1 214 ? 1.915 -10.031 -19.531 1 52.06 214 ARG B C 1
ATOM 3352 O O . ARG B 1 214 ? 3.051 -9.57 -19.656 1 52.06 214 ARG B O 1
ATOM 3359 N N . ASN B 1 215 ? 1.352 -9.758 -20.922 1 47.22 215 ASN B N 1
ATOM 3360 C CA . ASN B 1 215 ? 1.535 -8.625 -21.828 1 47.22 215 ASN B CA 1
ATOM 3361 C C . ASN B 1 215 ? 1.316 -7.297 -21.125 1 47.22 215 ASN B C 1
ATOM 3363 O O . ASN B 1 215 ? 0.418 -7.172 -20.297 1 47.22 215 ASN B O 1
#

Radius of gyration: 23.34 Å; Cα contacts (8 Å, |Δi|>4): 781; chains: 2; bounding box: 47×75×58 Å

InterPro domains:
  IPR004223 Vitamin B12-dependent methionine synthase, activation domain [PF02965] (120-191)
  IPR017342 S-adenosyl-L-methionine dependent methionine synthase, predicted [PIRSF037984] (6-214)
  IPR037010 Vitamin B12-dependent methionine synthase, activation domain superfamily [SSF56507] (11-190)

Nearest PDB structures (foldseek):
  1j6r-assembly2_B  TM=8.768E-01  e=9.118E-12  Thermotoga maritima
  8sse-assembly1_F  TM=7.044E-01  e=3.716E-07  Thermus thermophilus HB8
  6bm6-assembly1_A  TM=6.712E-01  e=2.179E-07  Escherichia coli K-12
  8ssd-assembly1_C  TM=6.727E-01  e=5.629E-07  Thermus thermophilus HB8
  1k7y-assembly1_A  TM=6.566E-01  e=1.147E-06  Escherichia coli